Protein AF-0000000080426619 (afdb_homodimer)

Secondary structure (DSSP, 8-state):
----EEEEE-TT-HHHHHHHHHHHHTT--EEEEE--TTSHHHHHH-TT--S-EEEETTEEEESHHHHHHHHHHHT--TTS-SSHHHHHHHHHHHHHIIIIIIIIIIIIIIHHHHHHHHTT--HHHHHHHTHHHHHHHHHHHHHHHHHS-SSSSBTTBSS--HHHHHHHHHHHHHTTSTTHHHHHHH-HHHHHHHHHHTTSHHHHHT-TTSHHHHHHHH--/----EEEEE-TT-HHHHHHHHHHHHTT---EEEE--TTSHHHHHH-TT--S-EEEETTEEEESHHHHHHHHHHHT--TTS-SSHHHHHHHHHHHHHIIIIIIIIIIIIIIHHHHHHHHTT--HHHHHHHTHHHHHHHHHHHHHHHHHS-SSSSBTTBSS--HHHHHHHHHHHHHTTSTTHHHHHHH-HHHHHHHHHHTTSHHHHHT-TTSHHHHHHHH--

Nearest PDB structures (foldseek):
  5f06-assembly1_B  TM=8.270E-01  e=2.947E-10  Populus trichocarpa
  6nv6-assembly2_B  TM=8.198E-01  e=1.777E-09  Xanthomonas citri pv. citri str. 306
  4qq7-assembly1_B  TM=7.824E-01  e=7.143E-08  Burkholderia cenocepacia J2315
  4iel-assembly1_A-2  TM=7.306E-01  e=4.558E-08  Burkholderia ambifaria AMMD
  6gib-assembly1_A  TM=7.283E-01  e=2.251E-07  Trametes versicolor

Sequence (440 aa):
MSESITLVGAPFSTFTRTMRMAMRHLNVEHTLMETTPHTEVAYKYNPFGRIPSLIHKDQVIFETSAIRDYIDTTINSALTPRDLNTRLKMDQLISVLCDYIFHHIVFGVAKPRMMYESKGKSESEITELLQKPLKQAGKIIGAVDGMVDKNGPFLCGQELTWADYFVYPAIADLFSIPEKEFLQEKAPRLTEWYKQFKEREEVIHTYPETIADQRKKSNLMSESITLVGAPFSTFTRTMRMAMRHLNVEHTLMETTPHTEVAYKYNPFGRIPSLIHKDQVIFETSAIRDYIDTTINSALTPRDLNTRLKMDQLISVLCDYIFHHIVFGVAKPRMMYESKGKSESEITELLQKPLKQAGKIIGAVDGMVDKNGPFLCGQELTWADYFVYPAIADLFSIPEKEFLQEKAPRLTEWYKQFKEREEVIHTYPETIADQRKKSNL

Structure (mmCIF, N/CA/C/O backbone):
data_AF-0000000080426619-model_v1
#
loop_
_entity.id
_entity.type
_entity.pdbx_description
1 polymer 'Glutathione S-transferase'
#
loop_
_atom_site.group_PDB
_atom_site.id
_atom_site.type_symbol
_atom_site.label_atom_id
_atom_site.label_alt_id
_atom_site.label_comp_id
_atom_site.label_asym_id
_atom_site.label_entity_id
_atom_site.label_seq_id
_atom_site.pdbx_PDB_ins_code
_atom_site.Cartn_x
_atom_site.Cartn_y
_atom_site.Cartn_z
_atom_site.occupancy
_atom_site.B_iso_or_equiv
_atom_site.auth_seq_id
_atom_site.auth_comp_id
_atom_site.auth_asym_id
_atom_site.auth_atom_id
_atom_site.pdbx_PDB_model_num
ATOM 1 N N . MET A 1 1 ? 19.062 24.359 -18.703 1 36.72 1 MET A N 1
ATOM 2 C CA . MET A 1 1 ? 17.734 24.719 -18.219 1 36.72 1 MET A CA 1
ATOM 3 C C . MET A 1 1 ? 17.188 23.641 -17.281 1 36.72 1 MET A C 1
ATOM 5 O O . MET A 1 1 ? 17.172 22.469 -17.625 1 36.72 1 MET A O 1
ATOM 9 N N . SER A 1 2 ? 17.359 23.578 -15.977 1 47.31 2 SER A N 1
ATOM 10 C CA . SER A 1 2 ? 17.094 22.578 -14.945 1 47.31 2 SER A CA 1
ATOM 11 C C . SER A 1 2 ? 15.719 21.938 -15.133 1 47.31 2 SER A C 1
ATOM 13 O O . SER A 1 2 ? 14.719 22.641 -15.305 1 47.31 2 SER A O 1
ATOM 15 N N . GLU A 1 3 ? 15.555 20.875 -15.883 1 66.38 3 GLU A N 1
ATOM 16 C CA . GLU A 1 3 ? 14.289 20.375 -16.422 1 66.38 3 GLU A CA 1
ATOM 17 C C . GLU A 1 3 ? 13.211 20.328 -15.336 1 66.38 3 GLU A C 1
ATOM 19 O O . GLU A 1 3 ? 13.438 19.781 -14.25 1 66.38 3 GLU A O 1
ATOM 24 N N . SER A 1 4 ? 12.203 21.203 -15.328 1 88.56 4 SER A N 1
ATOM 25 C CA . SER A 1 4 ? 11.109 21.531 -14.414 1 88.56 4 SER A CA 1
ATOM 26 C C . SER A 1 4 ? 10.336 20.281 -14.008 1 88.56 4 SER A C 1
ATOM 28 O O . SER A 1 4 ? 10.141 19.375 -14.82 1 88.56 4 SER A O 1
ATOM 30 N N . ILE A 1 5 ? 10.141 20.062 -12.719 1 97.06 5 ILE A N 1
ATOM 31 C CA . ILE A 1 5 ? 9.344 18.969 -12.172 1 97.06 5 ILE A CA 1
ATOM 32 C C . ILE A 1 5 ? 7.875 19.391 -12.102 1 97.06 5 ILE A C 1
ATOM 34 O O . ILE A 1 5 ? 7.562 20.484 -11.633 1 97.06 5 ILE A O 1
ATOM 38 N N . THR A 1 6 ? 7.023 18.547 -12.703 1 98.31 6 THR A N 1
ATOM 39 C CA . THR A 1 6 ? 5.582 18.75 -12.609 1 98.31 6 THR A CA 1
ATOM 40 C C . THR A 1 6 ? 4.934 17.609 -11.828 1 98.31 6 THR A C 1
ATOM 42 O O . THR A 1 6 ? 5.176 16.438 -12.117 1 98.31 6 THR A O 1
ATOM 45 N N . LEU A 1 7 ? 4.227 17.969 -10.805 1 98.75 7 LEU A N 1
ATOM 46 C CA . LEU A 1 7 ? 3.396 17.031 -10.07 1 98.75 7 LEU A CA 1
ATOM 47 C C . LEU A 1 7 ? 1.943 17.109 -10.531 1 98.75 7 LEU A C 1
ATOM 49 O O . LEU A 1 7 ? 1.351 18.188 -10.531 1 98.75 7 LEU A O 1
ATOM 53 N N . VAL A 1 8 ? 1.388 16.047 -10.992 1 98.88 8 VAL A N 1
ATOM 54 C CA . VAL A 1 8 ? -0.009 15.953 -11.414 1 98.88 8 VAL A CA 1
ATOM 55 C C . VAL A 1 8 ? -0.873 15.508 -10.234 1 98.88 8 VAL A C 1
ATOM 57 O O . VAL A 1 8 ? -0.667 14.422 -9.68 1 98.88 8 VAL A O 1
ATOM 60 N N . GLY A 1 9 ? -1.769 16.297 -9.812 1 98.75 9 GLY A N 1
ATOM 61 C CA . GLY A 1 9 ? -2.588 15.93 -8.664 1 98.75 9 GLY A CA 1
ATOM 62 C C . GLY A 1 9 ? -3.514 17.047 -8.219 1 98.75 9 GLY A C 1
ATOM 63 O O . GLY A 1 9 ? -3.889 17.906 -9.023 1 98.75 9 GLY A O 1
ATOM 64 N N . ALA A 1 10 ? -4.008 16.969 -7.004 1 98.69 10 ALA A N 1
ATOM 65 C CA . ALA A 1 10 ? -4.922 17.938 -6.426 1 98.69 10 ALA A CA 1
ATOM 66 C C . ALA A 1 10 ? -4.496 18.328 -5.012 1 98.69 10 ALA A C 1
ATOM 68 O O . ALA A 1 10 ? -3.992 17.484 -4.262 1 98.69 10 ALA A O 1
ATOM 69 N N . PRO A 1 11 ? -4.742 19.531 -4.598 1 97.69 11 PRO A N 1
ATOM 70 C CA . PRO A 1 11 ? -4.336 19.984 -3.264 1 97.69 11 PRO A CA 1
ATOM 71 C C . PRO A 1 11 ? -5.004 19.172 -2.146 1 97.69 11 PRO A C 1
ATOM 73 O O . PRO A 1 11 ? -4.402 18.969 -1.088 1 97.69 11 PRO A O 1
ATOM 76 N N . PHE A 1 12 ? -6.207 18.672 -2.383 1 96.12 12 PHE A N 1
ATOM 77 C CA . PHE A 1 12 ? -6.926 17.969 -1.323 1 96.12 12 PHE A CA 1
ATOM 78 C C . PHE A 1 12 ? -6.438 16.531 -1.186 1 96.12 12 PHE A C 1
ATOM 80 O O . PHE A 1 12 ? -6.766 15.852 -0.213 1 96.12 12 PHE A O 1
ATOM 87 N N . SER A 1 13 ? -5.781 16.062 -2.203 1 97.25 13 SER A N 1
ATOM 88 C CA . SER A 1 13 ? -5.273 14.695 -2.189 1 97.25 13 SER A CA 1
ATOM 89 C C . SER A 1 13 ? -4.164 14.523 -1.159 1 97.25 13 SER A C 1
ATOM 91 O O . SER A 1 13 ? -3.139 15.211 -1.229 1 97.25 13 SER A O 1
ATOM 93 N N . THR A 1 14 ? -4.324 13.594 -0.268 1 97.69 14 THR A N 1
ATOM 94 C CA . THR A 1 14 ? -3.346 13.398 0.794 1 97.69 14 THR A CA 1
ATOM 95 C C . THR A 1 14 ? -2.002 12.961 0.217 1 97.69 14 THR A C 1
ATOM 97 O O . THR A 1 14 ? -0.947 13.367 0.711 1 97.69 14 THR A O 1
ATOM 100 N N . PHE A 1 15 ? -1.981 12.195 -0.849 1 98.56 15 PHE A N 1
ATOM 101 C CA . PHE A 1 15 ? -0.734 11.719 -1.43 1 98.56 15 PHE A CA 1
ATOM 102 C C . PHE A 1 15 ? -0.075 12.805 -2.271 1 98.56 15 PHE A C 1
ATOM 104 O O . PHE A 1 15 ? 1.153 12.883 -2.342 1 98.56 15 PHE A O 1
ATOM 111 N N . THR A 1 16 ? -0.863 13.602 -2.967 1 98.81 16 THR A N 1
ATOM 112 C CA . THR A 1 16 ? -0.304 14.773 -3.631 1 98.81 16 THR A CA 1
ATOM 113 C C . THR A 1 16 ? 0.368 15.703 -2.621 1 98.81 16 THR A C 1
ATOM 115 O O . THR A 1 16 ? 1.491 16.156 -2.842 1 98.81 16 THR A O 1
ATOM 118 N N . ARG A 1 17 ? -0.302 15.938 -1.53 1 98.75 17 ARG A N 1
ATOM 119 C CA . ARG A 1 17 ? 0.225 16.828 -0.5 1 98.75 17 ARG A CA 1
ATOM 120 C C . ARG A 1 17 ? 1.513 16.281 0.097 1 98.75 17 ARG A C 1
ATOM 122 O O . ARG A 1 17 ? 2.424 17.031 0.437 1 98.75 17 ARG A O 1
ATOM 129 N N . THR A 1 18 ? 1.556 14.961 0.281 1 98.88 18 THR A N 1
ATOM 130 C CA . THR A 1 18 ? 2.781 14.297 0.709 1 98.88 18 THR A CA 1
ATOM 131 C C . THR A 1 18 ? 3.965 14.742 -0.149 1 98.88 18 THR A C 1
ATOM 133 O O . THR A 1 18 ? 4.977 15.211 0.374 1 98.88 18 THR A O 1
ATOM 136 N N . MET A 1 19 ? 3.822 14.617 -1.464 1 98.88 19 MET A N 1
ATOM 137 C CA . MET A 1 19 ? 4.91 14.914 -2.389 1 98.88 19 MET A CA 1
ATOM 138 C C . MET A 1 19 ? 5.234 16.406 -2.383 1 98.88 19 MET A C 1
ATOM 140 O O . MET A 1 19 ? 6.406 16.797 -2.408 1 98.88 19 MET A O 1
ATOM 144 N N . ARG A 1 20 ? 4.223 17.219 -2.289 1 98.81 20 ARG A N 1
ATOM 145 C CA . ARG A 1 20 ? 4.438 18.656 -2.297 1 98.81 20 ARG A CA 1
ATOM 146 C C . ARG A 1 20 ? 5.211 19.109 -1.062 1 98.81 20 ARG A C 1
ATOM 148 O O . ARG A 1 20 ? 6.16 19.891 -1.168 1 98.81 20 ARG A O 1
ATOM 155 N N . MET A 1 21 ? 4.812 18.609 0.089 1 98.88 21 MET A N 1
ATOM 156 C CA . MET A 1 21 ? 5.508 18.969 1.324 1 98.88 21 MET A CA 1
ATOM 157 C C . MET A 1 21 ? 6.961 18.5 1.286 1 98.88 21 MET A C 1
ATOM 159 O O . MET A 1 21 ? 7.871 19.266 1.584 1 98.88 21 MET A O 1
ATOM 163 N N . ALA A 1 22 ? 7.141 17.234 0.905 1 98.81 22 ALA A N 1
ATOM 164 C CA . ALA A 1 22 ? 8.484 16.656 0.882 1 98.81 22 ALA A CA 1
ATOM 165 C C . ALA A 1 22 ? 9.391 17.422 -0.083 1 98.81 22 ALA A C 1
ATOM 167 O O . ALA A 1 22 ? 10.531 17.75 0.253 1 98.81 22 ALA A O 1
ATOM 168 N N . MET A 1 23 ? 8.891 17.734 -1.277 1 98.19 23 MET A N 1
ATOM 169 C CA . MET A 1 23 ? 9.703 18.422 -2.277 1 98.19 23 MET A CA 1
ATOM 170 C C . MET A 1 23 ? 10.039 19.844 -1.829 1 98.19 23 MET A C 1
ATOM 172 O O . MET A 1 23 ? 11.148 20.328 -2.064 1 98.19 23 MET A O 1
ATOM 176 N N . ARG A 1 24 ? 9.117 20.469 -1.175 1 97.94 24 ARG A N 1
ATOM 177 C CA . ARG A 1 24 ? 9.414 21.781 -0.635 1 97.94 24 ARG A CA 1
ATOM 178 C C . ARG A 1 24 ? 10.508 21.719 0.425 1 97.94 24 ARG A C 1
ATOM 180 O O . ARG A 1 24 ? 11.453 22.5 0.407 1 97.94 24 ARG A O 1
ATOM 187 N N . HIS A 1 25 ? 10.375 20.797 1.303 1 98.38 25 HIS A N 1
ATOM 188 C CA . HIS A 1 25 ? 11.383 20.625 2.342 1 98.38 25 HIS A CA 1
ATOM 189 C C . HIS A 1 25 ? 12.758 20.359 1.736 1 98.38 25 HIS A C 1
ATOM 191 O O . HIS A 1 25 ? 13.766 20.875 2.236 1 98.38 25 HIS A O 1
ATOM 197 N N . LEU A 1 26 ? 12.781 19.578 0.669 1 97.75 26 LEU A N 1
ATOM 198 C CA . LEU A 1 26 ? 14.023 19.188 0.022 1 97.75 26 LEU A CA 1
ATOM 199 C C . LEU A 1 26 ? 14.5 20.266 -0.943 1 97.75 26 LEU A C 1
ATOM 201 O O . LEU A 1 26 ? 15.5 20.078 -1.647 1 97.75 26 LEU A O 1
ATOM 205 N N . ASN A 1 27 ? 13.82 21.375 -1.019 1 96.19 27 ASN A N 1
ATOM 206 C CA . ASN A 1 27 ? 14.133 22.5 -1.909 1 96.19 27 ASN A CA 1
ATOM 207 C C . ASN A 1 27 ? 14.102 22.062 -3.373 1 96.19 27 ASN A C 1
ATOM 209 O O . ASN A 1 27 ? 15.008 22.406 -4.141 1 96.19 27 ASN A O 1
ATOM 213 N N . VAL A 1 28 ? 13.133 21.25 -3.676 1 95.38 28 VAL A N 1
ATOM 214 C CA . VAL A 1 28 ? 12.898 20.812 -5.051 1 95.38 28 VAL A CA 1
ATOM 215 C C . VAL A 1 28 ? 11.766 21.625 -5.664 1 95.38 28 VAL A C 1
ATOM 217 O O . VAL A 1 28 ? 10.594 21.406 -5.359 1 95.38 28 VAL A O 1
ATOM 220 N N . GLU A 1 29 ? 12.133 22.547 -6.523 1 95.25 29 GLU A N 1
ATOM 221 C CA . GLU A 1 29 ? 11.125 23.344 -7.211 1 95.25 29 GLU A CA 1
ATOM 222 C C . GLU A 1 29 ? 10.234 22.484 -8.094 1 95.25 29 GLU A C 1
ATOM 224 O O . GLU A 1 29 ? 10.719 21.562 -8.766 1 95.25 29 GLU A O 1
ATOM 229 N N . HIS A 1 30 ? 8.883 22.734 -7.996 1 97.25 30 HIS A N 1
ATOM 230 C CA . HIS A 1 30 ? 7.941 21.969 -8.805 1 97.25 30 HIS A CA 1
ATOM 231 C C . HIS A 1 30 ? 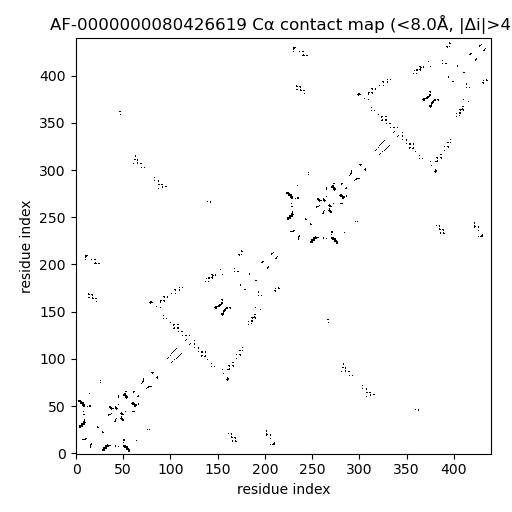6.68 22.766 -9.086 1 97.25 30 HIS A C 1
ATOM 233 O O . HIS A 1 30 ? 6.383 23.734 -8.375 1 97.25 30 HIS A O 1
ATOM 239 N N . THR A 1 31 ? 6.035 22.406 -10.125 1 97.31 31 THR A N 1
ATOM 240 C CA . THR A 1 31 ? 4.715 22.938 -10.445 1 97.31 31 THR A CA 1
ATOM 241 C C . THR A 1 31 ? 3.639 21.875 -10.242 1 97.31 31 THR A C 1
ATOM 243 O O . THR A 1 31 ? 3.9 20.688 -10.406 1 97.31 31 THR A O 1
ATOM 246 N N . LEU A 1 32 ? 2.432 22.359 -9.836 1 98.06 32 LEU A N 1
ATOM 247 C CA . LEU A 1 32 ? 1.294 21.453 -9.688 1 98.06 32 LEU A CA 1
ATOM 248 C C . LEU A 1 32 ? 0.35 21.578 -10.883 1 98.06 32 LEU A C 1
ATOM 250 O O . LEU A 1 32 ? -0.172 22.656 -11.164 1 98.06 32 LEU A O 1
ATOM 254 N N . MET A 1 33 ? 0.228 20.547 -11.641 1 98.31 33 MET A N 1
ATOM 255 C CA . MET A 1 33 ? -0.839 20.422 -12.625 1 98.31 33 MET A CA 1
ATOM 256 C C . MET A 1 33 ? -2.09 19.812 -12 1 98.31 33 MET A C 1
ATOM 258 O O . MET A 1 33 ? -2.152 18.609 -11.766 1 98.31 33 MET A O 1
ATOM 262 N N . GLU A 1 34 ? -3.041 20.688 -11.758 1 98.62 34 GLU A N 1
ATOM 263 C CA . GLU A 1 34 ? -4.199 20.281 -10.969 1 98.62 34 GLU A CA 1
ATOM 264 C C . GLU A 1 34 ? -5.148 19.422 -11.789 1 98.62 34 GLU A C 1
ATOM 266 O O . GLU A 1 34 ? -5.445 19.734 -12.945 1 98.62 34 GLU A O 1
ATOM 271 N N . THR A 1 35 ? -5.543 18.312 -11.312 1 98.69 35 THR A N 1
ATOM 272 C CA . THR A 1 35 ? -6.578 17.422 -11.836 1 98.69 35 THR A CA 1
ATOM 273 C C . THR A 1 35 ? -7.148 16.547 -10.727 1 98.69 35 THR A C 1
ATOM 275 O O . THR A 1 35 ? -6.609 16.5 -9.617 1 98.69 35 THR A O 1
ATOM 278 N N . THR A 1 36 ? -8.258 15.969 -10.93 1 98.12 36 THR A N 1
ATOM 279 C CA . THR A 1 36 ? -8.844 15.023 -9.992 1 98.12 36 THR A CA 1
ATOM 280 C C . THR A 1 36 ? -8.781 13.602 -10.539 1 98.12 36 THR A C 1
ATOM 282 O O . THR A 1 36 ? -8.516 13.406 -11.727 1 98.12 36 THR A O 1
ATOM 285 N N . PRO A 1 37 ? -8.914 12.602 -9.648 1 97.56 37 PRO A N 1
ATOM 286 C CA . PRO A 1 37 ? -8.859 11.219 -10.133 1 97.56 37 PRO A CA 1
ATOM 287 C C . PRO A 1 37 ? -9.898 10.93 -11.219 1 97.56 37 PRO A C 1
ATOM 289 O O . PRO A 1 37 ? -10.992 11.492 -11.195 1 97.56 37 PRO A O 1
ATOM 292 N N . HIS A 1 38 ? -9.531 10.094 -12.117 1 97.44 38 HIS A N 1
ATOM 293 C CA . HIS A 1 38 ? -10.398 9.5 -13.133 1 97.44 38 HIS A CA 1
ATOM 294 C C . HIS A 1 38 ? -10.797 10.531 -14.188 1 97.44 38 HIS A C 1
ATOM 296 O O . HIS A 1 38 ? -11.883 10.438 -14.773 1 97.44 38 HIS A O 1
ATOM 302 N N . THR A 1 39 ? -10.031 11.594 -14.242 1 98.44 39 THR A N 1
ATOM 303 C CA . THR A 1 39 ? -10.148 12.508 -15.367 1 98.44 39 THR A CA 1
ATOM 304 C C . THR A 1 39 ? -9.266 12.055 -16.531 1 98.44 39 THR A C 1
ATOM 306 O O . THR A 1 39 ? -8.398 11.195 -16.344 1 98.44 39 THR A O 1
ATOM 309 N N . GLU A 1 40 ? -9.477 12.617 -17.656 1 98.19 40 GLU A N 1
ATOM 310 C CA . GLU A 1 40 ? -8.641 12.352 -18.812 1 98.19 40 GLU A CA 1
ATOM 311 C C . GLU A 1 40 ? -7.176 12.68 -18.531 1 98.19 40 GLU A C 1
ATOM 313 O O . GLU A 1 40 ? -6.277 11.938 -18.922 1 98.19 40 GLU A O 1
ATOM 318 N N . VAL A 1 41 ? -6.977 13.805 -17.844 1 98.25 41 VAL A N 1
ATOM 319 C CA . VAL A 1 41 ? -5.625 14.234 -17.5 1 98.25 41 VAL A CA 1
ATOM 320 C C . VAL A 1 41 ? -4.973 13.211 -16.578 1 98.25 41 VAL A C 1
ATOM 322 O O . VAL A 1 41 ? -3.809 12.844 -16.766 1 98.25 41 VAL A O 1
ATOM 325 N N . ALA A 1 42 ? -5.715 12.766 -15.562 1 98.62 42 ALA A N 1
ATOM 326 C CA . ALA A 1 42 ? -5.172 11.758 -14.648 1 98.62 42 ALA A CA 1
ATOM 327 C C . ALA A 1 42 ? -4.789 10.484 -15.398 1 98.62 42 ALA A C 1
ATOM 329 O O . ALA A 1 42 ? -3.711 9.93 -15.18 1 98.62 42 ALA A O 1
ATOM 330 N N . TYR A 1 43 ? -5.602 10.047 -16.391 1 98.19 43 TYR A N 1
ATOM 331 C CA . TYR A 1 43 ? -5.371 8.812 -17.125 1 98.19 43 TYR A CA 1
ATOM 332 C C . TYR A 1 43 ? -4.188 8.953 -18.078 1 98.19 43 TYR A C 1
ATOM 334 O O . TYR A 1 43 ? -3.549 7.961 -18.438 1 98.19 43 TYR A O 1
ATOM 342 N N . LYS A 1 44 ? -3.9 10.172 -18.438 1 98.06 44 LYS A N 1
ATOM 343 C CA . LYS A 1 44 ? -2.752 10.414 -19.312 1 98.06 44 LYS A CA 1
ATOM 344 C C . LYS A 1 44 ? -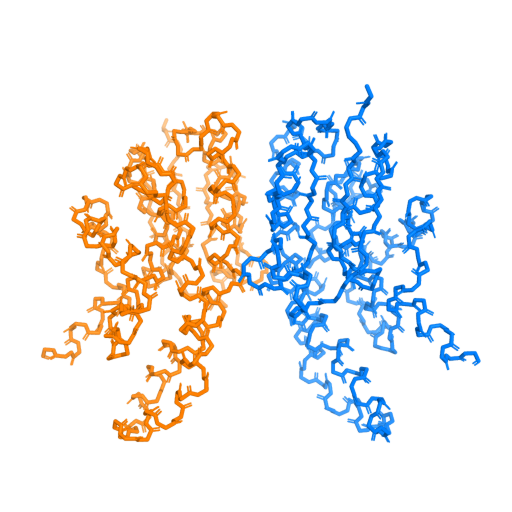1.449 10.008 -18.625 1 98.06 44 LYS A C 1
ATOM 346 O O . LYS A 1 44 ? -0.511 9.555 -19.297 1 98.06 44 LYS A O 1
ATOM 351 N N . TYR A 1 45 ? -1.424 10.086 -17.281 1 98.19 45 TYR A N 1
ATOM 352 C CA . TYR A 1 45 ? -0.145 9.945 -16.594 1 98.19 45 TYR A CA 1
ATOM 353 C C . TYR A 1 45 ? -0.166 8.766 -15.641 1 98.19 45 TYR A C 1
ATOM 355 O O . TYR A 1 45 ? 0.877 8.359 -15.125 1 98.19 45 TYR A O 1
ATOM 363 N N . ASN A 1 46 ? -1.295 8.18 -15.391 1 98.44 46 ASN A N 1
ATOM 364 C CA . ASN A 1 46 ? -1.519 7.012 -14.547 1 98.44 46 ASN A CA 1
ATOM 365 C C . ASN A 1 46 ? -2.586 6.09 -15.133 1 98.44 46 ASN A C 1
ATOM 367 O O . ASN A 1 46 ? -3.771 6.43 -15.133 1 98.44 46 ASN A O 1
ATOM 371 N N . PRO A 1 47 ? -2.252 4.926 -15.586 1 97.94 47 PRO A N 1
ATOM 372 C CA . PRO A 1 47 ? -3.207 4.07 -16.297 1 97.94 47 PRO A CA 1
ATOM 373 C C . PRO A 1 47 ? -4.391 3.658 -15.422 1 97.94 47 PRO A C 1
ATOM 375 O O . PRO A 1 47 ? -5.371 3.105 -15.922 1 97.94 47 PRO A O 1
ATOM 378 N N . PHE A 1 48 ? -4.398 3.957 -14.156 1 98 48 PHE A N 1
ATOM 379 C CA . PHE A 1 48 ? -5.492 3.625 -13.25 1 98 48 PHE A CA 1
ATOM 380 C C . PHE A 1 48 ? -6.301 4.867 -12.906 1 98 48 PHE A C 1
ATOM 382 O O . PHE A 1 48 ? -7.234 4.805 -12.094 1 98 48 PHE A O 1
ATOM 389 N N . GLY A 1 49 ? -5.883 6.035 -13.453 1 98.19 49 GLY A N 1
ATOM 390 C CA . GLY A 1 49 ? -6.613 7.285 -13.289 1 98.19 49 GLY A CA 1
ATOM 391 C C . GLY A 1 49 ? -6.457 7.887 -11.906 1 98.19 49 GLY A C 1
ATOM 392 O O . GLY A 1 49 ? -7.34 8.609 -11.438 1 98.19 49 GLY A O 1
ATOM 393 N N . ARG A 1 50 ? -5.348 7.523 -11.258 1 98 50 ARG A N 1
ATOM 394 C CA . ARG A 1 50 ? -5.129 8.023 -9.906 1 98 50 ARG A CA 1
ATOM 395 C C . ARG A 1 50 ? -4.109 9.164 -9.898 1 98 50 ARG A C 1
ATOM 397 O O . ARG A 1 50 ? -3.572 9.523 -10.953 1 98 50 ARG A O 1
ATOM 404 N N . ILE A 1 51 ? -3.955 9.828 -8.852 1 98.69 51 ILE A N 1
ATOM 405 C CA . ILE A 1 51 ? -2.984 10.883 -8.586 1 98.69 51 ILE A CA 1
ATOM 406 C C . ILE A 1 51 ? -2.289 10.625 -7.254 1 98.69 51 ILE A C 1
ATOM 408 O O . ILE A 1 51 ? -2.852 9.977 -6.367 1 98.69 51 ILE A O 1
ATOM 412 N N . PRO A 1 52 ? -0.978 11.094 -7.062 1 98.81 52 PRO A N 1
ATOM 413 C CA . PRO A 1 52 ? -0.205 11.961 -7.953 1 98.81 52 PRO A CA 1
ATOM 414 C C . PRO A 1 52 ? 0.618 11.18 -8.977 1 98.81 52 PRO A C 1
ATOM 416 O O . PRO A 1 52 ? 0.827 9.977 -8.812 1 98.81 52 PRO A O 1
ATOM 419 N N . SER A 1 53 ? 0.981 11.742 -10.062 1 98.88 53 SER A N 1
ATOM 420 C CA . SER A 1 53 ? 2.068 11.367 -10.961 1 98.88 53 SER A CA 1
ATOM 421 C C . SER A 1 53 ? 3.127 12.461 -11.039 1 98.88 53 SER A C 1
ATOM 423 O O . SER A 1 53 ? 2.824 13.641 -10.828 1 98.88 53 SER A O 1
ATOM 425 N N . LEU A 1 54 ? 4.348 12.094 -11.281 1 98.81 54 LEU A N 1
ATOM 426 C CA . LEU A 1 54 ? 5.457 13.031 -11.375 1 98.81 54 LEU A CA 1
ATOM 427 C C . LEU A 1 54 ? 6.07 13.016 -12.766 1 98.81 54 LEU A C 1
ATOM 429 O O . LEU A 1 54 ? 6.383 11.953 -13.297 1 98.81 54 LEU A O 1
ATOM 433 N N . ILE A 1 55 ? 6.141 14.164 -13.383 1 98.19 55 ILE A N 1
ATOM 434 C CA . ILE A 1 55 ? 6.773 14.344 -14.688 1 98.19 55 ILE A CA 1
ATOM 435 C C . ILE A 1 55 ? 8.109 15.07 -14.516 1 98.19 55 ILE A C 1
ATOM 437 O O . ILE A 1 55 ? 8.148 16.188 -13.977 1 98.19 55 ILE A O 1
ATOM 441 N N . HIS A 1 56 ? 9.172 14.469 -14.867 1 97.06 56 HIS A N 1
ATOM 442 C CA . HIS A 1 56 ? 10.508 15.062 -14.82 1 97.06 56 HIS A CA 1
ATOM 443 C C . HIS A 1 56 ? 11.359 14.602 -16 1 97.06 56 HIS A C 1
ATOM 445 O O . HIS A 1 56 ? 11.578 13.406 -16.188 1 97.06 56 HIS A O 1
ATOM 451 N N . LYS A 1 57 ? 11.773 15.578 -16.797 1 90.69 57 LYS A N 1
ATOM 452 C CA . LYS A 1 57 ? 12.508 15.242 -18.016 1 90.69 57 LYS A CA 1
ATOM 453 C C . LYS A 1 57 ? 11.695 14.312 -18.922 1 90.69 57 LYS A C 1
ATOM 455 O O . LYS A 1 57 ? 10.547 14.617 -19.25 1 90.69 57 LYS A O 1
ATOM 460 N N . ASP A 1 58 ? 12.078 13.234 -19.281 1 87.44 58 ASP A N 1
ATOM 461 C CA . ASP A 1 58 ? 11.359 12.336 -20.172 1 87.44 58 ASP A CA 1
ATOM 462 C C . ASP A 1 58 ? 10.742 11.172 -19.406 1 87.44 58 ASP A C 1
ATOM 464 O O . ASP A 1 58 ? 10.406 10.141 -20 1 87.44 58 ASP A O 1
ATOM 468 N N . GLN A 1 59 ? 10.547 11.461 -18.109 1 93.94 59 GLN A N 1
ATOM 469 C CA . GLN A 1 59 ? 10.008 10.391 -17.281 1 93.94 59 GLN A CA 1
ATOM 470 C C . GLN A 1 59 ? 8.648 10.781 -16.703 1 93.94 59 GLN A C 1
ATOM 472 O O . GLN A 1 59 ? 8.438 11.938 -16.328 1 93.94 59 GLN A O 1
ATOM 477 N N . VAL A 1 60 ? 7.734 9.867 -16.75 1 97.44 60 VAL A N 1
ATOM 478 C CA . VAL A 1 60 ? 6.473 9.938 -16.016 1 97.44 60 VAL A CA 1
ATOM 479 C C . VAL A 1 60 ? 6.406 8.812 -14.984 1 97.44 60 VAL A C 1
ATOM 481 O O . VAL A 1 60 ? 6.516 7.637 -15.328 1 97.44 60 VAL A O 1
ATOM 484 N N . ILE A 1 61 ? 6.281 9.195 -13.766 1 98.62 61 ILE A N 1
ATOM 485 C CA . ILE A 1 61 ? 6.277 8.219 -12.688 1 98.62 61 ILE A CA 1
ATOM 486 C C . ILE A 1 61 ? 4.965 8.312 -11.914 1 98.62 61 ILE A C 1
ATOM 488 O O . ILE A 1 61 ? 4.621 9.375 -11.383 1 98.62 61 ILE A O 1
ATOM 492 N N . PHE A 1 62 ? 4.258 7.188 -11.914 1 98.5 62 PHE A N 1
ATOM 493 C CA . PHE A 1 62 ? 3.059 7.121 -11.086 1 98.5 62 PHE A CA 1
ATOM 494 C C . PHE A 1 62 ? 3.264 6.176 -9.906 1 98.5 62 PHE A C 1
ATOM 496 O O . PHE A 1 62 ? 4.273 5.469 -9.844 1 98.5 62 PHE A O 1
ATOM 503 N N . GLU A 1 63 ? 2.316 6.18 -8.984 1 98.44 63 GLU A N 1
ATOM 504 C CA . GLU A 1 63 ? 2.393 5.484 -7.703 1 98.44 63 GLU A CA 1
ATOM 505 C C . GLU A 1 63 ? 3.371 6.18 -6.762 1 98.44 63 GLU A C 1
ATOM 507 O O . GLU A 1 63 ? 4.543 6.359 -7.098 1 98.44 63 GLU A O 1
ATOM 512 N N . THR A 1 64 ? 2.936 6.488 -5.586 1 98.44 64 THR A N 1
ATOM 513 C CA . THR A 1 64 ? 3.701 7.336 -4.68 1 98.44 64 THR A CA 1
ATOM 514 C C . THR A 1 64 ? 4.973 6.625 -4.223 1 98.44 64 THR A C 1
ATOM 516 O O . THR A 1 64 ? 6 7.27 -3.994 1 98.44 64 THR A O 1
ATOM 519 N N . SER A 1 65 ? 4.957 5.305 -4.152 1 98.19 65 SER A N 1
ATOM 520 C CA . SER A 1 65 ? 6.172 4.582 -3.777 1 98.19 65 SER A CA 1
ATOM 521 C C . SER A 1 65 ? 7.266 4.758 -4.824 1 98.19 65 SER A C 1
ATOM 523 O O . SER A 1 65 ? 8.438 4.918 -4.484 1 98.19 65 SER A O 1
ATOM 525 N N . ALA A 1 66 ? 6.922 4.695 -6.086 1 98.69 66 ALA A N 1
ATOM 526 C CA . ALA A 1 66 ? 7.887 4.887 -7.168 1 98.69 66 ALA A CA 1
ATOM 527 C C . ALA A 1 66 ? 8.359 6.34 -7.234 1 98.69 66 ALA A C 1
ATOM 529 O O . ALA A 1 66 ? 9.539 6.605 -7.477 1 98.69 66 ALA A O 1
ATOM 530 N N . ILE A 1 67 ? 7.457 7.293 -7.02 1 98.75 67 ILE A N 1
ATOM 531 C CA . ILE A 1 67 ? 7.824 8.703 -7 1 98.75 67 ILE A CA 1
ATOM 532 C C . ILE A 1 67 ? 8.852 8.961 -5.898 1 98.75 67 ILE A C 1
ATOM 534 O O . ILE A 1 67 ? 9.852 9.641 -6.117 1 98.75 67 ILE A O 1
ATOM 538 N N . ARG A 1 68 ? 8.578 8.375 -4.758 1 98.62 68 ARG A N 1
ATOM 539 C CA . ARG A 1 68 ? 9.516 8.492 -3.646 1 98.62 68 ARG A CA 1
ATOM 540 C C . ARG A 1 68 ? 10.883 7.938 -4.027 1 98.62 68 ARG A C 1
ATOM 542 O O . ARG A 1 68 ? 11.906 8.578 -3.781 1 98.62 68 ARG A O 1
ATOM 549 N N . ASP A 1 69 ? 10.914 6.719 -4.625 1 98.25 69 ASP A N 1
ATOM 550 C CA . ASP A 1 69 ? 12.18 6.117 -5.031 1 98.25 69 ASP A CA 1
ATOM 551 C C . ASP A 1 69 ? 12.906 7 -6.043 1 98.25 69 ASP A C 1
ATOM 553 O O . ASP A 1 69 ? 14.125 7.184 -5.945 1 98.25 69 ASP A O 1
ATOM 557 N N . TYR A 1 70 ? 12.18 7.562 -6.957 1 98.44 70 TYR A N 1
ATOM 558 C CA . TYR A 1 70 ? 12.766 8.438 -7.965 1 98.44 70 TYR A CA 1
ATOM 559 C C . TYR A 1 70 ? 13.422 9.656 -7.316 1 98.44 70 TYR A C 1
ATOM 561 O O . TYR A 1 70 ? 14.57 9.984 -7.617 1 98.44 70 TYR A O 1
ATOM 569 N N . ILE A 1 71 ? 12.742 10.312 -6.398 1 98.06 71 ILE A N 1
ATOM 570 C CA . ILE A 1 71 ? 13.25 11.5 -5.727 1 98.06 71 ILE A CA 1
ATOM 571 C C . ILE A 1 71 ? 14.484 11.141 -4.898 1 98.06 71 ILE A C 1
ATOM 573 O O . ILE A 1 71 ? 15.516 11.805 -4.988 1 98.06 71 ILE A O 1
ATOM 577 N N . ASP A 1 72 ? 14.352 10.031 -4.176 1 97.88 72 ASP A N 1
ATOM 578 C CA . ASP A 1 72 ? 15.469 9.578 -3.354 1 97.88 72 ASP A CA 1
ATOM 579 C C . ASP A 1 72 ? 16.719 9.328 -4.203 1 97.88 72 ASP A C 1
ATOM 581 O O . ASP A 1 72 ? 17.828 9.641 -3.785 1 97.88 72 ASP A O 1
ATOM 585 N N . THR A 1 73 ? 16.484 8.766 -5.371 1 97.56 73 THR A N 1
ATOM 586 C CA . THR A 1 73 ? 17.594 8.273 -6.18 1 97.56 73 THR A CA 1
ATOM 587 C C . THR A 1 73 ? 18.188 9.398 -7.027 1 97.56 73 THR A C 1
ATOM 589 O O . THR A 1 73 ? 19.406 9.477 -7.195 1 97.56 73 THR A O 1
ATOM 592 N N . THR A 1 74 ? 17.375 10.359 -7.547 1 96.69 74 THR A N 1
ATOM 593 C CA . THR A 1 74 ? 17.844 11.258 -8.594 1 96.69 74 THR A CA 1
ATOM 594 C C . THR A 1 74 ? 17.969 12.68 -8.062 1 96.69 74 THR A C 1
ATOM 596 O O . THR A 1 74 ? 18.609 13.523 -8.688 1 96.69 74 THR A O 1
ATOM 599 N N . ILE A 1 75 ? 17.406 12.945 -6.883 1 96 75 ILE A N 1
ATOM 600 C CA . ILE A 1 75 ? 17.344 14.336 -6.449 1 96 75 ILE A CA 1
ATOM 601 C C . ILE A 1 75 ? 17.969 14.461 -5.059 1 96 75 ILE A C 1
ATOM 603 O O . ILE A 1 75 ? 19.062 15.031 -4.906 1 96 75 ILE A O 1
ATOM 607 N N . ASN A 1 76 ? 17.344 13.82 -4.074 1 97.44 76 ASN A N 1
ATOM 608 C CA . ASN A 1 76 ? 17.766 13.984 -2.689 1 97.44 76 ASN A CA 1
ATOM 609 C C . ASN A 1 76 ? 17.266 12.844 -1.809 1 97.44 76 ASN A C 1
ATOM 611 O O . ASN A 1 76 ? 16.062 12.641 -1.68 1 97.44 76 ASN A O 1
ATOM 615 N N . SER A 1 77 ? 18.156 12.133 -1.169 1 98 77 SER A N 1
ATOM 616 C CA . SER A 1 77 ? 17.781 10.945 -0.405 1 98 77 SER A CA 1
ATOM 617 C C . SER A 1 77 ? 17.688 11.25 1.085 1 98 77 SER A C 1
ATOM 619 O O . SER A 1 77 ? 17.688 10.344 1.915 1 98 77 SER A O 1
ATOM 621 N N . ALA A 1 78 ? 17.594 12.516 1.512 1 98.31 78 ALA A N 1
ATOM 622 C CA . ALA A 1 78 ? 17.719 12.945 2.9 1 98.31 78 ALA A CA 1
ATOM 623 C C . ALA A 1 78 ? 16.578 12.43 3.752 1 98.31 78 ALA A C 1
ATOM 625 O O . ALA A 1 78 ? 16.703 12.289 4.973 1 98.31 78 ALA A O 1
ATOM 626 N N . LEU A 1 79 ? 15.469 12.078 3.139 1 98.81 79 LEU A N 1
ATOM 627 C CA . LEU A 1 79 ? 14.281 11.68 3.891 1 98.81 79 LEU A CA 1
ATOM 628 C C . LEU A 1 79 ? 14.258 10.172 4.125 1 98.81 79 LEU A C 1
ATOM 630 O O . LEU A 1 79 ? 13.406 9.672 4.852 1 98.81 79 LEU A O 1
ATOM 634 N N . THR A 1 80 ? 15.156 9.438 3.477 1 98.75 80 THR A N 1
ATOM 635 C CA . THR A 1 80 ? 15.273 8 3.697 1 98.75 80 THR A CA 1
ATOM 636 C C . THR A 1 80 ? 16.438 7.691 4.633 1 98.75 80 THR A C 1
ATOM 638 O O . THR A 1 80 ? 17.594 7.945 4.297 1 98.75 80 THR A O 1
ATOM 641 N N . PRO A 1 81 ? 16.109 7.078 5.793 1 98.5 81 PRO A N 1
ATOM 642 C CA . PRO A 1 81 ? 17.156 6.801 6.773 1 98.5 81 PRO A CA 1
ATOM 643 C C . PRO A 1 81 ? 18.219 5.852 6.238 1 98.5 81 PRO A C 1
ATOM 645 O O . PRO A 1 81 ? 17.906 4.898 5.52 1 98.5 81 PRO A O 1
ATOM 648 N N . ARG A 1 82 ? 19.562 6.07 6.727 1 96.38 82 ARG A N 1
ATOM 649 C CA . ARG A 1 82 ? 20.672 5.188 6.367 1 96.38 82 ARG A CA 1
ATOM 650 C C . ARG A 1 82 ? 20.719 3.967 7.281 1 96.38 82 ARG A C 1
ATOM 652 O O . ARG A 1 82 ? 21.062 2.867 6.84 1 96.38 82 ARG A O 1
ATOM 659 N N . ASP A 1 83 ? 20.297 4.215 8.523 1 96.81 83 ASP A N 1
ATOM 660 C CA . ASP A 1 83 ? 20.281 3.086 9.453 1 96.81 83 ASP A CA 1
ATOM 661 C C . ASP A 1 83 ? 19.062 2.193 9.195 1 96.81 83 ASP A C 1
ATOM 663 O O . ASP A 1 83 ? 17.953 2.689 9 1 96.81 83 ASP A O 1
ATOM 667 N N . LEU A 1 84 ? 19.25 0.927 9.18 1 96.75 84 LEU A N 1
ATOM 668 C CA . LEU A 1 84 ? 18.25 -0.039 8.75 1 96.75 84 LEU A CA 1
ATOM 669 C C . LEU A 1 84 ? 17.047 -0.021 9.68 1 96.75 84 LEU A C 1
ATOM 671 O O . LEU A 1 84 ? 15.898 -0.035 9.219 1 96.75 84 LEU A O 1
ATOM 675 N N . ASN A 1 85 ? 17.25 0.047 10.984 1 96.62 85 ASN A N 1
ATOM 676 C CA . ASN A 1 85 ? 16.156 -0.011 11.945 1 96.62 85 ASN A CA 1
ATOM 677 C C . ASN A 1 85 ? 15.188 1.152 11.758 1 96.62 85 ASN A C 1
ATOM 679 O O . ASN A 1 85 ? 13.969 0.956 11.734 1 96.62 85 ASN A O 1
ATOM 683 N N . THR A 1 86 ? 15.719 2.342 11.602 1 98 86 THR A N 1
ATOM 684 C CA . THR A 1 86 ? 14.883 3.512 11.375 1 98 86 THR A CA 1
ATOM 685 C C . THR A 1 86 ? 14.172 3.418 10.031 1 98 86 THR A C 1
ATOM 687 O O . THR A 1 86 ? 13.008 3.805 9.906 1 98 86 THR A O 1
ATOM 690 N N . ARG A 1 87 ? 14.875 2.898 9.039 1 98.38 87 ARG A N 1
ATOM 691 C CA . ARG A 1 87 ? 14.289 2.76 7.703 1 98.38 87 ARG A CA 1
ATOM 692 C C . ARG A 1 87 ? 13.133 1.764 7.711 1 98.38 87 ARG A C 1
ATOM 694 O O . ARG A 1 87 ? 12.109 1.993 7.074 1 98.38 87 ARG A O 1
ATOM 701 N N . LEU A 1 88 ? 13.297 0.666 8.453 1 98.25 88 LEU A N 1
ATOM 702 C CA . LEU A 1 88 ? 12.227 -0.317 8.562 1 98.25 88 LEU A CA 1
ATOM 703 C C . LEU A 1 88 ? 11.008 0.285 9.25 1 98.25 88 LEU A C 1
ATOM 705 O O . LEU A 1 88 ? 9.867 0.032 8.844 1 98.25 88 LEU A O 1
ATOM 709 N N . LYS A 1 89 ? 11.258 1.058 10.25 1 98.12 89 LYS A N 1
ATOM 710 C CA . LYS A 1 89 ? 10.164 1.751 10.922 1 98.12 89 LYS A CA 1
ATOM 711 C C . LYS A 1 89 ? 9.445 2.705 9.977 1 98.12 89 LYS A C 1
ATOM 713 O O . LYS A 1 89 ? 8.219 2.762 9.953 1 98.12 89 LYS A O 1
ATOM 718 N N . MET A 1 90 ? 10.18 3.441 9.211 1 98.81 90 MET A N 1
ATOM 719 C CA . MET A 1 90 ? 9.617 4.336 8.203 1 98.81 90 MET A CA 1
ATOM 720 C C . MET A 1 90 ? 8.75 3.568 7.219 1 98.81 90 MET A C 1
ATOM 722 O O . MET A 1 90 ? 7.602 3.953 6.969 1 98.81 90 MET A O 1
ATOM 726 N N . ASP A 1 91 ? 9.289 2.488 6.738 1 98.56 91 ASP A N 1
ATOM 727 C CA . ASP A 1 91 ? 8.57 1.673 5.762 1 98.56 91 ASP A CA 1
ATOM 728 C C . ASP A 1 91 ? 7.281 1.11 6.355 1 98.56 91 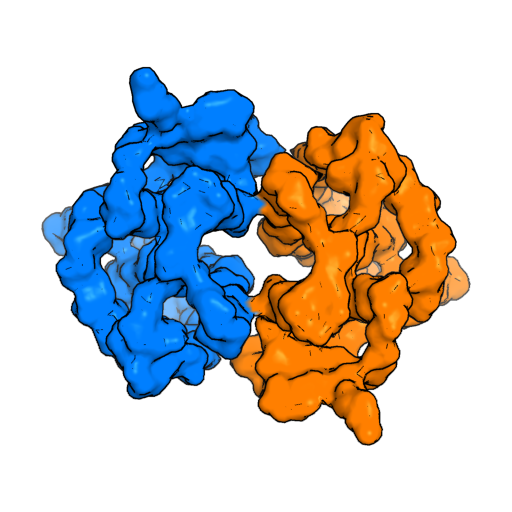ASP A C 1
ATOM 730 O O . ASP A 1 91 ? 6.25 1.062 5.684 1 98.56 91 ASP A O 1
ATOM 734 N N . GLN A 1 92 ? 7.371 0.707 7.574 1 98.75 92 GLN A N 1
ATOM 735 C CA . GLN A 1 92 ? 6.203 0.162 8.258 1 98.75 92 GLN A CA 1
ATOM 736 C C . GLN A 1 92 ? 5.129 1.228 8.445 1 98.75 92 GLN A C 1
ATOM 738 O O . GLN A 1 92 ? 3.947 0.978 8.195 1 98.75 92 GLN A O 1
ATOM 743 N N . LEU A 1 93 ? 5.527 2.398 8.828 1 98.81 93 LEU A N 1
ATOM 744 C CA . LEU A 1 93 ? 4.562 3.473 9.047 1 98.81 93 LEU A CA 1
ATOM 745 C C . LEU A 1 93 ? 3.912 3.891 7.73 1 98.81 93 LEU A C 1
ATOM 747 O O . LEU A 1 93 ? 2.709 4.156 7.688 1 98.81 93 LEU A O 1
ATOM 751 N N . ILE A 1 94 ? 4.699 3.945 6.652 1 98.81 94 ILE A N 1
ATOM 752 C CA . ILE A 1 94 ? 4.156 4.289 5.344 1 98.81 94 ILE A CA 1
ATOM 753 C C . ILE A 1 94 ? 3.178 3.209 4.887 1 98.81 94 ILE A C 1
ATOM 755 O O . ILE A 1 94 ? 2.096 3.514 4.379 1 98.81 94 ILE A O 1
ATOM 759 N N . SER A 1 95 ? 3.574 1.958 5.105 1 98.5 95 SER A N 1
ATOM 760 C CA . SER A 1 95 ? 2.689 0.848 4.77 1 98.5 95 SER A CA 1
ATOM 761 C C . SER A 1 95 ? 1.391 0.914 5.566 1 98.5 95 SER A C 1
ATOM 763 O O . SER A 1 95 ? 0.306 0.72 5.012 1 98.5 95 SER A O 1
ATOM 765 N N . VAL A 1 96 ? 1.47 1.198 6.836 1 98.38 96 VAL A N 1
ATOM 766 C CA . VAL A 1 96 ? 0.326 1.289 7.738 1 98.38 96 VAL A CA 1
ATOM 767 C C . VAL A 1 96 ? -0.587 2.432 7.301 1 98.38 96 VAL A C 1
ATOM 769 O O . VAL A 1 96 ? -1.812 2.293 7.305 1 98.38 96 VAL A O 1
ATOM 772 N N . LEU A 1 97 ? 0.006 3.553 6.922 1 98.31 97 LEU A N 1
ATOM 773 C CA . LEU A 1 97 ? -0.781 4.656 6.379 1 98.31 97 LEU A CA 1
ATOM 774 C C . LEU A 1 97 ? -1.575 4.207 5.156 1 98.31 97 LEU A C 1
ATOM 776 O O . LEU A 1 97 ? -2.785 4.434 5.082 1 98.31 97 LEU A O 1
ATOM 780 N N . CYS A 1 98 ? -0.951 3.531 4.246 1 97.19 98 CYS A N 1
ATOM 781 C CA . CYS A 1 98 ? -1.53 3.172 2.957 1 97.19 98 CYS A CA 1
ATOM 782 C C . CYS A 1 98 ? -2.582 2.08 3.117 1 97.19 98 CYS A C 1
ATOM 784 O O . CYS A 1 98 ? -3.625 2.115 2.461 1 97.19 98 CYS A O 1
ATOM 786 N N . ASP A 1 99 ? -2.318 1.197 4.07 1 95.38 99 ASP A N 1
ATOM 787 C CA . ASP A 1 99 ? -3.125 -0.018 4.098 1 95.38 99 ASP A CA 1
ATOM 788 C C . ASP A 1 99 ? -4.246 0.088 5.129 1 95.38 99 ASP A C 1
ATOM 790 O O . ASP A 1 99 ? -5.281 -0.564 5 1 95.38 99 ASP A O 1
ATOM 794 N N . TYR A 1 100 ? -4.055 0.907 6.168 1 96.19 100 TYR A N 1
ATOM 795 C CA . TYR A 1 100 ? -5.027 0.915 7.254 1 96.19 100 TYR A CA 1
ATOM 796 C C . TYR A 1 100 ? -5.629 2.303 7.438 1 96.19 100 TYR A C 1
ATOM 798 O O . TYR A 1 100 ? -6.84 2.484 7.297 1 96.19 100 TYR A O 1
ATOM 806 N N . ILE A 1 101 ? -4.766 3.287 7.621 1 96.12 101 ILE A N 1
ATOM 807 C CA . ILE A 1 101 ? -5.262 4.625 7.922 1 96.12 101 ILE A CA 1
ATOM 808 C C . ILE A 1 101 ? -6.082 5.148 6.742 1 96.12 101 ILE A C 1
ATOM 810 O O . ILE A 1 101 ? -7.211 5.605 6.918 1 96.12 101 ILE A O 1
ATOM 814 N N . PHE A 1 102 ? -5.539 4.992 5.547 1 94.5 102 PHE A N 1
ATOM 815 C CA . PHE A 1 102 ? -6.188 5.57 4.375 1 94.5 102 PHE A CA 1
ATOM 816 C C . PHE A 1 102 ? -7.516 4.879 4.094 1 94.5 102 PHE A C 1
ATOM 818 O O . PHE A 1 102 ? -8.547 5.543 3.971 1 94.5 102 PHE A O 1
ATOM 825 N N . HIS A 1 103 ? -7.551 3.574 4.137 1 89.75 103 HIS A N 1
ATOM 826 C CA . HIS A 1 103 ? -8.734 2.814 3.748 1 89.75 103 HIS A CA 1
ATOM 827 C C . HIS A 1 103 ? -9.773 2.803 4.867 1 89.75 103 HIS A C 1
ATOM 829 O O . HIS A 1 103 ? -10.961 3.004 4.617 1 89.75 103 HIS A O 1
ATOM 835 N N . HIS A 1 104 ? -9.352 2.652 6.109 1 89.25 104 HIS A N 1
ATOM 836 C CA . HIS A 1 104 ? -10.32 2.412 7.176 1 89.25 104 HIS A CA 1
ATOM 837 C C . HIS A 1 104 ? -10.688 3.711 7.887 1 89.25 104 HIS A C 1
ATOM 839 O O . HIS A 1 104 ? -11.773 3.828 8.445 1 89.25 104 HIS A O 1
ATOM 845 N N . ILE A 1 105 ? -9.789 4.66 7.82 1 89.12 105 ILE A N 1
ATOM 846 C CA . ILE A 1 105 ? -10.086 5.848 8.617 1 89.12 105 ILE A CA 1
ATOM 847 C C . ILE A 1 105 ? -10.461 7.008 7.695 1 89.12 105 ILE A C 1
ATOM 849 O O . ILE A 1 105 ? -11.523 7.609 7.848 1 89.12 105 ILE A O 1
ATOM 853 N N . VAL A 1 106 ? -9.656 7.254 6.668 1 90.56 106 VAL A N 1
ATOM 854 C CA . VAL A 1 106 ? -9.977 8.344 5.75 1 90.56 106 VAL A CA 1
ATOM 855 C C . VAL A 1 106 ? -11.227 7.988 4.945 1 90.56 106 VAL A C 1
ATOM 857 O O . VAL A 1 106 ? -12.211 8.727 4.965 1 90.56 106 VAL A O 1
ATOM 860 N N . PHE A 1 107 ? -11.289 6.762 4.395 1 90.81 107 PHE A N 1
ATOM 861 C CA . PHE A 1 107 ? -12.406 6.367 3.541 1 90.81 107 PHE A CA 1
ATOM 862 C C . PHE A 1 107 ? -13.531 5.754 4.367 1 90.81 107 PHE A C 1
ATOM 864 O O . PHE A 1 107 ? -14.672 5.684 3.914 1 90.81 107 PHE A O 1
ATOM 871 N N . GLY A 1 108 ? -13.18 5.359 5.613 1 92.94 108 GLY A N 1
ATOM 872 C CA . GLY A 1 108 ? -14.18 4.727 6.449 1 92.94 108 GLY A CA 1
ATOM 873 C C . GLY A 1 108 ? -14.875 5.695 7.387 1 92.94 108 GLY A C 1
ATOM 874 O O . GLY A 1 108 ? -15.977 5.422 7.867 1 92.94 108 GLY A O 1
ATOM 875 N N . VAL A 1 109 ? -14.188 6.812 7.664 1 95.06 109 VAL A N 1
ATOM 876 C CA . VAL A 1 109 ? -14.75 7.727 8.656 1 95.06 109 VAL A CA 1
ATOM 877 C C . VAL A 1 109 ? -14.836 9.133 8.07 1 95.06 109 VAL A C 1
ATOM 879 O O . VAL A 1 109 ? -15.93 9.68 7.906 1 95.06 109 VAL A O 1
ATOM 882 N N . ALA A 1 110 ? -13.766 9.656 7.586 1 94 110 ALA A N 1
ATOM 883 C CA . ALA A 1 110 ? -13.727 11.062 7.18 1 94 110 ALA A CA 1
ATOM 884 C C . ALA A 1 110 ? -14.594 11.297 5.945 1 94 110 ALA A C 1
ATOM 886 O O . ALA A 1 110 ? -15.406 12.219 5.922 1 94 110 ALA A O 1
ATOM 887 N N . LYS A 1 111 ? -14.438 10.469 4.902 1 93.25 111 LYS A N 1
ATOM 888 C CA . LYS A 1 111 ? -15.172 10.656 3.656 1 93.25 111 LYS A CA 1
ATOM 889 C C . LYS A 1 111 ? -16.672 10.43 3.859 1 93.25 111 LYS A C 1
ATOM 891 O O . LYS A 1 111 ? -17.484 11.234 3.428 1 93.25 111 LYS A O 1
ATOM 896 N N . PRO A 1 112 ? -17.047 9.359 4.59 1 95.62 112 PRO A N 1
ATOM 897 C CA . PRO A 1 112 ? -18.469 9.172 4.863 1 95.62 112 PRO A CA 1
ATOM 898 C C . PRO A 1 112 ? -19.062 10.328 5.672 1 95.62 112 PRO A C 1
ATOM 900 O O . PRO A 1 112 ? -20.188 10.75 5.402 1 95.62 112 PRO A O 1
ATOM 903 N N . ARG A 1 113 ? -18.312 10.812 6.617 1 95.62 113 ARG A N 1
ATOM 904 C CA . ARG A 1 113 ? -18.797 11.945 7.395 1 95.62 113 ARG A CA 1
ATOM 905 C C . ARG A 1 113 ? -19.125 13.133 6.492 1 95.62 113 ARG A C 1
ATOM 907 O O . ARG A 1 113 ? -20.203 13.727 6.602 1 95.62 113 ARG A O 1
ATOM 914 N N . MET A 1 114 ? -18.234 13.406 5.637 1 93.06 114 MET A N 1
ATOM 915 C CA . MET A 1 114 ? -18.406 14.531 4.719 1 93.06 114 MET A CA 1
ATOM 916 C C . MET A 1 114 ? -19.594 14.281 3.781 1 93.06 114 MET A C 1
ATOM 918 O O . MET A 1 114 ? -20.344 15.203 3.475 1 93.06 114 MET A O 1
ATOM 922 N N . MET A 1 115 ? -19.719 13.055 3.35 1 95.38 115 MET A N 1
ATOM 923 C CA . MET A 1 115 ? -20.828 12.68 2.486 1 95.38 115 MET A CA 1
ATOM 924 C C . MET A 1 115 ? -22.156 12.844 3.215 1 95.38 115 MET A C 1
ATOM 926 O O . MET A 1 115 ? -23.109 13.391 2.658 1 95.38 115 MET A O 1
ATOM 930 N N . TYR A 1 116 ? -22.172 12.398 4.461 1 96.81 116 TYR A N 1
ATOM 931 C CA . TYR A 1 116 ? -23.391 12.508 5.254 1 96.81 116 TYR A CA 1
ATOM 932 C C . TYR A 1 116 ? -23.75 13.969 5.5 1 96.81 116 TYR A C 1
ATOM 934 O O . TYR A 1 116 ? -24.922 14.352 5.43 1 96.81 116 TYR A O 1
ATOM 942 N N . GLU A 1 117 ? -22.75 14.789 5.754 1 95.31 117 GLU A N 1
ATOM 943 C CA . GLU A 1 117 ? -22.969 16.219 5.93 1 95.31 117 GLU A CA 1
ATOM 944 C C . GLU A 1 117 ? -23.547 16.859 4.664 1 95.31 117 GLU A C 1
ATOM 946 O O . GLU A 1 117 ? -24.469 17.656 4.734 1 95.31 117 GLU A O 1
ATOM 951 N N . SER A 1 118 ? -23.047 16.469 3.578 1 94.88 118 SER A N 1
ATOM 952 C CA . SER A 1 118 ? -23.5 17.016 2.303 1 94.88 118 SER A CA 1
ATOM 953 C C . SER A 1 118 ? -24.922 16.594 1.993 1 94.88 118 SER A C 1
ATOM 955 O O . SER A 1 118 ? -25.641 17.312 1.288 1 94.88 118 SER A O 1
ATOM 957 N N . LYS A 1 119 ? -25.359 15.477 2.553 1 97.31 119 LYS A N 1
ATOM 958 C CA . LYS A 1 119 ? -26.719 14.977 2.338 1 97.31 119 LYS A CA 1
ATOM 959 C C . LYS A 1 119 ? -27.688 15.547 3.367 1 97.31 119 LYS A C 1
ATOM 961 O O . LYS A 1 119 ? -28.875 15.188 3.385 1 97.31 119 LYS A O 1
ATOM 966 N N . GLY A 1 120 ? -27.141 16.328 4.289 1 96.62 120 GLY A N 1
ATOM 967 C CA . GLY A 1 120 ? -27.984 17.031 5.246 1 96.62 120 GLY A CA 1
ATOM 968 C C . GLY A 1 120 ? -28.359 16.172 6.438 1 96.62 120 GLY A C 1
ATOM 969 O O . GLY A 1 120 ? -29.344 16.453 7.129 1 96.62 120 GLY A O 1
ATOM 970 N N . LYS A 1 121 ? -27.625 15.172 6.652 1 97.31 121 LYS A N 1
ATOM 971 C CA . LYS A 1 121 ? -27.906 14.344 7.816 1 97.31 121 LYS A CA 1
ATOM 972 C C . LYS A 1 121 ? -27.594 15.086 9.117 1 97.31 121 LYS A C 1
ATOM 974 O O . LYS A 1 121 ? -26.641 15.867 9.172 1 97.31 121 LYS A O 1
ATOM 979 N N . SER A 1 122 ? -28.406 14.789 10.18 1 97.38 122 SER A N 1
ATOM 980 C CA . SER A 1 122 ? -28.172 15.398 11.484 1 97.38 122 SER A CA 1
ATOM 981 C C . SER A 1 122 ? -26.938 14.82 12.164 1 97.38 122 SER A C 1
ATOM 983 O O . SER A 1 122 ? -26.5 13.719 11.82 1 97.38 122 SER A O 1
ATOM 985 N N . GLU A 1 123 ? -26.438 15.555 13.109 1 96.5 123 GLU A N 1
ATOM 986 C CA . GLU A 1 123 ? -25.297 15.086 13.867 1 96.5 123 GLU A CA 1
ATOM 987 C C . GLU A 1 123 ? -25.594 13.758 14.562 1 96.5 123 GLU A C 1
ATOM 989 O O . GLU A 1 123 ? -24.734 12.875 14.633 1 96.5 123 GLU A O 1
ATOM 994 N N . SER A 1 124 ? -26.766 13.625 15.07 1 97.31 124 SER A N 1
ATOM 995 C CA . SER A 1 124 ? -27.172 12.391 15.734 1 97.31 124 SER A CA 1
ATOM 996 C C . SER A 1 124 ? -27.188 11.219 14.758 1 97.31 124 SER A C 1
ATOM 998 O O . SER A 1 124 ? -26.766 10.117 15.094 1 97.31 124 SER A O 1
ATOM 1000 N N . GLU A 1 125 ? -27.625 11.406 13.547 1 97.94 125 GLU A N 1
ATOM 1001 C CA . GLU A 1 125 ? -27.656 10.375 12.516 1 97.94 125 GLU A CA 1
ATOM 1002 C C . GLU A 1 125 ? -26.25 9.969 12.094 1 97.94 125 GLU A C 1
ATOM 1004 O O . GLU A 1 125 ? -25.953 8.781 11.953 1 97.94 125 GLU A O 1
ATOM 1009 N N . ILE A 1 126 ? -25.438 11 11.938 1 97.69 126 ILE A N 1
ATOM 1010 C CA . ILE A 1 126 ? -24.078 10.758 11.5 1 97.69 126 ILE A CA 1
ATOM 1011 C C . ILE A 1 126 ? -23.328 9.953 12.562 1 97.69 126 ILE A C 1
ATOM 1013 O O . ILE A 1 126 ? -22.609 9 12.242 1 97.69 126 ILE A O 1
ATOM 1017 N N . THR A 1 127 ? -23.516 10.328 13.812 1 96.62 127 THR A N 1
ATOM 1018 C CA . THR A 1 127 ? -22.859 9.641 14.922 1 96.62 127 THR A CA 1
ATOM 1019 C C . THR A 1 127 ? -23.266 8.164 14.945 1 96.62 127 THR A C 1
ATOM 1021 O O . THR A 1 127 ? -22.422 7.293 15.172 1 96.62 127 THR A O 1
ATOM 1024 N N . GLU A 1 128 ? -24.469 7.895 14.664 1 97.62 128 GLU A N 1
ATOM 1025 C CA . GLU A 1 128 ? -24.969 6.52 14.641 1 97.62 128 GLU A CA 1
ATOM 1026 C C . GLU A 1 128 ? -24.375 5.742 13.469 1 97.62 128 GLU A C 1
ATOM 1028 O O . GLU A 1 128 ? -23.969 4.59 13.625 1 97.62 128 GLU A O 1
ATOM 1033 N N . LEU A 1 129 ? -24.375 6.406 12.336 1 97.44 129 LEU A N 1
ATOM 1034 C CA . LEU A 1 129 ? -23.906 5.758 11.117 1 97.44 129 LEU A CA 1
ATOM 1035 C C . LEU A 1 129 ? -22.406 5.465 11.195 1 97.44 129 LEU A C 1
ATOM 1037 O O . LEU A 1 129 ? -21.922 4.488 10.609 1 97.44 129 LEU A O 1
ATOM 1041 N N . LEU A 1 130 ? -21.641 6.242 11.953 1 97.62 130 LEU A N 1
ATOM 1042 C CA . LEU A 1 130 ? -20.188 6.125 11.984 1 97.62 130 LEU A CA 1
ATOM 1043 C C . LEU A 1 130 ? -19.719 5.297 13.18 1 97.62 130 LEU A C 1
ATOM 1045 O O . LEU A 1 130 ? -18.531 5.086 13.375 1 97.62 130 LEU A O 1
ATOM 1049 N N . GLN A 1 131 ? -20.656 4.754 13.938 1 97.19 131 GLN A N 1
ATOM 1050 C CA . GLN A 1 131 ? -20.312 4.062 15.172 1 97.19 131 GLN A CA 1
ATOM 1051 C C . GLN A 1 131 ? -19.344 2.91 14.906 1 97.19 131 GLN A C 1
ATOM 1053 O O . GLN A 1 131 ? -18.281 2.832 15.516 1 97.19 131 GLN A O 1
ATOM 1058 N N . LYS A 1 132 ? -19.656 2.002 14.039 1 96.44 132 LYS A N 1
ATOM 1059 C CA . LYS A 1 132 ? -18.844 0.818 13.766 1 96.44 132 LYS A CA 1
ATOM 1060 C C . LYS A 1 132 ? -17.516 1.195 13.125 1 96.44 132 LYS A C 1
ATOM 1062 O O . LYS A 1 132 ? -16.453 0.779 13.586 1 96.44 132 LYS A O 1
ATOM 1067 N N . PRO A 1 133 ? -17.531 2.029 12.086 1 96.69 133 PRO A N 1
ATOM 1068 C CA . PRO A 1 133 ? -16.25 2.426 11.5 1 96.69 133 PRO A CA 1
ATOM 1069 C C . PRO A 1 133 ? -15.344 3.168 12.484 1 96.69 133 PRO A C 1
ATOM 1071 O O . PRO A 1 133 ? -14.117 3.039 12.422 1 96.69 133 PRO A O 1
ATOM 1074 N N . LEU A 1 134 ? -15.945 3.928 13.352 1 96.56 134 LEU A N 1
ATOM 1075 C CA . LEU A 1 134 ? -15.164 4.688 14.32 1 96.56 134 LEU A CA 1
ATOM 1076 C C . LEU A 1 134 ? -14.5 3.754 15.328 1 96.56 134 LEU A C 1
ATOM 1078 O O . LEU A 1 134 ? -13.375 4.004 15.766 1 96.56 134 LEU A O 1
ATOM 1082 N N . LYS A 1 135 ? -15.172 2.748 15.719 1 96.5 135 LYS A N 1
ATOM 1083 C CA . LYS A 1 135 ? -14.586 1.761 16.609 1 96.5 135 LYS A CA 1
ATOM 1084 C C . LYS A 1 135 ? -13.344 1.122 15.984 1 96.5 135 LYS A C 1
ATOM 1086 O O . LYS A 1 135 ? -12.312 0.99 16.641 1 96.5 135 LYS A O 1
ATOM 1091 N N . GLN A 1 136 ? -13.438 0.771 14.758 1 95.88 136 GLN A N 1
ATOM 1092 C CA . GLN A 1 136 ? -12.305 0.209 14.031 1 95.88 136 GLN A CA 1
ATOM 1093 C C . GLN A 1 136 ? -11.188 1.234 13.883 1 95.88 136 GLN A C 1
ATOM 1095 O O . GLN A 1 136 ? -10.008 0.905 14.047 1 95.88 136 GLN A O 1
ATOM 1100 N N . ALA A 1 137 ? -11.602 2.424 13.586 1 96.94 137 ALA A N 1
ATOM 1101 C CA . ALA A 1 137 ? -10.625 3.504 13.453 1 96.94 137 ALA A CA 1
ATOM 1102 C C . ALA A 1 137 ? -9.867 3.721 14.758 1 96.94 137 ALA A C 1
ATOM 1104 O O . ALA A 1 137 ? -8.656 3.967 14.742 1 96.94 137 ALA A O 1
ATOM 1105 N N . GLY A 1 138 ? -10.578 3.637 15.859 1 97.12 138 GLY A N 1
ATOM 1106 C CA . GLY A 1 138 ? -9.945 3.787 17.172 1 97.12 138 GLY A CA 1
ATOM 1107 C C . GLY A 1 138 ? -8.875 2.748 17.438 1 97.12 138 GLY A C 1
ATOM 1108 O O . GLY A 1 138 ? -7.805 3.074 17.938 1 97.12 138 GLY A O 1
ATOM 1109 N N . LYS A 1 139 ? -9.148 1.523 17.078 1 97.06 139 LYS A N 1
ATOM 1110 C CA . LYS A 1 139 ? -8.172 0.449 17.25 1 97.06 139 LYS A CA 1
ATOM 1111 C C . LYS A 1 139 ? -6.938 0.691 16.375 1 97.06 139 LYS A C 1
ATOM 1113 O O . LYS A 1 139 ? -5.805 0.536 16.844 1 97.06 139 LYS A O 1
ATOM 1118 N N . ILE A 1 140 ? -7.152 1.088 15.18 1 97.75 140 ILE A N 1
ATOM 1119 C CA . ILE A 1 140 ? -6.07 1.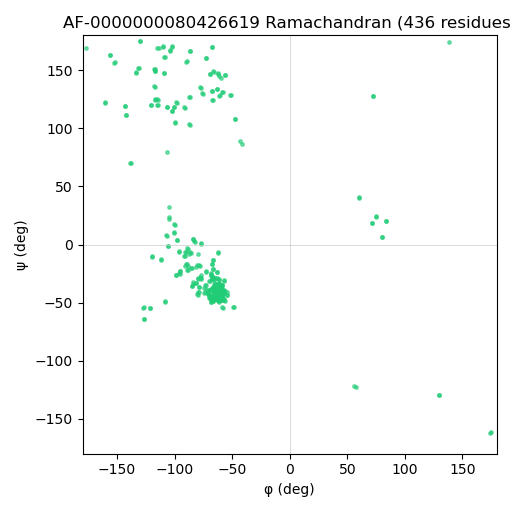29 14.227 1 97.75 140 ILE A CA 1
ATOM 1120 C C . ILE A 1 140 ? -5.195 2.457 14.672 1 97.75 140 ILE A C 1
ATOM 1122 O O . ILE A 1 140 ? -3.969 2.33 14.75 1 97.75 140 ILE A O 1
ATOM 1126 N N . ILE A 1 141 ? -5.801 3.58 15.031 1 98.12 141 ILE A N 1
ATOM 1127 C CA . ILE A 1 141 ? -5.027 4.77 15.367 1 98.12 141 ILE A CA 1
ATOM 1128 C C . ILE A 1 141 ? -4.297 4.555 16.688 1 98.12 141 ILE A C 1
ATOM 1130 O O . ILE A 1 141 ? -3.188 5.059 16.875 1 98.12 141 ILE A O 1
ATOM 1134 N N . GLY A 1 142 ? -4.914 3.768 17.562 1 98.5 142 GLY A N 1
ATOM 1135 C CA . GLY A 1 142 ? -4.219 3.379 18.766 1 98.5 142 GLY A CA 1
ATOM 1136 C C . GLY A 1 142 ? -2.965 2.57 18.516 1 98.5 142 GLY A C 1
ATOM 1137 O O . GLY A 1 142 ? -1.928 2.801 19.141 1 98.5 142 GLY A O 1
ATOM 1138 N N . ALA A 1 143 ? -3.094 1.611 17.641 1 98.44 143 ALA A N 1
ATOM 1139 C CA . ALA A 1 143 ? -1.924 0.822 17.266 1 98.44 143 ALA A CA 1
ATOM 1140 C C . ALA A 1 143 ? -0.846 1.704 16.641 1 98.44 143 ALA A C 1
ATOM 1142 O O . ALA A 1 143 ? 0.343 1.531 16.906 1 98.44 143 ALA A O 1
ATOM 1143 N N . VAL A 1 144 ? -1.238 2.652 15.797 1 98.62 144 VAL A N 1
ATOM 1144 C CA . VAL A 1 144 ? -0.301 3.584 15.18 1 98.62 144 VAL A CA 1
ATOM 1145 C C . VAL A 1 144 ? 0.395 4.41 16.25 1 98.62 144 VAL A C 1
ATOM 1147 O O . VAL A 1 144 ? 1.595 4.68 16.172 1 98.62 144 VAL A O 1
ATOM 1150 N N . ASP A 1 145 ? -0.342 4.812 17.266 1 98.69 145 ASP A N 1
ATOM 1151 C CA . ASP A 1 145 ? 0.22 5.57 18.375 1 98.69 145 ASP A CA 1
ATOM 1152 C C . ASP A 1 145 ? 1.391 4.82 19.016 1 98.69 145 ASP A C 1
ATOM 1154 O O . ASP A 1 145 ? 2.408 5.43 19.359 1 98.69 145 ASP A O 1
ATOM 1158 N N . GLY A 1 146 ? 1.179 3.529 19.109 1 98.19 146 GLY A N 1
ATOM 1159 C CA . GLY A 1 146 ? 2.215 2.689 19.688 1 98.19 146 GLY A CA 1
ATOM 1160 C C . GLY A 1 146 ? 3.465 2.607 18.828 1 98.19 146 GLY A C 1
ATOM 1161 O O . GLY A 1 146 ? 4.535 2.236 19.312 1 98.19 146 GLY A O 1
ATOM 1162 N N . MET A 1 147 ? 3.371 2.973 17.594 1 98.19 147 MET A N 1
ATOM 1163 C CA . MET A 1 147 ? 4.504 2.9 16.672 1 98.19 147 MET A CA 1
ATOM 1164 C C . MET A 1 147 ? 5.32 4.188 16.719 1 98.19 147 MET A C 1
ATOM 1166 O O . MET A 1 147 ? 6.453 4.223 16.234 1 98.19 147 MET A O 1
ATOM 1170 N N . VAL A 1 148 ? 4.738 5.289 17.156 1 98.44 148 VAL A N 1
ATOM 1171 C CA . VAL A 1 148 ? 5.426 6.574 17.203 1 98.44 148 VAL A CA 1
ATOM 1172 C C . VAL A 1 148 ? 6.637 6.48 18.125 1 98.44 148 VAL A C 1
ATOM 1174 O O . VAL A 1 148 ? 6.527 6.004 19.25 1 98.44 148 VAL A O 1
ATOM 1177 N N . ASP A 1 149 ? 7.77 6.902 17.594 1 97.25 149 ASP A N 1
ATOM 1178 C CA . ASP A 1 149 ? 9 6.816 18.359 1 97.25 149 ASP A CA 1
ATOM 1179 C C . ASP A 1 149 ? 8.906 7.652 19.641 1 97.25 149 ASP A C 1
ATOM 1181 O O . ASP A 1 149 ? 8.391 8.773 19.625 1 97.25 149 ASP A O 1
ATOM 1185 N N . LYS A 1 150 ? 9.508 7.172 20.656 1 94.44 150 LYS A N 1
ATOM 1186 C CA . LYS A 1 150 ? 9.422 7.836 21.969 1 94.44 150 LYS A CA 1
ATOM 1187 C C . LYS A 1 150 ? 10.555 8.836 22.156 1 94.44 150 LYS A C 1
ATOM 1189 O O . LYS A 1 150 ? 10.508 9.68 23.047 1 94.44 150 LYS A O 1
ATOM 1194 N N . ASN A 1 151 ? 11.625 8.648 21.312 1 91.88 151 ASN A N 1
ATOM 1195 C CA . ASN A 1 151 ? 12.852 9.406 21.562 1 91.88 151 ASN A CA 1
ATOM 1196 C C . ASN A 1 151 ? 13.016 10.547 20.562 1 91.88 151 ASN A C 1
ATOM 1198 O O . ASN A 1 151 ? 14.102 11.109 20.438 1 91.88 151 ASN A O 1
ATOM 1202 N N . GLY A 1 152 ? 12.141 11.195 20.047 1 92.56 152 GLY A N 1
ATOM 1203 C CA . GLY A 1 152 ? 12.297 12.289 19.094 1 92.56 152 GLY A CA 1
ATOM 1204 C C . GLY A 1 152 ? 10.984 12.922 18.703 1 92.56 152 GLY A C 1
ATOM 1205 O O . GLY A 1 152 ? 9.914 12.406 19.016 1 92.56 152 GLY A O 1
ATOM 1206 N N . PRO A 1 153 ? 11.164 14.031 18.047 1 97.12 153 PRO A N 1
ATOM 1207 C CA . PRO A 1 153 ? 9.969 14.805 17.703 1 97.12 153 PRO A CA 1
ATOM 1208 C C . PRO A 1 153 ? 9.242 14.266 16.484 1 97.12 153 PRO A C 1
ATOM 1210 O O . PRO A 1 153 ? 8.141 14.719 16.156 1 97.12 153 PRO A O 1
ATOM 1213 N N . PHE A 1 154 ? 9.852 13.289 15.797 1 98.62 154 PHE A N 1
ATOM 1214 C CA . PHE A 1 154 ? 9.258 12.797 14.562 1 98.62 154 PHE A CA 1
ATOM 1215 C C . PHE A 1 154 ? 8.797 11.352 14.711 1 98.62 154 PHE A C 1
ATOM 1217 O O . PHE A 1 154 ? 9.086 10.711 15.719 1 98.62 154 PHE A O 1
ATOM 1224 N N . LEU A 1 155 ? 8.062 10.82 13.789 1 98.88 155 LEU A N 1
ATOM 1225 C CA . LEU A 1 155 ? 7.422 9.516 13.875 1 98.88 155 LEU A CA 1
ATOM 1226 C C . LEU A 1 155 ? 8.461 8.414 14.062 1 98.88 155 LEU A C 1
ATOM 1228 O O . LEU A 1 155 ? 8.219 7.445 14.789 1 98.88 155 LEU A O 1
ATOM 1232 N N . CYS A 1 156 ? 9.648 8.586 13.414 1 98.62 156 CYS A N 1
ATOM 1233 C CA . CYS A 1 156 ? 10.656 7.535 13.461 1 98.62 156 CYS A CA 1
ATOM 1234 C C . CYS A 1 156 ? 11.82 7.934 14.359 1 98.62 156 CYS A C 1
ATOM 1236 O O . CYS A 1 156 ? 12.867 7.285 14.344 1 98.62 156 CYS A O 1
ATOM 1238 N N . GLY A 1 157 ? 11.703 9.055 15.086 1 97.94 157 GLY A N 1
ATOM 1239 C CA . GLY A 1 157 ? 12.758 9.422 16.016 1 97.94 157 GLY A CA 1
ATOM 1240 C C . GLY A 1 157 ? 13.227 10.859 15.844 1 97.94 157 GLY A C 1
ATOM 1241 O O . GLY A 1 157 ? 12.406 11.781 15.797 1 97.94 157 GLY A O 1
ATOM 1242 N N . GLN A 1 158 ? 14.531 11.023 15.734 1 97.19 158 GLN A N 1
ATOM 1243 C CA . GLN A 1 158 ? 15.133 12.352 15.812 1 97.19 158 GLN A CA 1
ATOM 1244 C C . GLN A 1 158 ? 15.117 13.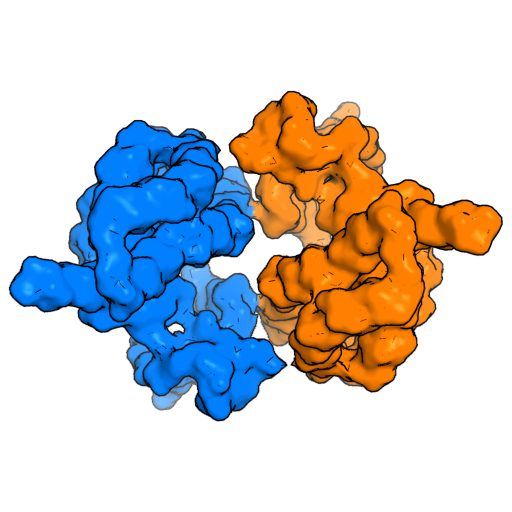047 14.453 1 97.19 158 GLN A C 1
ATOM 1246 O O . GLN A 1 158 ? 15.18 14.273 14.375 1 97.19 158 GLN A O 1
ATOM 1251 N N . GLU A 1 159 ? 14.984 12.266 13.453 1 96.81 159 GLU A N 1
ATOM 1252 C CA . GLU A 1 159 ? 15.109 12.859 12.125 1 96.81 159 GLU A CA 1
ATOM 1253 C C . GLU A 1 159 ? 13.805 12.742 11.344 1 96.81 159 GLU A C 1
ATOM 1255 O O . GLU A 1 159 ? 13.062 11.773 11.508 1 96.81 159 GLU A O 1
ATOM 1260 N N . LEU A 1 160 ? 13.641 13.734 10.508 1 98.25 160 LEU A N 1
ATOM 1261 C CA . LEU A 1 160 ? 12.523 13.742 9.562 1 98.25 160 LEU A CA 1
ATOM 1262 C C . LEU A 1 160 ? 12.688 12.633 8.523 1 98.25 160 LEU A C 1
ATOM 1264 O O . LEU A 1 160 ? 13.789 12.422 8.008 1 98.25 160 LEU A O 1
ATOM 1268 N N . THR A 1 161 ? 11.594 11.867 8.312 1 98.81 161 THR A N 1
ATOM 1269 C CA . THR A 1 161 ? 11.609 10.852 7.266 1 98.81 161 THR A CA 1
ATOM 1270 C C . THR A 1 161 ? 10.375 10.977 6.371 1 98.81 161 THR A C 1
ATOM 1272 O O . THR A 1 161 ? 9.477 11.766 6.656 1 98.81 161 THR A O 1
ATOM 1275 N N . TRP A 1 162 ? 10.273 10.188 5.301 1 98.94 162 TRP A N 1
ATOM 1276 C CA . TRP A 1 162 ? 9.102 10.125 4.426 1 98.94 162 TRP A CA 1
ATOM 1277 C C . TRP A 1 162 ? 7.848 9.773 5.215 1 98.94 162 TRP A C 1
ATOM 1279 O O . TRP A 1 162 ? 6.746 10.203 4.859 1 98.94 162 TRP A O 1
ATOM 1289 N N . ALA A 1 163 ? 8 8.992 6.301 1 98.94 163 ALA A N 1
ATOM 1290 C CA . ALA A 1 163 ? 6.832 8.602 7.086 1 98.94 163 ALA A CA 1
ATOM 1291 C C . ALA A 1 163 ? 6.082 9.828 7.598 1 98.94 163 ALA A C 1
ATOM 1293 O O . ALA A 1 163 ? 4.848 9.844 7.613 1 98.94 163 ALA A O 1
ATOM 1294 N N . ASP A 1 164 ? 6.797 10.859 8.016 1 98.94 164 ASP A N 1
ATOM 1295 C CA . ASP A 1 164 ? 6.156 12.07 8.523 1 98.94 164 ASP A CA 1
ATOM 1296 C C . ASP A 1 164 ? 5.301 12.727 7.441 1 98.94 164 ASP A C 1
ATOM 1298 O O . ASP A 1 164 ? 4.18 13.164 7.711 1 98.94 164 ASP A O 1
ATOM 1302 N N . TYR A 1 165 ? 5.785 12.727 6.246 1 98.94 165 TYR A N 1
ATOM 1303 C CA . TYR A 1 165 ? 5.098 13.406 5.16 1 98.94 165 TYR A CA 1
ATOM 1304 C C . TYR A 1 165 ? 3.943 12.562 4.625 1 98.94 165 TYR A C 1
ATOM 1306 O O . TYR A 1 165 ? 2.934 13.102 4.168 1 98.94 165 TYR A O 1
ATOM 1314 N N . PHE A 1 166 ? 4.027 11.273 4.715 1 98.88 166 PHE A N 1
ATOM 1315 C CA . PHE A 1 166 ? 2.945 10.398 4.277 1 98.88 166 PHE A CA 1
ATOM 1316 C C . PHE A 1 166 ? 1.794 10.43 5.273 1 98.88 166 PHE A C 1
ATOM 1318 O O . PHE A 1 166 ? 0.626 10.453 4.879 1 98.88 166 PHE A O 1
ATOM 1325 N N . VAL A 1 167 ? 2.119 10.422 6.539 1 98.81 167 VAL A N 1
ATOM 1326 C CA . VAL A 1 167 ? 1.111 10.234 7.574 1 98.81 167 VAL A CA 1
ATOM 1327 C C . VAL A 1 167 ? 0.397 11.555 7.855 1 98.81 167 VAL A C 1
ATOM 1329 O O . VAL A 1 167 ? -0.815 11.57 8.078 1 98.81 167 VAL A O 1
ATOM 1332 N N . TYR A 1 168 ? 1.051 12.688 7.754 1 98.81 168 TYR A N 1
ATOM 1333 C CA . TYR A 1 168 ? 0.533 13.961 8.242 1 98.81 168 TYR A CA 1
ATOM 1334 C C . TYR A 1 168 ? -0.753 14.336 7.512 1 98.81 168 TYR A C 1
ATOM 1336 O O . TYR A 1 168 ? -1.749 14.695 8.148 1 98.81 168 TYR A O 1
ATOM 1344 N N . PRO A 1 169 ? -0.788 14.25 6.148 1 98.44 169 PRO A N 1
ATOM 1345 C CA . PRO A 1 169 ? -1.999 14.734 5.48 1 98.44 169 PRO A CA 1
ATOM 1346 C C . PRO A 1 169 ? -3.25 13.969 5.906 1 98.44 169 PRO A C 1
ATOM 1348 O O . PRO A 1 169 ? -4.316 14.57 6.074 1 98.44 169 PRO A O 1
ATOM 1351 N N . ALA A 1 170 ? -3.125 12.672 6.098 1 97.62 170 ALA A N 1
ATOM 1352 C CA . ALA A 1 170 ? -4.266 11.859 6.52 1 97.62 170 ALA A CA 1
ATOM 1353 C C . ALA A 1 170 ? -4.719 12.242 7.926 1 97.62 170 ALA A C 1
ATOM 1355 O O . ALA A 1 170 ? -5.918 12.383 8.18 1 97.62 170 ALA A O 1
ATOM 1356 N N . ILE A 1 171 ? -3.768 12.406 8.797 1 98 171 ILE A N 1
ATOM 1357 C CA . ILE A 1 171 ? -4.082 12.742 10.18 1 98 171 ILE A CA 1
ATOM 1358 C C . ILE A 1 171 ? -4.703 14.141 10.242 1 98 171 ILE A C 1
ATOM 1360 O O . ILE A 1 171 ? -5.637 14.375 11.008 1 98 171 ILE A O 1
ATOM 1364 N N . ALA A 1 172 ? -4.164 15.078 9.414 1 97.25 172 ALA A N 1
ATOM 1365 C CA . ALA A 1 172 ? -4.73 16.422 9.344 1 97.25 172 ALA A CA 1
ATOM 1366 C C . ALA A 1 172 ? -6.199 16.375 8.93 1 97.25 172 ALA A C 1
ATOM 1368 O O . ALA A 1 172 ? -7.031 17.078 9.508 1 97.25 172 ALA A O 1
ATOM 1369 N N . ASP A 1 173 ? -6.555 15.539 7.938 1 94.31 173 ASP A N 1
ATOM 1370 C CA . ASP A 1 173 ? -7.941 15.375 7.52 1 94.31 173 ASP A CA 1
ATOM 1371 C C . ASP A 1 173 ? -8.797 14.82 8.656 1 94.31 173 ASP A C 1
ATOM 1373 O O . ASP A 1 173 ? -9.906 15.297 8.891 1 94.31 173 ASP A O 1
ATOM 1377 N N . LEU A 1 174 ? -8.258 13.875 9.367 1 95.19 174 LEU A N 1
ATOM 1378 C CA . LEU A 1 174 ? -8.977 13.211 10.453 1 95.19 174 LEU A CA 1
ATOM 1379 C C . LEU A 1 174 ? -9.234 14.18 11.602 1 95.19 174 LEU A C 1
ATOM 1381 O O . LEU A 1 174 ? -10.305 14.148 12.219 1 95.19 174 LEU A O 1
ATOM 1385 N N . PHE A 1 175 ? -8.281 14.969 11.844 1 96.19 175 PHE A N 1
ATOM 1386 C CA . PHE A 1 175 ? -8.391 15.875 12.992 1 96.19 175 PHE A CA 1
ATOM 1387 C C . PHE A 1 175 ? -9.156 17.125 12.617 1 96.19 175 PHE A C 1
ATOM 1389 O O . PHE A 1 175 ? -9.312 18.031 13.438 1 96.19 175 PHE A O 1
ATOM 1396 N N . SER A 1 176 ? -9.688 17.203 11.383 1 95.81 176 SER A N 1
ATOM 1397 C CA . SER A 1 176 ? -10.523 18.312 10.953 1 95.81 176 SER A CA 1
ATOM 1398 C C . SER A 1 176 ? -12 17.984 11.109 1 95.81 176 SER A C 1
ATOM 1400 O O . SER A 1 176 ? -12.859 18.859 10.898 1 95.81 176 SER A O 1
ATOM 1402 N N . ILE A 1 177 ? -12.352 16.766 11.477 1 95.38 177 ILE A N 1
ATOM 1403 C CA . ILE A 1 177 ? -13.75 16.375 11.602 1 95.38 177 ILE A CA 1
ATOM 1404 C C . ILE A 1 177 ? -14.141 16.312 13.07 1 95.38 177 ILE A C 1
ATOM 1406 O O . ILE A 1 177 ? -13.281 16.266 13.953 1 95.38 177 ILE A O 1
ATOM 1410 N N . PRO A 1 178 ? -15.422 16.234 13.359 1 95.44 178 PRO A N 1
ATOM 1411 C CA . PRO A 1 178 ? -15.891 16.25 14.742 1 95.44 178 PRO A CA 1
ATOM 1412 C C . PRO A 1 178 ? -15.391 15.055 15.555 1 95.44 178 PRO A C 1
ATOM 1414 O O . PRO A 1 178 ? -15.266 15.141 16.781 1 95.44 178 PRO A O 1
ATOM 1417 N N . GLU A 1 179 ? -15.062 14.016 14.922 1 96.69 179 GLU A N 1
ATOM 1418 C CA . GLU A 1 179 ? -14.633 12.781 15.578 1 96.69 179 GLU A CA 1
ATOM 1419 C C . GLU A 1 179 ? -13.188 12.891 16.078 1 96.69 179 GLU A C 1
ATOM 1421 O O . GLU A 1 179 ? -12.672 11.969 16.703 1 96.69 179 GLU A O 1
ATOM 1426 N N . LYS A 1 180 ? -12.57 14.062 15.852 1 96.75 180 LYS A N 1
ATOM 1427 C CA . LYS A 1 180 ? -11.164 14.258 16.188 1 96.75 180 LYS A CA 1
ATOM 1428 C C . LYS A 1 180 ? -10.922 14.016 17.688 1 96.75 180 LYS A C 1
ATOM 1430 O O . LYS A 1 180 ? -9.891 13.461 18.062 1 96.75 180 LYS A O 1
ATOM 1435 N N . GLU A 1 181 ? -11.836 14.359 18.531 1 97.06 181 GLU A N 1
ATOM 1436 C CA . GLU A 1 181 ? -11.633 14.211 19.969 1 97.06 181 GLU A CA 1
ATOM 1437 C C . GLU A 1 181 ? -11.453 12.75 20.359 1 97.06 181 GLU A C 1
ATOM 1439 O O . GLU A 1 181 ? -10.555 12.406 21.125 1 97.06 181 GLU A O 1
ATOM 1444 N N . PHE A 1 182 ? -12.305 11.906 19.844 1 97 182 PHE A N 1
ATOM 1445 C CA . PHE A 1 182 ? -12.227 10.469 20.094 1 97 182 PHE A CA 1
ATOM 1446 C C . PHE A 1 182 ? -10.891 9.914 19.609 1 97 182 PHE A C 1
ATOM 1448 O O . PHE A 1 182 ? -10.234 9.148 20.312 1 97 182 PHE A O 1
ATOM 1455 N N . LEU A 1 183 ? -10.469 10.352 18.422 1 97.44 183 LEU A N 1
ATOM 1456 C CA . LEU A 1 183 ? -9.258 9.828 17.797 1 97.44 183 LEU A CA 1
ATOM 1457 C C . LEU A 1 183 ? -8.016 10.32 18.547 1 97.44 183 LEU A C 1
ATOM 1459 O O . LEU A 1 183 ? -7.062 9.57 18.734 1 97.44 183 LEU A O 1
ATOM 1463 N N . GLN A 1 184 ? -8.055 11.562 18.953 1 98.31 184 GLN A N 1
ATOM 1464 C CA . GLN A 1 184 ? -6.941 12.133 19.703 1 98.31 184 GLN A CA 1
ATOM 1465 C C . GLN A 1 184 ? -6.781 11.453 21.062 1 98.31 184 GLN A C 1
ATOM 1467 O O . GLN A 1 184 ? -5.66 11.281 21.547 1 98.31 184 GLN A O 1
ATOM 1472 N N . GLU A 1 185 ? -7.844 11.047 21.656 1 98.38 185 GLU A N 1
ATOM 1473 C CA . GLU A 1 185 ? -7.797 10.312 22.922 1 98.38 185 GLU A CA 1
ATOM 1474 C C . GLU A 1 185 ? -7.133 8.953 22.75 1 98.38 185 GLU A C 1
ATOM 1476 O O . GLU A 1 185 ? -6.383 8.508 23.609 1 98.38 185 GLU A O 1
ATOM 1481 N N . LYS A 1 186 ? -7.359 8.328 21.656 1 98.12 186 LYS A N 1
ATOM 1482 C CA . LYS A 1 186 ? -6.832 6.992 21.391 1 98.12 186 LYS A CA 1
ATOM 1483 C C . LYS A 1 186 ? -5.363 7.055 20.984 1 98.12 186 LYS A C 1
ATOM 1485 O O . LYS A 1 186 ? -4.656 6.047 21.047 1 98.12 186 LYS A O 1
ATOM 1490 N N . ALA A 1 187 ? -4.902 8.234 20.578 1 98.44 187 ALA A N 1
ATOM 1491 C CA . ALA A 1 187 ? -3.555 8.328 20.016 1 98.44 187 ALA A CA 1
ATOM 1492 C C . ALA A 1 187 ? -2.842 9.578 20.531 1 98.44 187 ALA A C 1
ATOM 1494 O O . ALA A 1 187 ? -2.518 10.477 19.75 1 98.44 187 ALA A O 1
ATOM 1495 N N . PRO A 1 188 ? -2.486 9.594 21.797 1 98.25 188 PRO A N 1
ATOM 1496 C CA . PRO A 1 188 ? -1.913 10.805 22.391 1 98.25 188 PRO A CA 1
ATOM 1497 C C . PRO A 1 188 ? -0.546 11.156 21.812 1 98.25 188 PRO A C 1
ATOM 1499 O O . PRO A 1 188 ? -0.237 12.336 21.625 1 98.25 188 PRO A O 1
ATOM 1502 N N . ARG A 1 189 ? 0.297 10.203 21.531 1 98.38 189 ARG A N 1
ATOM 1503 C CA . ARG A 1 189 ? 1.62 10.508 21 1 98.38 189 ARG A CA 1
ATOM 1504 C C . ARG A 1 189 ? 1.524 11.023 19.562 1 98.38 189 ARG A C 1
ATOM 1506 O O . ARG A 1 189 ? 2.238 11.953 19.188 1 98.38 189 ARG A O 1
ATOM 1513 N N . LEU A 1 190 ? 0.693 10.367 18.828 1 98.62 190 LEU A N 1
ATOM 1514 C CA . LEU A 1 190 ? 0.453 10.82 17.453 1 98.62 190 LEU A CA 1
ATOM 1515 C C . LEU A 1 190 ? -0.086 12.25 17.453 1 98.62 190 LEU A C 1
ATOM 1517 O O . LEU A 1 190 ? 0.274 13.047 16.594 1 98.62 190 LEU A O 1
ATOM 1521 N N . THR A 1 191 ? -0.965 12.539 18.406 1 98.56 191 THR A N 1
ATOM 1522 C CA . THR A 1 191 ? -1.552 13.867 18.531 1 98.56 191 THR A CA 1
ATOM 1523 C C . THR A 1 191 ? -0.477 14.906 18.844 1 98.56 191 THR A C 1
ATOM 1525 O O . THR A 1 191 ? -0.468 15.992 18.266 1 98.56 191 THR A O 1
ATOM 1528 N N . GLU A 1 192 ? 0.391 14.555 19.703 1 98.38 192 GLU A N 1
ATOM 1529 C CA . GLU A 1 192 ? 1.487 15.461 20.031 1 98.38 192 GLU A CA 1
ATOM 1530 C C . GLU A 1 192 ? 2.385 15.703 18.828 1 98.38 192 GLU A C 1
ATOM 1532 O O . GLU A 1 192 ? 2.775 16.844 18.547 1 98.38 192 GLU A O 1
ATOM 1537 N N . TRP A 1 193 ? 2.748 14.633 18.125 1 98.75 193 TRP A N 1
ATOM 1538 C CA . TRP A 1 193 ? 3.506 14.758 16.875 1 98.75 193 TRP A CA 1
ATOM 1539 C C . TRP A 1 193 ? 2.795 15.68 15.898 1 98.75 193 TRP A C 1
ATOM 1541 O O . TRP A 1 193 ? 3.412 16.578 15.328 1 98.75 193 TRP A O 1
ATOM 1551 N N . TYR A 1 194 ? 1.491 15.555 15.75 1 98.62 194 TYR A N 1
ATOM 1552 C CA . TYR A 1 194 ? 0.696 16.359 14.828 1 98.62 194 TYR A CA 1
ATOM 1553 C C . TYR A 1 194 ? 0.772 17.828 15.195 1 98.62 194 TYR A C 1
ATOM 1555 O O . TYR A 1 194 ? 0.974 18.688 14.32 1 98.62 194 TYR A O 1
ATOM 1563 N N . LYS A 1 195 ? 0.623 18.125 16.438 1 98.06 195 LYS A N 1
ATOM 1564 C CA . LYS A 1 195 ? 0.585 19.5 16.922 1 98.06 195 LYS A CA 1
ATOM 1565 C C . LYS A 1 195 ? 1.899 20.219 16.625 1 98.06 195 LYS A C 1
ATOM 1567 O O . LYS A 1 195 ? 1.902 21.406 16.297 1 98.06 195 LYS A O 1
ATOM 1572 N N . GLN A 1 196 ? 2.918 19.547 16.719 1 97.81 196 GLN A N 1
ATOM 1573 C CA . GLN A 1 196 ? 4.211 20.156 16.438 1 97.81 196 GLN A CA 1
ATOM 1574 C C . GLN A 1 196 ? 4.477 20.219 14.938 1 97.81 196 GLN A C 1
ATOM 1576 O O . GLN A 1 196 ? 4.984 21.219 14.43 1 97.81 196 GLN A O 1
ATOM 1581 N N . PHE A 1 197 ? 4.141 19.125 14.227 1 98.69 197 PHE A N 1
ATOM 1582 C CA . PHE A 1 197 ? 4.445 19.016 12.812 1 98.69 197 PHE A CA 1
ATOM 1583 C C . PHE A 1 197 ? 3.668 20.047 12 1 98.69 197 PHE A C 1
ATOM 1585 O O . PHE A 1 197 ? 4.156 20.531 10.984 1 98.69 197 PHE A O 1
ATOM 1592 N N . LYS A 1 198 ? 2.49 20.422 12.477 1 98.12 198 LYS A N 1
ATOM 1593 C CA . LYS A 1 198 ? 1.594 21.297 11.734 1 98.12 198 LYS A CA 1
ATOM 1594 C C . LYS A 1 198 ? 2.193 22.703 11.578 1 98.12 198 LYS A C 1
ATOM 1596 O O . LYS A 1 198 ? 1.727 23.5 10.766 1 98.12 198 LYS A O 1
ATOM 1601 N N . GLU A 1 199 ? 3.242 23 12.336 1 98.31 199 GLU A N 1
ATOM 1602 C CA . GLU A 1 199 ? 3.844 24.328 12.344 1 98.31 199 GLU A CA 1
ATOM 1603 C C . GLU A 1 199 ? 4.953 24.438 11.305 1 98.31 199 GLU A C 1
ATOM 1605 O O . GLU A 1 199 ? 5.488 25.531 11.07 1 98.31 199 GLU A O 1
ATOM 1610 N N . ARG A 1 200 ? 5.277 23.391 10.695 1 98.44 200 ARG A N 1
ATOM 1611 C CA . ARG A 1 200 ? 6.359 23.391 9.719 1 98.44 200 ARG A CA 1
ATOM 1612 C C . ARG A 1 200 ? 5.996 24.219 8.492 1 98.44 200 ARG A C 1
ATOM 1614 O O . ARG A 1 200 ? 4.84 24.234 8.07 1 98.44 200 ARG A O 1
ATOM 1621 N N . GLU A 1 201 ? 6.961 24.797 7.887 1 98.25 201 GLU A N 1
ATOM 1622 C CA . GLU A 1 201 ? 6.777 25.719 6.773 1 98.25 201 GLU A CA 1
ATOM 1623 C C . GLU A 1 201 ? 6.102 25.031 5.59 1 98.25 201 GLU A C 1
ATOM 1625 O O . GLU A 1 201 ? 5.18 25.578 4.984 1 98.25 201 GLU A O 1
ATOM 1630 N N . GLU A 1 202 ? 6.57 23.844 5.219 1 98.56 202 GLU A N 1
ATOM 1631 C CA . GLU A 1 202 ? 6.016 23.156 4.059 1 98.56 202 GLU A CA 1
ATOM 1632 C C . GLU A 1 202 ? 4.578 22.703 4.316 1 98.56 202 GLU A C 1
ATOM 1634 O O . GLU A 1 202 ? 3.801 22.531 3.377 1 98.56 202 GLU A O 1
ATOM 1639 N N . VAL A 1 203 ? 4.238 22.484 5.609 1 98.69 203 VAL A N 1
ATOM 1640 C CA . VAL A 1 203 ? 2.871 22.141 5.977 1 98.69 203 VAL A CA 1
ATOM 1641 C C . VAL A 1 203 ? 1.96 23.344 5.777 1 98.69 203 VAL A C 1
ATOM 1643 O O . VAL A 1 203 ? 0.903 23.234 5.152 1 98.69 203 VAL A O 1
ATOM 1646 N N . ILE A 1 204 ? 2.387 24.469 6.223 1 98.56 204 ILE A N 1
ATOM 1647 C CA . ILE A 1 204 ? 1.624 25.703 6.105 1 98.56 204 ILE A CA 1
ATOM 1648 C C . ILE A 1 204 ? 1.477 26.078 4.633 1 98.56 204 ILE A C 1
ATOM 1650 O O . ILE A 1 204 ? 0.39 26.469 4.191 1 98.56 204 ILE A O 1
ATOM 1654 N N . HIS A 1 205 ? 2.523 25.938 3.912 1 98.12 205 HIS A N 1
ATOM 1655 C CA . HIS A 1 205 ? 2.547 26.312 2.504 1 98.12 205 HIS A CA 1
ATOM 1656 C C . HIS A 1 205 ? 1.546 25.5 1.697 1 98.12 205 HIS A C 1
ATOM 1658 O O . HIS A 1 205 ? 0.942 26 0.749 1 98.12 205 HIS A O 1
ATOM 1664 N N . THR A 1 206 ? 1.287 24.203 2.057 1 98.44 206 THR A N 1
ATOM 1665 C CA . THR A 1 206 ? 0.459 23.297 1.263 1 98.44 206 THR A CA 1
ATOM 1666 C C . THR A 1 206 ? -0.942 23.188 1.856 1 98.44 206 THR A C 1
ATOM 1668 O O . THR A 1 206 ? -1.727 22.328 1.453 1 98.44 206 THR A O 1
ATOM 1671 N N . TYR A 1 207 ? -1.297 24.016 2.783 1 98.06 207 TYR A N 1
ATOM 1672 C CA . TYR A 1 207 ? -2.541 23.922 3.541 1 98.06 207 TYR A CA 1
ATOM 1673 C C . TYR A 1 207 ? -3.729 24.344 2.688 1 98.06 207 TYR A C 1
ATOM 1675 O O . TYR A 1 207 ? -4.793 23.719 2.74 1 98.06 207 TYR A O 1
ATOM 1683 N N . PRO A 1 208 ? -3.525 25.406 1.805 1 97.69 208 PRO A N 1
ATOM 1684 C CA . PRO A 1 208 ? -4.695 25.875 1.059 1 97.69 208 PRO A CA 1
ATOM 1685 C C . PRO A 1 208 ? -5.336 24.781 0.205 1 97.69 208 PRO A C 1
ATOM 1687 O O . PRO A 1 208 ? -4.629 24.016 -0.46 1 97.69 208 PRO A O 1
ATOM 1690 N N . GLU A 1 209 ? -6.656 24.609 0.278 1 96.94 209 GLU A N 1
ATOM 1691 C CA . GLU A 1 209 ? -7.516 23.766 -0.542 1 96.94 209 GLU A CA 1
ATOM 1692 C C . GLU A 1 209 ? -7.461 22.312 -0.079 1 96.94 209 GLU A C 1
ATOM 1694 O O . GLU A 1 209 ? -8.047 21.438 -0.709 1 96.94 209 GLU A O 1
ATOM 1699 N N . THR A 1 210 ? -6.781 22 1.054 1 96.94 210 THR A N 1
ATOM 1700 C CA . THR A 1 210 ? -6.891 20.688 1.662 1 96.94 210 THR A CA 1
ATOM 1701 C C . THR A 1 210 ? -8.297 20.453 2.217 1 96.94 210 THR A C 1
ATOM 1703 O O . THR A 1 210 ? -9.102 21.391 2.279 1 96.94 210 THR A O 1
ATOM 1706 N N . ILE A 1 211 ? -8.539 19.266 2.586 1 94.38 211 ILE A N 1
ATOM 1707 C CA . ILE A 1 211 ? -9.828 18.953 3.191 1 94.38 211 ILE A CA 1
ATOM 1708 C C . ILE A 1 211 ? -10 19.75 4.484 1 94.38 211 ILE A C 1
ATOM 1710 O O . ILE A 1 211 ? -11.062 20.328 4.734 1 94.38 211 ILE A O 1
ATOM 1714 N N . ALA A 1 212 ? -8.961 19.766 5.289 1 94.06 212 ALA A N 1
ATOM 1715 C CA . ALA A 1 212 ? -8.992 20.531 6.543 1 94.06 212 ALA A CA 1
ATOM 1716 C C . ALA A 1 212 ? -9.266 22 6.285 1 94.06 212 ALA A C 1
ATOM 1718 O O . ALA A 1 212 ? -10.039 22.641 7.012 1 94.06 212 ALA A O 1
ATOM 1719 N N . ASP A 1 213 ? -8.617 22.562 5.258 1 95.75 213 ASP A N 1
ATOM 1720 C CA . ASP A 1 213 ? -8.82 23.953 4.891 1 95.75 213 ASP A CA 1
ATOM 1721 C C . ASP A 1 213 ? -10.266 24.203 4.465 1 95.75 213 ASP A C 1
ATOM 1723 O O . ASP A 1 213 ? -10.891 25.172 4.91 1 95.75 213 ASP A O 1
ATOM 1727 N N . GLN A 1 214 ? -10.781 23.297 3.631 1 93.44 214 GLN A N 1
ATOM 1728 C CA . GLN A 1 214 ? -12.148 23.422 3.129 1 93.44 214 GLN A CA 1
ATOM 1729 C C . GLN A 1 214 ? -13.164 23.344 4.266 1 93.44 214 GLN A C 1
ATOM 1731 O O . GLN A 1 214 ? -14.156 24.078 4.27 1 93.44 214 GLN A O 1
ATOM 1736 N N . ARG A 1 215 ? -12.906 22.547 5.215 1 92.19 215 ARG A N 1
ATOM 1737 C CA . ARG A 1 215 ? -13.805 22.391 6.352 1 92.19 215 ARG A CA 1
ATOM 1738 C C . ARG A 1 215 ? -13.773 23.625 7.246 1 92.19 215 ARG A C 1
ATOM 1740 O O . ARG A 1 215 ? -14.805 24.031 7.777 1 92.19 215 ARG A O 1
ATOM 1747 N N . LYS A 1 216 ? -12.625 24.125 7.465 1 88.75 216 LYS A N 1
ATOM 1748 C CA . LYS A 1 216 ? -12.5 25.344 8.266 1 88.75 216 LYS A CA 1
ATOM 1749 C C . LYS A 1 216 ? -13.289 26.5 7.652 1 88.75 216 LYS A C 1
ATOM 1751 O O . LYS A 1 216 ? -13.945 27.266 8.367 1 88.75 216 LYS A O 1
ATOM 1756 N N . LYS A 1 217 ? -13.352 26.578 6.328 1 86.62 217 LYS A N 1
ATOM 1757 C CA . LYS A 1 217 ? -14.031 27.656 5.617 1 86.62 217 LYS A CA 1
ATOM 1758 C C . LYS A 1 217 ? -15.547 27.453 5.633 1 86.62 217 LYS A C 1
ATOM 1760 O O . LYS A 1 217 ? -16.312 28.422 5.625 1 86.62 217 LYS A O 1
ATOM 1765 N N . SER A 1 218 ? -15.883 26.156 5.703 1 80.44 218 SER A N 1
ATOM 1766 C CA . SER A 1 218 ? -17.312 25.859 5.711 1 80.44 218 SER A CA 1
ATOM 1767 C C . SER A 1 218 ? -17.922 26.109 7.086 1 80.44 218 SER A C 1
ATOM 1769 O O . SER A 1 218 ? -19.125 26.328 7.207 1 80.44 218 SER A O 1
ATOM 1771 N N . ASN A 1 219 ? -17.062 25.969 8.07 1 72.62 219 ASN A N 1
ATOM 1772 C CA . ASN A 1 219 ? -17.547 26.172 9.438 1 72.62 219 ASN A CA 1
ATOM 1773 C C . ASN A 1 219 ? -17.5 27.641 9.828 1 72.62 219 ASN A C 1
ATOM 1775 O O . ASN A 1 219 ? -17.906 28.016 10.938 1 72.62 219 ASN A O 1
ATOM 1779 N N . LEU A 1 220 ? -16.922 28.594 9.023 1 62.69 220 LEU A N 1
ATOM 1780 C CA . LEU A 1 220 ? -16.953 30.047 9.219 1 62.69 220 LEU A CA 1
ATOM 1781 C C . LEU A 1 220 ? -18.172 30.656 8.562 1 62.69 220 LEU A C 1
ATOM 1783 O O . LEU A 1 220 ? -18.609 30.203 7.5 1 62.69 220 LEU A O 1
ATOM 1787 N N . MET B 1 1 ? 25.562 -20.75 14.969 1 36.84 1 MET B N 1
ATOM 1788 C CA . MET B 1 1 ? 24.25 -21.312 14.711 1 36.84 1 MET B CA 1
ATOM 1789 C C . MET B 1 1 ? 23.422 -20.359 13.852 1 36.84 1 MET B C 1
ATOM 1791 O O . MET B 1 1 ? 23.266 -19.188 14.18 1 36.84 1 MET B O 1
ATOM 1795 N N . SER B 1 2 ? 23.406 -20.297 12.523 1 47.22 2 SER B N 1
ATOM 1796 C CA . SER B 1 2 ? 22.828 -19.406 11.516 1 47.22 2 SER B CA 1
ATOM 1797 C C . SER B 1 2 ? 21.406 -18.984 11.898 1 47.22 2 SER B C 1
ATOM 1799 O O . SER B 1 2 ? 20.578 -19.828 12.203 1 47.22 2 SER B O 1
ATOM 1801 N N . GLU B 1 3 ? 21.172 -17.938 12.68 1 66.44 3 GLU B N 1
ATOM 1802 C CA . GLU B 1 3 ? 19.938 -17.656 13.398 1 66.44 3 GLU B CA 1
ATOM 1803 C C . GLU B 1 3 ? 18.719 -17.812 12.5 1 66.44 3 GLU B C 1
ATOM 1805 O O . GLU B 1 3 ? 18.688 -17.266 11.391 1 66.44 3 GLU B O 1
ATOM 1810 N N . SER B 1 4 ? 17.875 -18.828 12.633 1 88.62 4 SER B N 1
ATOM 1811 C CA . SER B 1 4 ? 16.734 -19.359 11.898 1 88.62 4 SER B CA 1
ATOM 1812 C C . SER B 1 4 ? 15.695 -18.281 11.617 1 88.62 4 SER B C 1
ATOM 1814 O O . SER B 1 4 ? 15.484 -17.391 12.445 1 88.62 4 SER B O 1
ATOM 1816 N N . ILE B 1 5 ? 15.281 -18.141 10.367 1 97.12 5 ILE B N 1
ATOM 1817 C CA . ILE B 1 5 ? 14.234 -17.203 9.953 1 97.12 5 ILE B CA 1
ATOM 1818 C C . ILE B 1 5 ? 12.867 -17.891 10.086 1 97.12 5 ILE B C 1
ATOM 1820 O O . ILE B 1 5 ? 12.695 -19.031 9.641 1 97.12 5 ILE B O 1
ATOM 1824 N N . THR B 1 6 ? 11.969 -17.188 10.812 1 98.31 6 THR B N 1
ATOM 1825 C CA . THR B 1 6 ? 10.586 -17.656 10.914 1 98.31 6 THR B CA 1
ATOM 1826 C C . THR B 1 6 ? 9.641 -16.656 10.25 1 98.31 6 THR B C 1
ATOM 1828 O O . THR B 1 6 ? 9.711 -15.453 10.516 1 98.31 6 THR B O 1
ATOM 1831 N N . LEU B 1 7 ? 8.867 -17.156 9.336 1 98.75 7 LEU B N 1
ATOM 1832 C CA . LEU B 1 7 ? 7.785 -16.375 8.742 1 98.75 7 LEU B CA 1
ATOM 1833 C C . LEU B 1 7 ? 6.453 -16.719 9.398 1 98.75 7 LEU B C 1
ATOM 1835 O O . LEU B 1 7 ? 6.066 -17.891 9.469 1 98.75 7 LEU B O 1
ATOM 1839 N N . VAL B 1 8 ? 5.785 -15.758 9.945 1 98.88 8 VAL B N 1
ATOM 1840 C CA . VAL B 1 8 ? 4.473 -15.914 10.555 1 98.88 8 VAL B CA 1
ATOM 1841 C C . VAL B 1 8 ? 3.383 -15.641 9.523 1 98.88 8 VAL B C 1
ATOM 1843 O O . VAL B 1 8 ? 3.309 -14.547 8.961 1 98.88 8 VAL B O 1
ATOM 1846 N N . GLY B 1 9 ? 2.588 -16.578 9.234 1 98.75 9 GLY B N 1
ATOM 1847 C CA . GLY B 1 9 ? 1.561 -16.391 8.219 1 98.75 9 GLY B CA 1
ATOM 1848 C C . GLY B 1 9 ? 0.796 -17.656 7.898 1 98.75 9 GLY B C 1
ATOM 1849 O O . GLY B 1 9 ? 0.707 -18.562 8.727 1 98.75 9 GLY B O 1
ATOM 1850 N N . ALA B 1 10 ? 0.121 -17.672 6.766 1 98.69 10 ALA B N 1
ATOM 1851 C CA . ALA B 1 10 ? -0.679 -18.812 6.312 1 98.69 10 ALA B CA 1
ATOM 1852 C C . ALA B 1 10 ? -0.403 -19.125 4.844 1 98.69 10 ALA B C 1
ATOM 1854 O O . ALA B 1 10 ? -0.17 -18.219 4.043 1 98.69 10 ALA B O 1
ATOM 1855 N N . PRO B 1 11 ? -0.492 -20.359 4.457 1 97.62 11 PRO B N 1
ATOM 1856 C CA . PRO B 1 11 ? -0.213 -20.75 3.072 1 97.62 11 PRO B CA 1
ATOM 1857 C C . PRO B 1 11 ? -1.166 -20.094 2.076 1 97.62 11 PRO B C 1
ATOM 1859 O O . PRO B 1 11 ? -0.776 -19.797 0.944 1 97.62 11 PRO B O 1
ATOM 1862 N N . PHE B 1 12 ? -2.395 -19.797 2.494 1 96 12 PHE B N 1
ATOM 1863 C CA . PHE B 1 12 ? -3.375 -19.25 1.561 1 96 12 PHE B CA 1
ATOM 1864 C C . PHE B 1 12 ? -3.166 -17.75 1.37 1 96 12 PHE B C 1
ATOM 1866 O O . PHE B 1 12 ? -3.746 -17.141 0.464 1 96 12 PHE B O 1
ATOM 1873 N N . SER B 1 13 ? -2.471 -17.156 2.295 1 97.19 13 SER B N 1
ATOM 1874 C CA . SER B 1 13 ? -2.219 -15.719 2.223 1 97.19 13 SER B CA 1
ATOM 1875 C C . SER B 1 13 ? -1.316 -15.375 1.044 1 97.19 13 SER B C 1
ATOM 1877 O O . SER B 1 13 ? -0.189 -15.867 0.954 1 97.19 13 SER B O 1
ATOM 1879 N N . THR B 1 14 ? -1.764 -14.5 0.192 1 97.62 14 THR B N 1
ATOM 1880 C CA . THR B 1 14 ? -0.999 -14.148 -0.998 1 97.62 14 THR B CA 1
ATOM 1881 C C . THR B 1 14 ? 0.316 -13.477 -0.615 1 97.62 14 THR B C 1
ATOM 1883 O O . THR B 1 14 ? 1.343 -13.695 -1.263 1 97.62 14 THR B O 1
ATOM 1886 N N . PHE B 1 15 ? 0.356 -12.703 0.449 1 98.56 15 PHE B N 1
ATOM 1887 C CA . PHE B 1 15 ? 1.57 -12 0.852 1 98.56 15 PHE B CA 1
ATOM 1888 C C . PHE B 1 15 ? 2.525 -12.945 1.573 1 98.56 15 PHE B C 1
ATOM 1890 O O . PHE B 1 15 ? 3.744 -12.805 1.463 1 98.56 15 PHE B O 1
ATOM 1897 N N . THR B 1 16 ? 2.002 -13.859 2.367 1 98.81 16 THR B N 1
ATOM 1898 C CA . THR B 1 16 ? 2.85 -14.906 2.926 1 98.81 16 THR B CA 1
ATOM 1899 C C . THR B 1 16 ? 3.521 -15.711 1.817 1 98.81 16 THR B C 1
ATOM 1901 O O . THR B 1 16 ? 4.727 -15.961 1.866 1 98.81 16 THR B O 1
ATOM 1904 N N . ARG B 1 17 ? 2.752 -16.078 0.833 1 98.75 17 ARG B N 1
ATOM 1905 C CA . ARG B 1 17 ? 3.271 -16.875 -0.274 1 98.75 17 ARG B CA 1
ATOM 1906 C C . ARG B 1 17 ? 4.34 -16.109 -1.045 1 98.75 17 ARG B C 1
ATOM 1908 O O . ARG B 1 17 ? 5.312 -16.703 -1.521 1 98.75 17 ARG B O 1
ATOM 1915 N N . THR B 1 18 ? 4.125 -14.82 -1.223 1 98.88 18 THR B N 1
ATOM 1916 C CA . THR B 1 18 ? 5.141 -13.953 -1.813 1 98.88 18 THR B CA 1
ATOM 1917 C C . THR B 1 18 ? 6.492 -14.164 -1.141 1 98.88 18 THR B C 1
ATOM 1919 O O . THR B 1 18 ? 7.488 -14.453 -1.811 1 98.88 18 THR B O 1
ATOM 1922 N N . MET B 1 19 ? 6.527 -14.055 0.185 1 98.88 19 MET B N 1
ATOM 1923 C CA . MET B 1 19 ? 7.773 -14.148 0.938 1 98.88 19 MET B CA 1
ATOM 1924 C C . MET B 1 19 ? 8.352 -15.555 0.866 1 98.88 19 MET B C 1
ATOM 1926 O O . MET B 1 19 ? 9.562 -15.727 0.718 1 98.88 19 MET B O 1
ATOM 1930 N N . ARG B 1 20 ? 7.496 -16.531 0.909 1 98.81 20 ARG B N 1
ATOM 1931 C CA . ARG B 1 20 ? 7.961 -17.922 0.865 1 98.81 20 ARG B CA 1
ATOM 1932 C C . ARG B 1 20 ? 8.617 -18.234 -0.475 1 98.81 20 ARG B C 1
ATOM 1934 O O . ARG B 1 20 ? 9.695 -18.828 -0.518 1 98.81 20 ARG B O 1
ATOM 1941 N N . MET B 1 21 ? 7.973 -17.828 -1.545 1 98.88 21 MET B N 1
ATOM 1942 C CA . MET B 1 21 ? 8.531 -18.062 -2.873 1 98.88 21 MET B CA 1
ATOM 1943 C C . MET B 1 21 ? 9.867 -17.359 -3.039 1 98.88 21 MET B C 1
ATOM 1945 O O . MET B 1 21 ? 10.844 -17.953 -3.477 1 98.88 21 MET B O 1
ATOM 1949 N N . ALA B 1 22 ? 9.875 -16.078 -2.678 1 98.81 22 ALA B N 1
ATOM 1950 C CA . ALA B 1 22 ? 11.086 -15.273 -2.846 1 98.81 22 ALA B CA 1
ATOM 1951 C C . ALA B 1 22 ? 12.242 -15.852 -2.029 1 98.81 22 ALA B C 1
ATOM 1953 O O . ALA B 1 22 ? 13.359 -15.977 -2.533 1 98.81 22 ALA B O 1
ATOM 1954 N N . MET B 1 23 ? 11.992 -16.234 -0.777 1 98.19 23 MET B N 1
ATOM 1955 C CA . MET B 1 23 ? 13.047 -16.75 0.086 1 98.19 23 MET B CA 1
ATOM 1956 C C . MET B 1 23 ? 13.562 -18.094 -0.421 1 98.19 23 MET B C 1
ATOM 1958 O O . MET B 1 23 ? 14.758 -18.359 -0.356 1 98.19 23 MET B O 1
ATOM 1962 N N . ARG B 1 24 ? 12.672 -18.875 -0.944 1 98 24 ARG B N 1
ATOM 1963 C CA . ARG B 1 24 ? 13.117 -20.141 -1.538 1 98 24 ARG B CA 1
ATOM 1964 C C . ARG B 1 24 ? 14.016 -19.891 -2.744 1 98 24 ARG B C 1
ATOM 1966 O O . ARG B 1 24 ? 15.078 -20.5 -2.873 1 98 24 ARG B O 1
ATOM 1973 N N . HIS B 1 25 ? 13.602 -19.016 -3.576 1 98.38 25 HIS B N 1
ATOM 1974 C CA . HIS B 1 25 ? 14.398 -18.672 -4.746 1 98.38 25 HIS B CA 1
ATOM 1975 C C . HIS B 1 25 ? 15.781 -18.172 -4.344 1 98.38 25 HIS B C 1
ATOM 1977 O O . HIS B 1 25 ? 16.781 -18.5 -4.992 1 98.38 25 HIS B O 1
ATOM 1983 N N . LEU B 1 26 ? 15.82 -17.375 -3.297 1 97.81 26 LEU B N 1
ATOM 1984 C CA . LEU B 1 26 ? 17.047 -16.766 -2.834 1 97.81 26 LEU B CA 1
ATOM 1985 C C . LEU B 1 26 ? 17.859 -17.719 -1.964 1 97.81 26 LEU B C 1
ATOM 1987 O O . LEU B 1 26 ? 18.891 -17.359 -1.413 1 97.81 26 LEU B O 1
ATOM 1991 N N . ASN B 1 27 ? 17.391 -18.953 -1.785 1 96.19 27 ASN B N 1
ATOM 1992 C CA . ASN B 1 27 ? 18.016 -19.969 -0.962 1 96.19 27 ASN B CA 1
ATOM 1993 C C . ASN B 1 27 ? 18.125 -19.531 0.495 1 96.19 27 ASN B C 1
ATOM 1995 O O . ASN B 1 27 ? 19.188 -19.688 1.117 1 96.19 27 ASN B O 1
ATOM 1999 N N . VAL B 1 28 ? 17.078 -18.891 0.938 1 95.44 28 VAL B N 1
ATOM 2000 C CA . VAL B 1 28 ? 16.984 -18.484 2.336 1 95.44 28 VAL B CA 1
ATOM 2001 C C . VAL B 1 28 ? 16.109 -19.484 3.102 1 95.44 28 VAL B C 1
ATOM 2003 O O . VAL B 1 28 ? 14.883 -19.469 2.973 1 95.44 28 VAL B O 1
ATOM 2006 N N . GLU B 1 29 ? 16.766 -20.297 3.891 1 95.25 29 GLU B N 1
ATOM 2007 C CA . GLU B 1 29 ? 16.031 -21.25 4.707 1 95.25 29 GLU B CA 1
ATOM 2008 C C . GLU B 1 29 ? 15.133 -20.547 5.727 1 95.25 29 GLU B C 1
ATOM 2010 O O . GLU B 1 29 ? 15.539 -19.562 6.332 1 95.25 29 GLU B O 1
ATOM 2015 N N . HIS B 1 30 ? 13.852 -21.031 5.824 1 97.25 30 HIS B N 1
ATOM 2016 C CA . HIS B 1 30 ? 12.914 -20.438 6.773 1 97.25 30 HIS B CA 1
ATOM 2017 C C . HIS B 1 30 ? 11.875 -21.469 7.223 1 97.25 30 HIS B C 1
ATOM 2019 O O . HIS B 1 30 ? 11.656 -22.469 6.555 1 97.25 30 HIS B O 1
ATOM 2025 N N . THR B 1 31 ? 11.328 -21.203 8.352 1 97.31 31 THR B N 1
ATOM 2026 C CA . THR B 1 31 ? 10.188 -21.953 8.852 1 97.31 31 THR B CA 1
ATOM 2027 C C . THR B 1 31 ? 8.922 -21.109 8.82 1 97.31 31 THR B C 1
ATOM 2029 O O . THR B 1 31 ? 8.984 -19.891 8.953 1 97.31 31 THR B O 1
ATOM 2032 N N . LEU B 1 32 ? 7.781 -21.812 8.586 1 98.06 32 LEU B N 1
ATOM 2033 C CA . LEU B 1 32 ? 6.492 -21.125 8.609 1 98.06 32 LEU B CA 1
ATOM 2034 C C . LEU B 1 32 ? 5.766 -21.391 9.922 1 98.06 32 LEU B C 1
ATOM 2036 O O . LEU B 1 32 ? 5.496 -22.547 10.273 1 98.06 32 LEU B O 1
ATOM 2040 N N . MET B 1 33 ? 5.57 -20.406 10.703 1 98.31 33 MET B N 1
ATOM 2041 C CA . MET B 1 33 ? 4.648 -20.438 11.836 1 98.31 33 MET B CA 1
ATOM 2042 C C . MET B 1 33 ? 3.234 -20.078 11.398 1 98.31 33 MET B C 1
ATOM 2044 O O . MET B 1 33 ? 2.928 -18.906 11.188 1 98.31 33 MET B O 1
ATOM 2048 N N . GLU B 1 34 ? 2.428 -21.109 11.289 1 98.62 34 GLU B N 1
ATOM 2049 C CA . GLU B 1 34 ? 1.114 -20.922 10.68 1 98.62 34 GLU B CA 1
ATOM 2050 C C . GLU B 1 34 ? 0.153 -20.234 11.641 1 98.62 34 GLU B C 1
ATOM 2052 O O . GLU B 1 34 ? 0.098 -20.578 12.828 1 98.62 34 GLU B O 1
ATOM 2057 N N . THR B 1 35 ? -0.511 -19.219 11.242 1 98.69 35 THR B N 1
ATOM 2058 C CA . THR B 1 35 ? -1.602 -18.531 11.922 1 98.69 35 THR B CA 1
ATOM 2059 C C . THR B 1 35 ? -2.477 -17.781 10.914 1 98.69 35 THR B C 1
ATOM 2061 O O . THR B 1 35 ? -2.117 -17.656 9.742 1 98.69 35 THR B O 1
ATOM 2064 N N . THR B 1 36 ? -3.631 -17.406 11.289 1 98.12 36 THR B N 1
ATOM 2065 C CA . THR B 1 36 ? -4.508 -16.594 10.453 1 98.12 36 THR B CA 1
ATOM 2066 C C . THR B 1 36 ? -4.613 -15.172 11.008 1 98.12 36 THR B C 1
ATOM 2068 O O . THR B 1 36 ? -4.219 -14.914 12.141 1 98.12 36 THR B O 1
ATOM 2071 N N . PRO B 1 37 ? -5.051 -14.227 10.148 1 97.56 37 PRO B N 1
ATOM 2072 C CA . PRO B 1 37 ? -5.168 -12.852 10.633 1 97.56 37 PRO B CA 1
ATOM 2073 C C . PRO B 1 37 ? -6.074 -12.734 11.859 1 97.56 37 PRO B C 1
ATOM 2075 O O . PRO B 1 37 ? -7.043 -13.484 11.984 1 97.56 37 PRO B O 1
ATOM 2078 N N . HIS B 1 38 ? -5.734 -11.828 12.711 1 97.44 38 HIS B N 1
ATOM 2079 C CA . HIS B 1 38 ? -6.539 -11.383 13.844 1 97.44 38 HIS B CA 1
ATOM 2080 C C . HIS B 1 38 ? -6.602 -12.453 14.93 1 97.44 38 HIS B C 1
ATOM 2082 O O . HIS B 1 38 ? -7.586 -12.547 15.664 1 97.44 38 HIS B O 1
ATOM 2088 N N . THR B 1 39 ? -5.66 -13.367 14.859 1 98.44 39 THR B N 1
ATOM 2089 C CA . THR B 1 39 ? -5.449 -14.273 15.984 1 98.44 39 THR B CA 1
ATOM 2090 C C . THR B 1 39 ? -4.504 -13.656 17 1 98.44 39 THR B C 1
ATOM 2092 O O . THR B 1 39 ? -3.836 -12.656 16.719 1 98.44 39 THR B O 1
ATOM 2095 N N . GLU B 1 40 ? -4.449 -14.234 18.141 1 98.19 40 GLU B N 1
ATOM 2096 C CA . GLU B 1 40 ? -3.514 -13.805 19.172 1 98.19 40 GLU B CA 1
ATOM 2097 C C . GLU B 1 40 ? -2.072 -13.875 18.688 1 98.19 40 GLU B C 1
ATOM 2099 O O . GLU B 1 40 ? -1.273 -12.977 18.953 1 98.19 40 GLU B O 1
ATOM 2104 N N . VAL B 1 41 ? -1.771 -14.953 17.969 1 98.31 41 VAL B N 1
ATOM 2105 C CA . VAL B 1 41 ? -0.425 -15.141 17.438 1 98.31 41 VAL B CA 1
ATOM 2106 C C . VAL B 1 41 ? -0.104 -14.031 16.438 1 98.31 41 VAL B C 1
ATOM 2108 O O . VAL B 1 41 ? 0.989 -13.461 16.469 1 98.31 41 VAL B O 1
ATOM 2111 N N . ALA B 1 42 ? -1.055 -13.734 15.531 1 98.62 42 ALA B N 1
ATOM 2112 C CA . ALA B 1 42 ? -0.838 -12.656 14.57 1 98.62 42 ALA B CA 1
ATOM 2113 C C . ALA B 1 42 ? -0.584 -11.328 15.273 1 98.62 42 ALA B C 1
ATOM 2115 O O . ALA B 1 42 ? 0.334 -10.594 14.906 1 98.62 42 ALA B O 1
ATOM 2116 N N . TYR B 1 43 ? -1.311 -11.039 16.375 1 98.19 43 TYR B N 1
ATOM 2117 C CA . TYR B 1 43 ? -1.2 -9.773 17.078 1 98.19 43 TYR B CA 1
ATOM 2118 C C . TYR B 1 43 ? 0.114 -9.688 17.859 1 98.19 43 TYR B C 1
ATOM 2120 O O . TYR B 1 43 ? 0.61 -8.594 18.125 1 98.19 43 TYR B O 1
ATOM 2128 N N . LYS B 1 44 ? 0.663 -10.828 18.172 1 98.06 44 LYS B N 1
ATOM 2129 C CA . LYS B 1 44 ? 1.948 -10.844 18.859 1 98.06 44 LYS B CA 1
ATOM 2130 C C . LYS B 1 44 ? 3.047 -10.227 18 1 98.06 44 LYS B C 1
ATOM 2132 O O . LYS B 1 44 ? 3.977 -9.609 18.516 1 98.06 44 LYS B O 1
ATOM 2137 N N . TYR B 1 45 ? 2.895 -10.32 16.656 1 98.19 45 TYR B N 1
ATOM 2138 C CA . TYR B 1 45 ? 4.016 -9.969 15.797 1 98.19 45 TYR B CA 1
ATOM 2139 C C . TYR B 1 45 ? 3.65 -8.812 14.867 1 98.19 45 TYR B C 1
ATOM 2141 O O . TYR B 1 45 ? 4.52 -8.234 14.211 1 98.19 45 TYR B O 1
ATOM 2149 N N . ASN B 1 46 ? 2.4 -8.438 14.797 1 98.44 46 ASN B N 1
ATOM 2150 C CA . ASN B 1 46 ? 1.857 -7.336 14.008 1 98.44 46 ASN B CA 1
ATOM 2151 C C . ASN B 1 46 ? 0.739 -6.613 14.75 1 98.44 46 ASN B C 1
ATOM 2153 O O . ASN B 1 46 ? -0.355 -7.152 14.914 1 98.44 46 ASN B O 1
ATOM 2157 N N . PRO B 1 47 ? 0.92 -5.406 15.164 1 97.94 47 PRO B N 1
ATOM 2158 C CA . PRO B 1 47 ? -0.059 -4.719 16.016 1 97.94 47 PRO B CA 1
ATOM 2159 C C . PRO B 1 47 ? -1.41 -4.543 15.32 1 97.94 47 PRO B C 1
ATOM 2161 O O . PRO B 1 47 ? -2.391 -4.168 15.969 1 97.94 47 PRO B O 1
ATOM 2164 N N . PHE B 1 48 ? -1.542 -4.855 14.062 1 98 48 PHE B N 1
ATOM 2165 C CA . PHE B 1 48 ? -2.795 -4.734 13.328 1 98 48 PHE B CA 1
ATOM 2166 C C . PHE B 1 48 ? -3.412 -6.105 13.086 1 98 48 PHE B C 1
ATOM 2168 O O . PHE B 1 48 ? -4.445 -6.219 12.422 1 98 48 PHE B O 1
ATOM 2175 N N . GLY B 1 49 ? -2.711 -7.168 13.555 1 98.19 49 GLY B N 1
ATOM 2176 C CA . GLY B 1 49 ? -3.227 -8.523 13.484 1 98.19 49 GLY B CA 1
ATOM 2177 C C . GLY B 1 49 ? -3.166 -9.117 12.086 1 98.19 49 GLY B C 1
ATOM 2178 O O . GLY B 1 49 ? -3.953 -10 11.75 1 98.19 49 GLY B O 1
ATOM 2179 N N . ARG B 1 50 ? -2.248 -8.562 11.281 1 98 50 ARG B N 1
ATOM 2180 C CA . ARG B 1 50 ? -2.139 -9.047 9.906 1 98 50 ARG B CA 1
ATOM 2181 C C . ARG B 1 50 ? -0.947 -9.984 9.75 1 98 50 ARG B C 1
ATOM 2183 O O . ARG B 1 50 ? -0.21 -10.227 10.703 1 98 50 ARG B O 1
ATOM 2190 N N . ILE B 1 51 ? -0.828 -10.617 8.672 1 98.62 51 ILE B N 1
ATOM 2191 C CA . ILE B 1 51 ? 0.266 -11.492 8.258 1 98.62 51 ILE B CA 1
ATOM 2192 C C . ILE B 1 51 ? 0.706 -11.133 6.844 1 98.62 51 ILE B C 1
ATOM 2194 O O . ILE B 1 51 ? -0.086 -10.617 6.055 1 98.62 51 ILE B O 1
ATOM 2198 N N . PRO B 1 52 ? 2.023 -11.367 6.449 1 98.81 52 PRO B N 1
ATOM 2199 C CA . PRO B 1 52 ? 3.059 -12.062 7.215 1 98.81 52 PRO B CA 1
ATOM 2200 C C . PRO B 1 52 ? 3.861 -11.133 8.117 1 98.81 52 PRO B C 1
ATOM 2202 O O . PRO B 1 52 ? 3.816 -9.914 7.941 1 98.81 52 PRO B O 1
ATOM 2205 N N . SER B 1 53 ? 4.484 -11.617 9.141 1 98.88 53 SER B N 1
ATOM 2206 C CA . SER B 1 53 ? 5.602 -11.039 9.875 1 98.88 53 SER B CA 1
ATOM 2207 C C . SER B 1 53 ? 6.84 -11.922 9.789 1 98.88 53 SER B C 1
ATOM 2209 O O . SER B 1 53 ? 6.727 -13.141 9.609 1 98.88 53 SER B O 1
ATOM 2211 N N . LEU B 1 54 ? 8 -11.344 9.859 1 98.81 54 LEU B N 1
ATOM 2212 C CA . LEU B 1 54 ? 9.258 -12.07 9.781 1 98.81 54 LEU B CA 1
ATOM 2213 C C . LEU B 1 54 ? 10.055 -11.93 11.07 1 98.81 54 LEU B C 1
ATOM 2215 O O . LEU B 1 54 ? 10.25 -10.812 11.57 1 98.81 54 LEU B O 1
ATOM 2219 N N . ILE B 1 55 ? 10.414 -13.031 11.664 1 98.19 55 ILE B N 1
ATOM 2220 C CA . ILE B 1 55 ? 11.25 -13.078 12.852 1 98.19 55 ILE B CA 1
ATOM 2221 C C . ILE B 1 55 ? 12.656 -13.562 12.484 1 98.19 55 ILE B C 1
ATOM 2223 O O . ILE B 1 55 ? 12.812 -14.648 11.93 1 98.19 55 ILE B O 1
ATOM 2227 N N . HIS B 1 56 ? 13.633 -12.781 12.688 1 97.06 56 HIS B N 1
ATOM 2228 C CA . HIS B 1 56 ? 15.023 -13.125 12.438 1 97.06 56 HIS B CA 1
ATOM 2229 C C . HIS B 1 56 ? 15.938 -12.516 13.5 1 97.06 56 HIS B C 1
ATOM 2231 O O . HIS B 1 56 ? 15.969 -11.297 13.672 1 97.06 56 HIS B O 1
ATOM 2237 N N . LYS B 1 57 ? 16.641 -13.391 14.219 1 90.56 57 LYS B N 1
ATOM 2238 C CA . LYS B 1 57 ? 17.453 -12.93 15.336 1 90.56 57 LYS B CA 1
ATOM 2239 C C . LYS B 1 57 ? 16.625 -12.156 16.344 1 90.56 57 LYS B C 1
ATOM 2241 O O . LYS B 1 57 ? 15.609 -12.648 16.828 1 90.56 57 LYS B O 1
ATOM 2246 N N . ASP B 1 58 ? 16.844 -11.016 16.672 1 87.44 58 ASP B N 1
ATOM 2247 C CA . ASP B 1 58 ? 16.125 -10.25 17.672 1 87.44 58 ASP B CA 1
ATOM 2248 C C . ASP B 1 58 ? 15.203 -9.219 17.016 1 87.44 58 ASP B C 1
ATOM 2250 O O . ASP B 1 58 ? 14.781 -8.258 17.656 1 87.44 58 ASP B O 1
ATOM 2254 N N . GLN B 1 59 ? 14.898 -9.555 15.742 1 93.94 59 GLN B N 1
ATOM 2255 C CA . GLN B 1 59 ? 14.07 -8.602 15.016 1 93.94 59 GLN B CA 1
ATOM 2256 C C . GLN B 1 59 ? 12.734 -9.219 14.617 1 93.94 59 GLN B C 1
ATOM 2258 O O . GLN B 1 59 ? 12.672 -10.398 14.258 1 93.94 59 GLN B O 1
ATOM 2263 N N . VAL B 1 60 ? 11.688 -8.484 14.812 1 97.44 60 VAL B N 1
ATOM 2264 C CA . VAL B 1 60 ? 10.367 -8.781 14.273 1 97.44 60 VAL B CA 1
ATOM 2265 C C . VAL B 1 60 ? 9.961 -7.707 13.266 1 97.44 60 VAL B C 1
ATOM 2267 O O . VAL B 1 60 ? 9.914 -6.523 13.602 1 97.44 60 VAL B O 1
ATOM 2270 N N . ILE B 1 61 ? 9.727 -8.125 12.07 1 98.62 61 ILE B N 1
ATOM 2271 C CA . ILE B 1 61 ? 9.398 -7.18 11.008 1 98.62 61 ILE B CA 1
ATOM 2272 C C . ILE B 1 61 ? 8.023 -7.512 10.438 1 98.62 61 ILE B C 1
ATOM 2274 O O . ILE B 1 61 ? 7.793 -8.625 9.953 1 98.62 61 ILE B O 1
ATOM 2278 N N . PHE B 1 62 ? 7.137 -6.523 10.555 1 98.5 62 PHE B N 1
ATOM 2279 C CA . PHE B 1 62 ? 5.836 -6.684 9.914 1 98.5 62 PHE B CA 1
ATOM 2280 C C . PHE B 1 62 ? 5.699 -5.734 8.727 1 98.5 62 PHE B C 1
ATOM 2282 O O . PHE B 1 62 ? 6.547 -4.863 8.523 1 98.5 62 PHE B O 1
ATOM 2289 N N . GLU B 1 63 ? 4.648 -5.926 7.949 1 98.44 63 GLU B N 1
ATOM 2290 C CA . GLU B 1 63 ? 4.41 -5.25 6.676 1 98.44 63 GLU B CA 1
ATOM 2291 C C . GLU B 1 63 ? 5.355 -5.773 5.594 1 98.44 63 GLU B C 1
ATOM 2293 O O . GLU B 1 63 ? 6.574 -5.73 5.754 1 98.44 63 GLU B O 1
ATOM 2298 N N . THR B 1 64 ? 4.816 -6.164 4.496 1 98.5 64 THR B N 1
ATOM 2299 C CA . THR B 1 64 ? 5.582 -6.871 3.475 1 98.5 64 THR B CA 1
ATOM 2300 C C . THR B 1 64 ? 6.625 -5.953 2.85 1 98.5 64 THR B C 1
ATOM 2302 O O . THR B 1 64 ? 7.707 -6.406 2.465 1 98.5 64 THR B O 1
ATOM 2305 N N . SER B 1 65 ? 6.363 -4.656 2.795 1 98.19 65 SER B N 1
ATOM 2306 C CA . SER B 1 65 ? 7.359 -3.736 2.258 1 98.19 65 SER B CA 1
ATOM 2307 C C . SER B 1 65 ? 8.609 -3.699 3.135 1 98.19 65 SER B C 1
ATOM 2309 O O . SER B 1 65 ? 9.727 -3.652 2.625 1 98.19 65 SER B O 1
ATOM 2311 N N . ALA B 1 66 ? 8.453 -3.686 4.434 1 98.69 66 ALA B N 1
ATOM 2312 C CA . ALA B 1 66 ? 9.578 -3.688 5.359 1 98.69 66 ALA B CA 1
ATOM 2313 C C . ALA B 1 66 ? 10.305 -5.031 5.34 1 98.69 66 ALA B C 1
ATOM 2315 O O . ALA B 1 66 ? 11.531 -5.078 5.406 1 98.69 66 ALA B O 1
ATOM 2316 N N . ILE B 1 67 ? 9.562 -6.141 5.246 1 98.75 67 ILE B N 1
ATOM 2317 C CA . ILE B 1 67 ? 10.172 -7.465 5.156 1 98.75 67 ILE B CA 1
ATOM 2318 C C . ILE B 1 67 ? 11.055 -7.543 3.916 1 98.75 67 ILE B C 1
ATOM 2320 O O . ILE B 1 67 ? 12.18 -8.039 3.982 1 98.75 67 ILE B O 1
ATOM 2324 N N . ARG B 1 68 ? 10.523 -7.031 2.836 1 98.62 68 ARG B N 1
ATOM 2325 C CA . ARG B 1 68 ? 11.297 -6.996 1.602 1 98.62 68 ARG B CA 1
ATOM 2326 C C . ARG B 1 68 ? 12.586 -6.199 1.787 1 98.62 68 ARG B C 1
ATOM 2328 O O . ARG B 1 68 ? 13.664 -6.652 1.392 1 98.62 68 ARG B O 1
ATOM 2335 N N . ASP B 1 69 ? 12.477 -4.984 2.387 1 98.31 69 ASP B N 1
ATOM 2336 C CA . ASP B 1 69 ? 13.664 -4.16 2.613 1 98.31 69 ASP B CA 1
ATOM 2337 C C . ASP B 1 69 ? 14.672 -4.883 3.498 1 98.31 69 ASP B C 1
ATOM 2339 O O . ASP B 1 69 ? 15.875 -4.855 3.227 1 98.31 69 ASP B O 1
ATOM 2343 N N . TYR B 1 70 ? 14.203 -5.559 4.504 1 98.44 70 TYR B N 1
ATOM 2344 C CA . TYR B 1 70 ? 15.07 -6.305 5.406 1 98.44 70 TYR B CA 1
ATOM 2345 C C . TYR B 1 70 ? 15.836 -7.391 4.656 1 98.44 70 TYR B C 1
ATOM 2347 O O . TYR B 1 70 ? 17.047 -7.504 4.789 1 98.44 70 TYR B O 1
ATOM 2355 N N . ILE B 1 71 ? 15.156 -8.172 3.834 1 98.06 71 ILE B N 1
ATOM 2356 C CA . ILE B 1 71 ? 15.766 -9.258 3.08 1 98.06 71 ILE B CA 1
ATOM 2357 C C . ILE B 1 71 ? 16.781 -8.695 2.088 1 98.06 71 ILE B C 1
ATOM 2359 O O . ILE B 1 71 ? 17.922 -9.164 2.02 1 98.06 71 ILE B O 1
ATOM 2363 N N . ASP B 1 72 ? 16.359 -7.637 1.405 1 97.94 72 ASP B N 1
ATOM 2364 C CA . ASP B 1 72 ? 17.234 -7.004 0.435 1 97.94 72 ASP B CA 1
ATOM 2365 C C . ASP B 1 72 ? 18.531 -6.527 1.101 1 97.94 72 ASP B C 1
ATOM 2367 O O . ASP B 1 72 ? 19.609 -6.637 0.521 1 97.94 72 ASP B O 1
ATOM 2371 N N . THR B 1 73 ? 18.375 -6 2.301 1 97.62 73 THR B N 1
ATOM 2372 C CA . THR B 1 73 ? 19.484 -5.309 2.945 1 97.62 73 THR B CA 1
ATOM 2373 C C . THR B 1 73 ? 20.391 -6.297 3.688 1 97.62 73 THR B C 1
ATOM 2375 O O . THR B 1 73 ? 21.609 -6.156 3.684 1 97.62 73 THR B O 1
ATOM 2378 N N . THR B 1 74 ? 19.828 -7.375 4.301 1 96.69 74 THR B N 1
ATOM 2379 C CA . THR B 1 74 ? 20.609 -8.164 5.258 1 96.69 74 THR B CA 1
ATOM 2380 C C . THR B 1 74 ? 20.906 -9.547 4.695 1 96.69 74 THR B C 1
ATOM 2382 O O . THR B 1 74 ? 21.766 -10.258 5.215 1 96.69 74 THR B O 1
ATOM 2385 N N . ILE B 1 75 ? 20.234 -9.922 3.609 1 96.06 75 ILE B N 1
ATOM 2386 C CA . ILE B 1 75 ? 20.375 -11.305 3.166 1 96.06 75 ILE B CA 1
ATOM 2387 C C . ILE B 1 75 ? 20.797 -11.344 1.7 1 96.06 75 ILE B C 1
ATOM 2389 O O . ILE B 1 75 ? 21.938 -11.711 1.385 1 96.06 75 ILE B O 1
ATOM 2393 N N . ASN B 1 76 ? 19.922 -10.844 0.833 1 97.44 76 ASN B N 1
ATOM 2394 C CA . ASN B 1 76 ? 20.172 -10.945 -0.602 1 97.44 76 ASN B CA 1
ATOM 2395 C C . ASN B 1 76 ? 19.344 -9.922 -1.384 1 97.44 76 ASN B C 1
ATOM 2397 O O . ASN B 1 76 ? 18.109 -9.938 -1.331 1 97.44 76 ASN B O 1
ATOM 2401 N N . SER B 1 77 ? 20 -9.07 -2.145 1 98 77 SER B N 1
ATOM 2402 C CA . SER B 1 77 ? 19.312 -7.98 -2.83 1 98 77 SER B CA 1
ATOM 2403 C C . SER B 1 77 ? 19.062 -8.32 -4.297 1 98 77 SER B C 1
ATOM 2405 O O . SER B 1 77 ? 18.781 -7.43 -5.102 1 98 77 SER B O 1
ATOM 2407 N N . ALA B 1 78 ? 19.125 -9.586 -4.723 1 98.31 78 ALA B N 1
ATOM 2408 C CA . ALA B 1 78 ? 19.125 -10 -6.121 1 98.31 78 ALA B CA 1
ATOM 2409 C C . ALA B 1 78 ? 17.797 -9.703 -6.793 1 98.31 78 ALA B C 1
ATOM 2411 O O . ALA B 1 78 ? 17.719 -9.555 -8.016 1 98.31 78 ALA B O 1
ATOM 2412 N N . LEU B 1 79 ? 16.75 -9.539 -6.016 1 98.81 79 LEU B N 1
ATOM 2413 C CA . LEU B 1 79 ? 15.414 -9.375 -6.586 1 98.81 79 LEU B CA 1
ATOM 2414 C C . LEU B 1 79 ? 15.094 -7.902 -6.793 1 98.81 79 LEU B C 1
ATOM 2416 O O . LEU B 1 79 ? 14.062 -7.566 -7.387 1 98.81 79 LEU B O 1
ATOM 2420 N N . THR B 1 80 ? 15.922 -7.012 -6.27 1 98.75 80 THR B N 1
ATOM 2421 C CA . THR B 1 80 ? 15.75 -5.582 -6.484 1 98.75 80 THR B CA 1
ATOM 2422 C C . THR B 1 80 ? 16.703 -5.082 -7.574 1 98.75 80 THR B C 1
ATOM 2424 O O . THR B 1 80 ? 17.922 -5.125 -7.414 1 98.75 80 THR B O 1
ATOM 2427 N N . PRO B 1 81 ? 16.094 -4.555 -8.672 1 98.5 81 PRO B N 1
ATOM 2428 C CA . PRO B 1 81 ? 16.938 -4.109 -9.789 1 98.5 81 PRO B CA 1
ATOM 2429 C C . PRO B 1 81 ? 17.875 -2.977 -9.398 1 98.5 81 PRO B C 1
ATOM 2431 O O . PRO B 1 81 ? 17.5 -2.086 -8.633 1 98.5 81 PRO B O 1
ATOM 2434 N N . ARG B 1 82 ? 19.141 -2.969 -10.078 1 96.44 82 ARG B N 1
ATOM 2435 C CA . ARG B 1 82 ? 20.125 -1.902 -9.875 1 96.44 82 ARG B CA 1
ATOM 2436 C C . ARG B 1 82 ? 19.812 -0.705 -10.766 1 96.44 82 ARG B C 1
ATOM 2438 O O . ARG B 1 82 ? 20.031 0.443 -10.367 1 96.44 82 ARG B O 1
ATOM 2445 N N . ASP B 1 83 ? 19.281 -1.036 -11.945 1 96.81 83 ASP B N 1
ATOM 2446 C CA . ASP B 1 83 ? 18.922 0.061 -12.844 1 96.81 83 ASP B CA 1
ATOM 2447 C C . ASP B 1 83 ? 17.625 0.728 -12.414 1 96.81 83 ASP B C 1
ATOM 2449 O O . ASP B 1 83 ? 16.656 0.046 -12.062 1 96.81 83 ASP B O 1
ATOM 2453 N N . LEU B 1 84 ? 17.594 2.006 -12.398 1 96.75 84 LEU B N 1
ATOM 2454 C CA . LEU B 1 84 ? 16.5 2.787 -11.812 1 96.75 84 LEU B CA 1
ATOM 2455 C C . LEU B 1 84 ? 15.195 2.541 -12.562 1 96.75 84 LEU B C 1
ATOM 2457 O O . LEU B 1 84 ? 14.148 2.354 -11.945 1 96.75 84 LEU B O 1
ATOM 2461 N N . ASN B 1 85 ? 15.227 2.5 -13.883 1 96.62 85 ASN B N 1
ATOM 2462 C CA . ASN B 1 85 ? 14.008 2.35 -14.68 1 96.62 85 ASN B CA 1
ATOM 2463 C C . ASN B 1 85 ? 13.297 1.036 -14.367 1 96.62 85 ASN B C 1
ATOM 2465 O O . ASN B 1 85 ? 12.078 1.017 -14.164 1 96.62 85 ASN B O 1
ATOM 2469 N N . THR B 1 86 ? 14.055 -0.04 -14.305 1 98 86 THR B N 1
ATOM 2470 C CA . THR B 1 86 ? 13.477 -1.338 -13.977 1 98 86 THR B CA 1
ATOM 2471 C C . THR B 1 86 ? 12.961 -1.352 -12.539 1 98 86 THR B C 1
ATOM 2473 O O . THR B 1 86 ? 11.914 -1.938 -12.258 1 98 86 THR B O 1
ATOM 2476 N N . ARG B 1 87 ? 13.688 -0.698 -11.656 1 98.38 87 ARG B N 1
ATOM 2477 C CA . ARG B 1 87 ? 13.289 -0.648 -10.25 1 98.38 87 ARG B CA 1
ATOM 2478 C C . ARG B 1 87 ? 11.984 0.129 -10.078 1 98.38 87 ARG B C 1
ATOM 2480 O O . ARG B 1 87 ? 11.117 -0.27 -9.305 1 98.38 87 ARG B O 1
ATOM 2487 N N . LEU B 1 88 ? 11.844 1.22 -10.828 1 98.25 88 LEU B N 1
ATOM 2488 C CA . LEU B 1 88 ? 10.609 1.996 -10.773 1 98.25 88 LEU B CA 1
ATOM 2489 C C . LEU B 1 88 ? 9.43 1.178 -11.281 1 98.25 88 LEU B C 1
ATOM 2491 O O . LEU B 1 88 ? 8.336 1.229 -10.711 1 98.25 88 LEU B O 1
ATOM 2495 N N . LYS B 1 89 ? 9.672 0.455 -12.312 1 98.19 89 LYS B N 1
ATOM 2496 C CA . LYS B 1 89 ? 8.633 -0.428 -12.828 1 98.19 89 LYS B CA 1
ATOM 2497 C C . LYS B 1 89 ? 8.242 -1.481 -11.797 1 98.19 89 LYS B C 1
ATOM 2499 O O . LYS B 1 89 ? 7.055 -1.756 -11.602 1 98.19 89 LYS B O 1
ATOM 2504 N N . MET B 1 90 ? 9.188 -2.07 -11.164 1 98.81 90 MET B N 1
ATOM 2505 C CA . MET B 1 90 ? 8.953 -3.037 -10.094 1 98.81 90 MET B CA 1
ATOM 2506 C C . MET B 1 90 ? 8.102 -2.424 -8.984 1 98.81 90 MET B C 1
ATOM 2508 O O . MET B 1 90 ? 7.094 -3 -8.578 1 98.81 90 MET B O 1
ATOM 2512 N N . ASP B 1 91 ? 8.508 -1.259 -8.578 1 98.56 91 ASP B N 1
ATOM 2513 C CA . ASP B 1 91 ? 7.809 -0.57 -7.496 1 98.56 91 ASP B CA 1
ATOM 2514 C C . ASP B 1 91 ? 6.371 -0.249 -7.895 1 98.56 91 ASP B C 1
ATOM 2516 O O . ASP B 1 91 ? 5.453 -0.368 -7.078 1 98.56 91 ASP B O 1
ATOM 2520 N N . GLN B 1 92 ? 6.211 0.143 -9.102 1 98.75 92 GLN B N 1
ATOM 2521 C CA . GLN B 1 92 ? 4.879 0.465 -9.609 1 98.75 92 GLN B CA 1
ATOM 2522 C C . GLN B 1 92 ? 3.992 -0.776 -9.648 1 98.75 92 GLN B C 1
ATOM 2524 O O . GLN B 1 92 ? 2.836 -0.733 -9.227 1 98.75 92 GLN B O 1
ATOM 2529 N N . LEU B 1 93 ? 4.539 -1.865 -10.094 1 98.81 93 LEU B N 1
ATOM 2530 C CA . LEU B 1 93 ? 3.756 -3.096 -10.18 1 98.81 93 LEU B CA 1
ATOM 2531 C C . LEU B 1 93 ? 3.385 -3.6 -8.789 1 98.81 93 LEU B C 1
ATOM 2533 O O . LEU B 1 93 ? 2.266 -4.07 -8.578 1 98.81 93 LEU B O 1
ATOM 2537 N N . ILE B 1 94 ? 4.312 -3.496 -7.84 1 98.81 94 ILE B N 1
ATOM 2538 C CA . ILE B 1 94 ? 4.035 -3.91 -6.469 1 98.81 94 ILE B CA 1
ATOM 2539 C C . ILE B 1 94 ? 2.957 -3.01 -5.867 1 98.81 94 ILE B C 1
ATOM 2541 O O . ILE B 1 94 ? 2.031 -3.494 -5.211 1 98.81 94 ILE B O 1
ATOM 2545 N N . SER B 1 95 ? 3.088 -1.716 -6.125 1 98.5 95 SER B N 1
ATOM 2546 C CA . SER B 1 95 ? 2.08 -0.773 -5.648 1 98.5 95 SER B CA 1
ATOM 2547 C C . SER B 1 95 ? 0.713 -1.075 -6.25 1 98.5 95 SER B C 1
ATOM 2549 O O . SER B 1 95 ? -0.299 -1.061 -5.547 1 98.5 95 SER B O 1
ATOM 2551 N N . VAL B 1 96 ? 0.658 -1.362 -7.523 1 98.38 96 VAL B N 1
ATOM 2552 C CA . VAL B 1 96 ? -0.571 -1.664 -8.25 1 98.38 96 VAL B CA 1
ATOM 2553 C C . VAL B 1 96 ? -1.199 -2.941 -7.695 1 98.38 96 VAL B C 1
ATOM 2555 O O . VAL B 1 96 ? -2.418 -3.016 -7.523 1 98.38 96 VAL B O 1
ATOM 2558 N N . LEU B 1 97 ? -0.365 -3.934 -7.414 1 98.31 97 LEU B N 1
ATOM 2559 C CA . LEU B 1 97 ? -0.863 -5.145 -6.77 1 98.31 97 LEU B CA 1
ATOM 2560 C C . LEU B 1 97 ? -1.538 -4.816 -5.441 1 98.31 97 LEU B C 1
ATOM 2562 O O . LEU B 1 97 ? -2.668 -5.242 -5.195 1 98.31 97 LEU B O 1
ATOM 2566 N N . CYS B 1 98 ? -0.925 -4.023 -4.637 1 97.19 98 CYS B N 1
ATOM 2567 C CA . CYS B 1 98 ? -1.365 -3.746 -3.273 1 97.19 98 CYS B CA 1
ATOM 2568 C C . CYS B 1 98 ? -2.598 -2.852 -3.27 1 97.19 98 CYS B C 1
ATOM 2570 O O . CYS B 1 98 ? -3.51 -3.049 -2.465 1 97.19 98 CYS B O 1
ATOM 2572 N N . ASP B 1 99 ? -2.627 -1.955 -4.242 1 95.44 99 ASP B N 1
ATOM 2573 C CA . ASP B 1 99 ? -3.629 -0.898 -4.145 1 95.44 99 ASP B CA 1
ATOM 2574 C C . ASP B 1 99 ? -4.852 -1.218 -5 1 95.44 99 ASP B C 1
ATOM 2576 O O . ASP B 1 99 ? -5.957 -0.754 -4.711 1 95.44 99 ASP B O 1
ATOM 2580 N N . TYR B 1 100 ? -4.68 -2.012 -6.062 1 96.19 100 TYR B N 1
ATOM 2581 C CA . TYR B 1 100 ? -5.785 -2.207 -6.996 1 96.19 100 TYR B CA 1
ATOM 2582 C C . TYR B 1 100 ? -6.152 -3.684 -7.102 1 96.19 100 TYR B C 1
ATOM 2584 O O . TYR B 1 100 ? -7.277 -4.074 -6.789 1 96.19 100 TYR B O 1
ATOM 2592 N N . ILE B 1 101 ? -5.156 -4.508 -7.418 1 96.19 101 ILE B N 1
ATOM 2593 C CA . ILE B 1 101 ? -5.449 -5.918 -7.656 1 96.19 101 ILE B CA 1
ATOM 2594 C C . ILE B 1 101 ? -5.984 -6.559 -6.379 1 96.19 101 ILE B C 1
ATOM 2596 O O . ILE B 1 101 ? -7.031 -7.211 -6.395 1 96.19 101 ILE B O 1
ATOM 2600 N N . PHE B 1 102 ? -5.32 -6.297 -5.27 1 94.38 102 PHE B N 1
ATOM 2601 C CA . PHE B 1 102 ? -5.676 -6.969 -4.027 1 94.38 102 PHE B CA 1
ATOM 2602 C C . PHE B 1 102 ? -7.055 -6.527 -3.549 1 94.38 102 PHE B C 1
ATOM 2604 O O . PHE B 1 102 ? -7.926 -7.363 -3.293 1 94.38 102 PHE B O 1
ATOM 2611 N N . HIS B 1 103 ? -7.328 -5.25 -3.562 1 89.62 103 HIS B N 1
ATOM 2612 C CA . HIS B 1 103 ? -8.562 -4.711 -2.998 1 89.62 103 HIS B CA 1
ATOM 2613 C C . HIS B 1 103 ? -9.734 -4.902 -3.955 1 89.62 103 HIS B C 1
ATOM 2615 O O . HIS B 1 103 ? -10.82 -5.312 -3.539 1 89.62 103 HIS B O 1
ATOM 2621 N N . HIS B 1 104 ? -9.523 -4.688 -5.246 1 89.06 104 HIS B N 1
ATOM 2622 C CA . HIS B 1 104 ? -10.656 -4.641 -6.16 1 89.06 104 HIS B CA 1
ATOM 2623 C C . HIS B 1 104 ? -10.891 -5.992 -6.824 1 89.06 104 HIS B C 1
ATOM 2625 O O . HIS B 1 104 ? -12.008 -6.312 -7.223 1 89.06 104 HIS B O 1
ATOM 2631 N N . ILE B 1 105 ? -9.836 -6.758 -6.898 1 88.88 105 ILE B N 1
ATOM 2632 C CA . ILE B 1 105 ? -10.023 -7.988 -7.66 1 88.88 105 ILE B CA 1
ATOM 2633 C C . ILE B 1 105 ? -10.055 -9.188 -6.715 1 88.88 105 ILE B C 1
ATOM 2635 O O . ILE B 1 105 ? -11.008 -9.969 -6.719 1 88.88 105 ILE B O 1
ATOM 2639 N N . VAL B 1 106 ? -9.078 -9.273 -5.816 1 90.31 106 VAL B N 1
ATOM 2640 C CA . VAL B 1 106 ? -9.062 -10.391 -4.875 1 90.31 106 VAL B CA 1
ATOM 2641 C C . VAL B 1 106 ? -10.227 -10.258 -3.895 1 90.31 106 VAL B C 1
ATOM 2643 O O . VAL B 1 106 ? -11.062 -11.156 -3.779 1 90.31 106 VAL B O 1
ATOM 2646 N N . PHE B 1 107 ? -10.43 -9.055 -3.33 1 90.56 107 PHE B N 1
ATOM 2647 C CA . PHE B 1 107 ? -11.461 -8.852 -2.32 1 90.56 107 PHE B CA 1
ATOM 2648 C C . PHE B 1 107 ? -12.781 -8.461 -2.971 1 90.56 107 PHE B C 1
ATOM 2650 O O . PHE B 1 107 ? -13.844 -8.594 -2.355 1 90.56 107 PHE B O 1
ATOM 2657 N N . GLY B 1 108 ? -12.695 -8.031 -4.246 1 92.94 108 GLY B N 1
ATOM 2658 C CA . GLY B 1 108 ? -13.906 -7.602 -4.918 1 92.94 108 GLY B CA 1
ATOM 2659 C C . GLY B 1 108 ? -14.547 -8.688 -5.762 1 92.94 108 GLY B C 1
ATOM 2660 O O . GLY B 1 108 ? -15.734 -8.617 -6.082 1 92.94 108 GLY B O 1
ATOM 2661 N N . VAL B 1 109 ? -13.703 -9.672 -6.148 1 95.19 109 VAL B N 1
ATOM 2662 C CA . VAL B 1 109 ? -14.234 -10.688 -7.055 1 95.19 109 VAL B CA 1
ATOM 2663 C C . VAL B 1 109 ? -13.984 -12.078 -6.48 1 95.19 109 VAL B C 1
ATOM 2665 O O . VAL B 1 109 ? -14.922 -12.812 -6.172 1 95.19 109 VAL B O 1
ATOM 2668 N N . ALA B 1 110 ? -12.781 -12.398 -6.156 1 94 110 ALA B N 1
ATOM 2669 C CA . ALA B 1 110 ? -12.43 -13.758 -5.773 1 94 110 ALA B CA 1
ATOM 2670 C C . ALA B 1 110 ? -13.055 -14.133 -4.43 1 94 110 ALA B C 1
ATOM 2672 O O . ALA B 1 110 ? -13.68 -15.18 -4.297 1 94 110 ALA B O 1
ATOM 2673 N N . LYS B 1 111 ? -12.898 -13.273 -3.412 1 93.25 111 LYS B N 1
ATOM 2674 C CA . LYS B 1 111 ? -13.406 -13.57 -2.076 1 93.25 111 LYS B CA 1
ATOM 2675 C C . LYS B 1 111 ? -14.93 -13.609 -2.061 1 93.25 111 LYS B C 1
ATOM 2677 O O . LYS B 1 111 ? -15.523 -14.547 -1.522 1 93.25 111 LYS B O 1
ATOM 2682 N N . PRO B 1 112 ? -15.586 -12.641 -2.717 1 95.62 112 PRO B N 1
ATOM 2683 C CA . PRO B 1 112 ? -17.047 -12.719 -2.781 1 95.62 112 PRO B CA 1
ATOM 2684 C C . PRO B 1 112 ? -17.531 -13.969 -3.502 1 95.62 112 PRO B C 1
ATOM 2686 O O . PRO B 1 112 ? -18.516 -14.586 -3.076 1 95.62 112 PRO B O 1
ATOM 2689 N N . ARG B 1 113 ? -16.859 -14.328 -4.547 1 95.69 113 ARG B N 1
ATOM 2690 C CA . ARG B 1 113 ? -17.25 -15.547 -5.258 1 95.69 113 ARG B CA 1
ATOM 2691 C C . ARG B 1 113 ? -17.219 -16.75 -4.328 1 95.69 113 ARG B C 1
ATOM 2693 O O . ARG B 1 113 ? -18.172 -17.531 -4.281 1 95.69 113 ARG B O 1
ATOM 2700 N N . MET B 1 114 ? -16.172 -16.859 -3.609 1 93.06 114 MET B N 1
ATOM 2701 C CA . MET B 1 114 ? -16 -17.969 -2.688 1 93.06 114 MET B CA 1
ATOM 2702 C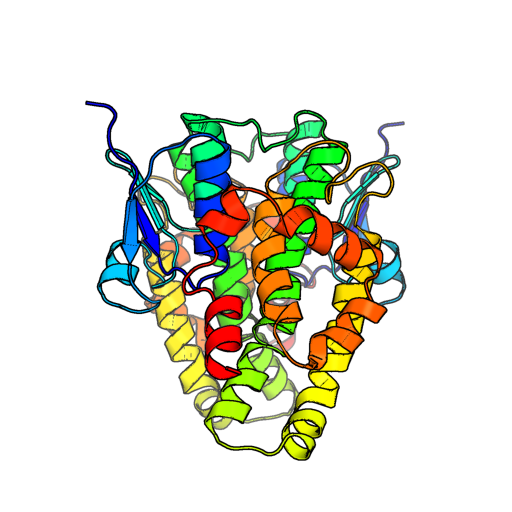 C . MET B 1 114 ? -17.062 -17.922 -1.587 1 93.06 114 MET B C 1
ATOM 2704 O O . MET B 1 114 ? -17.594 -18.969 -1.183 1 93.06 114 MET B O 1
ATOM 2708 N N . MET B 1 115 ? -17.344 -16.734 -1.137 1 95.25 115 MET B N 1
ATOM 2709 C CA . MET B 1 115 ? -18.375 -16.547 -0.118 1 95.25 115 MET B CA 1
ATOM 2710 C C . MET B 1 115 ? -19.75 -16.969 -0.649 1 95.25 115 MET B C 1
ATOM 2712 O O . MET B 1 115 ? -20.5 -17.672 0.034 1 95.25 115 MET B O 1
ATOM 2716 N N . TYR B 1 116 ? -20.016 -16.547 -1.874 1 96.81 116 TYR B N 1
ATOM 2717 C CA . TYR B 1 116 ? -21.297 -16.891 -2.482 1 96.81 116 TYR B CA 1
ATOM 2718 C C . TYR B 1 116 ? -21.422 -18.391 -2.691 1 96.81 116 TYR B C 1
ATOM 2720 O O . TYR B 1 116 ? -22.484 -18.984 -2.453 1 96.81 116 TYR B O 1
ATOM 2728 N N . GLU B 1 117 ? -20.328 -19.031 -3.092 1 95.31 117 GLU B N 1
ATOM 2729 C CA . GLU B 1 117 ? -20.312 -20.469 -3.252 1 95.31 117 GLU B CA 1
ATOM 2730 C C . GLU B 1 117 ? -20.578 -21.188 -1.924 1 95.31 117 GLU B C 1
ATOM 2732 O O . GLU B 1 117 ? -21.344 -22.141 -1.866 1 95.31 117 GLU B O 1
ATOM 2737 N N . SER B 1 118 ? -20 -20.672 -0.918 1 94.88 118 SER B N 1
ATOM 2738 C CA . SER B 1 118 ? -20.156 -21.281 0.402 1 94.88 118 SER B CA 1
ATOM 2739 C C . SER B 1 118 ? -21.594 -21.125 0.917 1 94.88 118 SER B C 1
ATOM 2741 O O . SER B 1 118 ? -22.062 -21.938 1.708 1 94.88 118 SER B O 1
ATOM 2743 N N . LYS B 1 119 ? -22.297 -20.109 0.437 1 97.31 119 LYS B N 1
ATOM 2744 C CA . LYS B 1 119 ? -23.672 -19.859 0.848 1 97.31 119 LYS B CA 1
ATOM 2745 C C . LYS B 1 119 ? -24.656 -20.625 -0.04 1 97.31 119 LYS B C 1
ATOM 2747 O O . LYS B 1 119 ? -25.875 -20.484 0.114 1 97.31 119 LYS B O 1
ATOM 2752 N N . GLY B 1 120 ? -24.109 -21.297 -1.037 1 96.69 120 GLY B N 1
ATOM 2753 C CA . GLY B 1 120 ? -24.938 -22.141 -1.872 1 96.69 120 GLY B CA 1
ATOM 2754 C C . GLY B 1 120 ? -25.641 -21.391 -2.986 1 96.69 120 GLY B C 1
ATOM 2755 O O . GLY B 1 120 ? -26.641 -21.859 -3.529 1 96.69 120 GLY B O 1
ATOM 2756 N N . LYS B 1 121 ? -25.141 -20.281 -3.297 1 97.31 121 LYS B N 1
ATOM 2757 C CA . LYS B 1 121 ? -25.734 -19.531 -4.398 1 97.31 121 LYS B CA 1
ATOM 2758 C C . LYS B 1 121 ? -25.484 -20.234 -5.734 1 97.31 121 LYS B C 1
ATOM 2760 O O . LYS B 1 121 ? -24.438 -20.828 -5.941 1 97.31 121 LYS B O 1
ATOM 2765 N N . SER B 1 122 ? -26.469 -20.094 -6.656 1 97.38 122 SER B N 1
ATOM 2766 C CA . SER B 1 122 ? -26.328 -20.672 -7.988 1 97.38 122 SER B CA 1
ATOM 2767 C C . SER B 1 122 ? -25.328 -19.891 -8.836 1 97.38 122 SER B C 1
ATOM 2769 O O . SER B 1 122 ? -25.047 -18.719 -8.547 1 97.38 122 SER B O 1
ATOM 2771 N N . GLU B 1 123 ? -24.844 -20.547 -9.859 1 96.5 123 GLU B N 1
ATOM 2772 C CA . GLU B 1 123 ? -23.922 -19.875 -10.773 1 96.5 123 GLU B CA 1
ATOM 2773 C C . GLU B 1 123 ? -24.562 -18.641 -11.398 1 96.5 123 GLU B C 1
ATOM 2775 O O . GLU B 1 123 ? -23.891 -17.609 -11.578 1 96.5 123 GLU B O 1
ATOM 2780 N N . SER B 1 124 ? -25.797 -18.734 -11.727 1 97.25 124 SER B N 1
ATOM 2781 C CA . SER B 1 124 ? -26.516 -17.594 -12.312 1 97.25 124 SER B CA 1
ATOM 2782 C C . SER B 1 124 ? -26.609 -16.438 -11.328 1 97.25 124 SER B C 1
ATOM 2784 O O . SER B 1 124 ? -26.422 -15.281 -11.711 1 97.25 124 SER B O 1
ATOM 2786 N N . GLU B 1 125 ? -26.828 -16.688 -10.062 1 97.94 125 GLU B N 1
ATOM 2787 C CA . GLU B 1 125 ? -26.875 -15.656 -9.023 1 97.94 125 GLU B CA 1
ATOM 2788 C C . GLU B 1 125 ? -25.516 -15.008 -8.812 1 97.94 125 GLU B C 1
ATOM 2790 O O . GLU B 1 125 ? -25.422 -13.781 -8.688 1 97.94 125 GLU B O 1
ATOM 2795 N N . ILE B 1 126 ? -24.531 -15.875 -8.789 1 97.69 126 ILE B N 1
ATOM 2796 C CA . ILE B 1 126 ? -23.172 -15.383 -8.555 1 97.69 126 ILE B CA 1
ATOM 2797 C C . ILE B 1 126 ? -22.75 -14.469 -9.703 1 97.69 126 ILE B C 1
ATOM 2799 O O . ILE B 1 126 ? -22.172 -13.398 -9.477 1 97.69 126 ILE B O 1
ATOM 2803 N N . THR B 1 127 ? -23.047 -14.883 -10.922 1 96.62 127 THR B N 1
ATOM 2804 C CA . THR B 1 127 ? -22.703 -14.102 -12.109 1 96.62 127 THR B CA 1
ATOM 2805 C C . THR B 1 127 ? -23.359 -12.719 -12.047 1 96.62 127 THR B C 1
ATOM 2807 O O . THR B 1 127 ? -22.719 -11.719 -12.383 1 96.62 127 THR B O 1
ATOM 2810 N N . GLU B 1 128 ? -24.547 -12.68 -11.586 1 97.56 128 GLU B N 1
ATOM 2811 C CA . GLU B 1 128 ? -25.266 -11.414 -11.477 1 97.56 128 GLU B CA 1
ATOM 2812 C C . GLU B 1 128 ? -24.656 -10.531 -10.383 1 97.56 128 GLU B C 1
ATOM 2814 O O . GLU B 1 128 ? -24.484 -9.328 -10.578 1 97.56 128 GLU B O 1
ATOM 2819 N N . LEU B 1 129 ? -24.375 -11.164 -9.281 1 97.38 129 LEU B N 1
ATOM 2820 C CA . LEU B 1 129 ? -23.859 -10.43 -8.133 1 97.38 129 LEU B CA 1
ATOM 2821 C C . LEU B 1 129 ? -22.453 -9.875 -8.422 1 97.38 129 LEU B C 1
ATOM 2823 O O . LEU B 1 129 ? -22.078 -8.82 -7.895 1 97.38 129 LEU B O 1
ATOM 2827 N N . LEU B 1 130 ? -21.672 -10.508 -9.297 1 97.62 130 LEU B N 1
ATOM 2828 C CA . LEU B 1 130 ? -20.281 -10.141 -9.539 1 97.62 130 LEU B CA 1
ATOM 2829 C C . LEU B 1 130 ? -20.156 -9.258 -10.773 1 97.62 130 LEU B C 1
ATOM 2831 O O . LEU B 1 130 ? -19.062 -8.836 -11.133 1 97.62 130 LEU B O 1
ATOM 2835 N N . GLN B 1 131 ? -21.266 -8.891 -11.383 1 97.12 131 GLN B N 1
ATOM 2836 C CA . GLN B 1 131 ? -21.219 -8.172 -12.648 1 97.12 131 GLN B CA 1
ATOM 2837 C C . GLN B 1 131 ? -20.453 -6.859 -12.516 1 97.12 131 GLN B C 1
ATOM 2839 O O . GLN B 1 131 ? -19.516 -6.605 -13.266 1 97.12 131 GLN B O 1
ATOM 2844 N N . LYS B 1 132 ? -20.797 -6.004 -11.594 1 96.31 132 LYS B N 1
ATOM 2845 C CA . LYS B 1 132 ? -20.172 -4.691 -11.438 1 96.31 132 LYS B CA 1
ATOM 2846 C C . LYS B 1 132 ? -18.719 -4.816 -11 1 96.31 132 LYS B C 1
ATOM 2848 O O . LYS B 1 132 ? -17.828 -4.23 -11.617 1 96.31 132 LYS B O 1
ATOM 2853 N N . PRO B 1 133 ? -18.438 -5.629 -9.984 1 96.69 133 PRO B N 1
ATOM 2854 C CA . PRO B 1 133 ? -17.047 -5.781 -9.594 1 96.69 133 PRO B CA 1
ATOM 2855 C C . PRO B 1 133 ? -16.172 -6.371 -10.703 1 96.69 133 PRO B C 1
ATOM 2857 O O . PRO B 1 133 ? -14.992 -6.027 -10.82 1 96.69 133 PRO B O 1
ATOM 2860 N N . LEU B 1 134 ? -16.75 -7.238 -11.477 1 96.56 134 LEU B N 1
ATOM 2861 C CA . LEU B 1 134 ? -15.992 -7.863 -12.555 1 96.56 134 LEU B CA 1
ATOM 2862 C C . LEU B 1 134 ? -15.656 -6.844 -13.641 1 96.56 134 LEU B C 1
ATOM 2864 O O . LEU B 1 134 ? -14.578 -6.895 -14.234 1 96.56 134 LEU B O 1
ATOM 2868 N N . LYS B 1 135 ? -16.547 -5.98 -13.922 1 96.5 135 LYS B N 1
ATOM 2869 C CA . LYS B 1 135 ? -16.281 -4.918 -14.883 1 96.5 135 LYS B CA 1
ATOM 2870 C C . LYS B 1 135 ? -15.102 -4.059 -14.438 1 96.5 135 LYS B C 1
ATOM 2872 O O . LYS B 1 135 ? -14.211 -3.75 -15.234 1 96.5 135 LYS B O 1
ATOM 2877 N N . GLN B 1 136 ? -15.07 -3.711 -13.203 1 95.88 136 GLN B N 1
ATOM 2878 C CA . GLN B 1 136 ? -13.969 -2.943 -12.641 1 95.88 136 GLN B CA 1
ATOM 2879 C C . GLN B 1 136 ? -12.672 -3.748 -12.664 1 95.88 136 GLN B C 1
ATOM 2881 O O . GLN B 1 136 ? -11.609 -3.217 -12.992 1 95.88 136 GLN B O 1
ATOM 2886 N N . ALA B 1 137 ? -12.82 -4.988 -12.328 1 96.94 137 ALA B N 1
ATOM 2887 C CA . ALA B 1 137 ? -11.656 -5.875 -12.352 1 96.94 137 ALA B CA 1
ATOM 2888 C C . ALA B 1 137 ? -11.07 -5.973 -13.758 1 96.94 137 ALA B C 1
ATOM 2890 O O . ALA B 1 137 ? -9.844 -6.004 -13.922 1 96.94 137 ALA B O 1
ATOM 2891 N N . GLY B 1 138 ? -11.945 -6.035 -14.742 1 97.12 138 GLY B N 1
ATOM 2892 C CA . GLY B 1 138 ? -11.492 -6.09 -16.125 1 97.12 138 GLY B CA 1
ATOM 2893 C C . GLY B 1 138 ? -10.672 -4.883 -16.531 1 97.12 138 GLY B C 1
ATOM 2894 O O . GLY B 1 138 ? -9.641 -5.02 -17.203 1 97.12 138 GLY B O 1
ATOM 2895 N N . LYS B 1 139 ? -11.102 -3.719 -16.141 1 97.06 139 LYS B N 1
ATOM 2896 C CA . LYS B 1 139 ? -10.367 -2.49 -16.422 1 97.06 139 LYS B CA 1
ATOM 2897 C C . LYS B 1 139 ? -9 -2.494 -15.75 1 97.06 139 LYS B C 1
ATOM 2899 O O . LYS B 1 139 ? -7.992 -2.146 -16.375 1 97.06 139 LYS B O 1
ATOM 2904 N N . ILE B 1 140 ? -8.961 -2.908 -14.539 1 97.69 140 ILE B N 1
ATOM 2905 C CA . ILE B 1 140 ? -7.738 -2.898 -13.75 1 97.69 140 ILE B CA 1
ATOM 2906 C C . ILE B 1 140 ? -6.742 -3.898 -14.336 1 97.69 140 ILE B C 1
ATOM 2908 O O . ILE B 1 140 ? -5.582 -3.557 -14.586 1 97.69 140 ILE B O 1
ATOM 2912 N N . ILE B 1 141 ? -7.18 -5.113 -14.609 1 98.12 141 ILE B N 1
ATOM 2913 C CA . ILE B 1 141 ? -6.262 -6.152 -15.062 1 98.12 141 ILE B CA 1
ATOM 2914 C C . ILE B 1 141 ? -5.777 -5.832 -16.469 1 98.12 141 ILE B C 1
ATOM 2916 O O . ILE B 1 141 ? -4.637 -6.129 -16.828 1 98.12 141 ILE B O 1
ATOM 2920 N N . GLY B 1 142 ? -6.641 -5.176 -17.234 1 98.5 142 GLY B N 1
ATOM 2921 C CA . GLY B 1 142 ? -6.207 -4.688 -18.531 1 98.5 142 GLY B CA 1
ATOM 2922 C C . GLY B 1 142 ? -5.094 -3.664 -18.453 1 98.5 142 GLY B C 1
ATOM 2923 O O . GLY B 1 142 ? -4.133 -3.715 -19.219 1 98.5 142 GLY B O 1
ATOM 2924 N N . ALA B 1 143 ? -5.27 -2.738 -17.562 1 98.44 143 ALA B N 1
ATOM 2925 C CA . ALA B 1 143 ? -4.219 -1.748 -17.344 1 98.44 143 ALA B CA 1
ATOM 2926 C C . ALA B 1 143 ? -2.922 -2.414 -16.891 1 98.44 143 ALA B C 1
ATOM 2928 O O . ALA B 1 143 ? -1.834 -2.035 -17.328 1 98.44 143 ALA B O 1
ATOM 2929 N N . VAL B 1 144 ? -3.014 -3.402 -16.016 1 98.62 144 VAL B N 1
ATOM 2930 C CA . VAL B 1 144 ? -1.848 -4.145 -15.547 1 98.62 144 VAL B CA 1
ATOM 2931 C C . VAL B 1 144 ? -1.179 -4.848 -16.719 1 98.62 144 VAL B C 1
ATOM 2933 O O . VAL B 1 144 ? 0.05 -4.895 -16.812 1 98.62 144 VAL B O 1
ATOM 2936 N N . ASP B 1 145 ? -1.968 -5.391 -17.609 1 98.69 145 ASP B N 1
ATOM 2937 C CA . ASP B 1 145 ? -1.448 -6.047 -18.812 1 98.69 145 ASP B CA 1
ATOM 2938 C C . ASP B 1 145 ? -0.536 -5.113 -19.594 1 98.69 145 ASP B C 1
ATOM 2940 O O . ASP B 1 145 ? 0.514 -5.531 -20.094 1 98.69 145 ASP B O 1
ATOM 2944 N N . GLY B 1 146 ? -0.987 -3.879 -19.641 1 98.19 146 GLY B N 1
ATOM 2945 C CA . GLY B 1 146 ? -0.212 -2.877 -20.359 1 98.19 146 GLY B CA 1
ATOM 2946 C C . GLY B 1 146 ? 1.114 -2.562 -19.688 1 98.19 146 GLY B C 1
ATOM 2947 O O . GLY B 1 146 ? 2.02 -2.016 -20.328 1 98.19 146 GLY B O 1
ATOM 2948 N N . MET B 1 147 ? 1.265 -2.922 -18.453 1 98.19 147 MET B N 1
ATOM 2949 C CA . MET B 1 147 ? 2.488 -2.639 -17.719 1 98.19 147 MET B CA 1
ATOM 2950 C C . MET B 1 147 ? 3.504 -3.764 -17.891 1 98.19 147 MET B C 1
ATOM 2952 O O . MET B 1 147 ? 4.684 -3.596 -17.562 1 98.19 147 MET B O 1
ATOM 2956 N N . VAL B 1 148 ? 3.061 -4.965 -18.25 1 98.44 148 VAL B N 1
ATOM 2957 C CA . VAL B 1 148 ? 3.953 -6.105 -18.406 1 98.44 148 VAL B CA 1
ATOM 2958 C C . VAL B 1 148 ? 4.98 -5.816 -19.5 1 98.44 148 VAL B C 1
ATOM 2960 O O . VAL B 1 148 ? 4.625 -5.387 -20.594 1 98.44 148 VAL B O 1
ATOM 2963 N N . ASP B 1 149 ? 6.23 -6.008 -19.125 1 97.25 149 ASP B N 1
ATOM 2964 C CA . ASP B 1 149 ? 7.301 -5.719 -20.078 1 97.25 149 ASP B CA 1
ATOM 2965 C C . ASP B 1 149 ? 7.168 -6.57 -21.328 1 97.25 149 ASP B C 1
ATOM 2967 O O . ASP B 1 149 ? 6.863 -7.762 -21.25 1 97.25 149 ASP B O 1
ATOM 2971 N N . LYS B 1 150 ? 7.496 -5.965 -22.391 1 94.38 150 LYS B N 1
ATOM 2972 C CA . LYS B 1 150 ? 7.344 -6.652 -23.672 1 94.38 150 LYS B CA 1
ATOM 2973 C C . LYS B 1 150 ? 8.602 -7.449 -24.016 1 94.38 150 LYS B C 1
ATOM 2975 O O . LYS B 1 150 ? 8.578 -8.297 -24.922 1 94.38 150 LYS B O 1
ATOM 2980 N N . ASN B 1 151 ? 9.664 -6.953 -23.219 1 91.88 151 ASN B N 1
ATOM 2981 C CA . ASN B 1 151 ? 10.961 -7.531 -23.547 1 91.88 151 ASN B CA 1
ATOM 2982 C C . ASN B 1 151 ? 11.422 -8.523 -22.484 1 91.88 151 ASN B C 1
ATOM 2984 O O . ASN B 1 151 ? 12.023 -8.125 -21.484 1 91.88 151 ASN B O 1
ATOM 2988 N N . GLY B 1 152 ? 11 -9.711 -22.406 1 92.62 152 GLY B N 1
ATOM 2989 C CA . GLY B 1 152 ? 11.484 -10.727 -21.484 1 92.62 152 GLY B CA 1
ATOM 2990 C C . GLY B 1 152 ? 10.367 -11.555 -20.875 1 92.62 152 GLY B C 1
ATOM 2991 O O . GLY B 1 152 ? 9.188 -11.234 -21.031 1 92.62 152 GLY B O 1
ATOM 2992 N N . PRO B 1 153 ? 10.766 -12.5 -20.172 1 97.12 153 PRO B N 1
ATOM 2993 C CA . PRO B 1 153 ? 9.789 -13.469 -19.656 1 97.12 153 PRO B CA 1
ATOM 2994 C C . PRO B 1 153 ? 9.164 -13.031 -18.328 1 97.12 153 PRO B C 1
ATOM 2996 O O . PRO B 1 153 ? 8.219 -13.672 -17.859 1 97.12 153 PRO B O 1
ATOM 2999 N N . PHE B 1 154 ? 9.672 -11.93 -17.75 1 98.69 154 PHE B N 1
ATOM 3000 C CA . PHE B 1 154 ? 9.188 -11.539 -16.422 1 98.69 154 PHE B CA 1
ATOM 3001 C C . PHE B 1 154 ? 8.461 -10.195 -16.5 1 98.69 154 PHE B C 1
ATOM 3003 O O . PHE B 1 154 ? 8.484 -9.523 -17.531 1 98.69 154 PHE B O 1
ATOM 3010 N N . LEU B 1 155 ? 7.781 -9.781 -15.461 1 98.88 155 LEU B N 1
ATOM 3011 C CA . LEU B 1 155 ? 6.918 -8.609 -15.445 1 98.88 155 LEU B CA 1
ATOM 3012 C C . LEU B 1 155 ? 7.707 -7.348 -15.773 1 98.88 155 LEU B C 1
ATOM 3014 O O . LEU B 1 155 ? 7.195 -6.449 -16.438 1 98.88 155 LEU B O 1
ATOM 3018 N N . CYS B 1 156 ? 8.977 -7.301 -15.305 1 98.62 156 CYS B N 1
ATOM 3019 C CA . CYS B 1 156 ? 9.766 -6.086 -15.484 1 98.62 156 CYS B CA 1
ATOM 3020 C C . CYS B 1 156 ? 10.836 -6.285 -16.547 1 98.62 156 CYS B C 1
ATOM 3022 O O . CYS B 1 156 ? 11.742 -5.461 -16.688 1 98.62 156 CYS B O 1
ATOM 3024 N N . GLY B 1 157 ? 10.812 -7.41 -17.25 1 97.94 157 GLY B N 1
ATOM 3025 C CA . GLY B 1 157 ? 11.781 -7.598 -18.328 1 97.94 157 GLY B CA 1
ATOM 3026 C C . GLY B 1 157 ? 12.508 -8.93 -18.25 1 97.94 157 GLY B C 1
ATOM 3027 O O . GLY B 1 157 ? 11.883 -9.977 -18.094 1 97.94 157 GLY B O 1
ATOM 3028 N N . GLN B 1 158 ? 13.828 -8.867 -18.328 1 97.19 158 GLN B N 1
ATOM 3029 C CA . GLN B 1 158 ? 14.641 -10.062 -18.516 1 97.19 158 GLN B CA 1
ATOM 3030 C C . GLN B 1 158 ? 14.945 -10.727 -17.172 1 97.19 158 GLN B C 1
ATOM 3032 O O . GLN B 1 158 ? 15.242 -11.922 -17.109 1 97.19 158 GLN B O 1
ATOM 3037 N N . GLU B 1 159 ? 14.812 -9.969 -16.172 1 96.81 159 GLU B N 1
ATOM 3038 C CA . GLU B 1 159 ? 15.234 -10.5 -14.875 1 96.81 159 GLU B CA 1
ATOM 3039 C C . GLU B 1 159 ? 14.055 -10.609 -13.906 1 96.81 159 GLU B C 1
ATOM 3041 O O . GLU B 1 159 ? 13.141 -9.789 -13.945 1 96.81 159 GLU B O 1
ATOM 3046 N N . LEU B 1 160 ? 14.195 -11.594 -13.07 1 98.25 160 LEU B N 1
ATOM 3047 C CA . LEU B 1 160 ? 13.25 -11.789 -11.977 1 98.25 160 LEU B CA 1
ATOM 3048 C C . LEU B 1 160 ? 13.367 -10.656 -10.953 1 98.25 160 LEU B C 1
ATOM 3050 O O . LEU B 1 160 ? 14.469 -10.242 -10.594 1 98.25 160 LEU B O 1
ATOM 3054 N N . THR B 1 161 ? 12.203 -10.102 -10.57 1 98.88 161 THR B N 1
ATOM 3055 C CA . THR B 1 161 ? 12.188 -9.078 -9.523 1 98.88 161 THR B CA 1
ATOM 3056 C C . THR B 1 161 ? 11.141 -9.414 -8.469 1 98.88 161 THR B C 1
ATOM 3058 O O . THR B 1 161 ? 10.359 -10.352 -8.625 1 98.88 161 THR B O 1
ATOM 3061 N N . TRP B 1 162 ? 11.047 -8.641 -7.387 1 98.94 162 TRP B N 1
ATOM 3062 C CA . TRP B 1 162 ? 10.023 -8.773 -6.348 1 98.94 162 TRP B CA 1
ATOM 3063 C C . TRP B 1 162 ? 8.625 -8.664 -6.945 1 98.94 162 TRP B C 1
ATOM 3065 O O . TRP B 1 162 ? 7.68 -9.273 -6.441 1 98.94 162 TRP B O 1
ATOM 3075 N N . ALA B 1 163 ? 8.469 -7.875 -8.023 1 98.94 163 ALA B N 1
ATOM 3076 C CA . ALA B 1 163 ? 7.152 -7.707 -8.625 1 98.94 163 ALA B CA 1
ATOM 3077 C C . ALA B 1 163 ? 6.562 -9.055 -9.039 1 98.94 163 ALA B C 1
ATOM 3079 O O . ALA B 1 163 ? 5.359 -9.289 -8.875 1 98.94 163 ALA B O 1
ATOM 3080 N N . ASP B 1 164 ? 7.387 -9.945 -9.57 1 98.94 164 ASP B N 1
ATOM 3081 C CA . ASP B 1 164 ? 6.902 -11.25 -9.992 1 98.94 164 ASP B CA 1
ATOM 3082 C C . ASP B 1 164 ? 6.344 -12.039 -8.805 1 98.94 164 ASP B C 1
ATOM 3084 O O . ASP B 1 164 ? 5.293 -12.672 -8.922 1 98.94 164 ASP B O 1
ATOM 3088 N N . TYR B 1 165 ? 6.984 -11.938 -7.699 1 98.94 165 TYR B N 1
ATOM 3089 C CA . TYR B 1 165 ? 6.59 -12.719 -6.531 1 98.94 165 TYR B CA 1
ATOM 3090 C C . TYR B 1 165 ? 5.395 -12.086 -5.832 1 98.94 165 TYR B C 1
ATOM 3092 O O . TYR B 1 165 ? 4.57 -12.789 -5.242 1 98.94 165 TYR B O 1
ATOM 3100 N N . PHE B 1 166 ? 5.246 -10.805 -5.902 1 98.88 166 PHE B N 1
ATOM 3101 C CA . PHE B 1 166 ? 4.098 -10.133 -5.305 1 98.88 166 PHE B CA 1
ATOM 3102 C C . PHE B 1 166 ? 2.838 -10.375 -6.125 1 98.88 166 PHE B C 1
ATOM 3104 O O . PHE B 1 166 ? 1.763 -10.602 -5.566 1 98.88 166 PHE B O 1
ATOM 3111 N N . VAL B 1 167 ? 2.971 -10.328 -7.422 1 98.81 167 VAL B N 1
ATOM 3112 C CA . VAL B 1 167 ? 1.805 -10.328 -8.297 1 98.81 167 VAL B CA 1
ATOM 3113 C C . VAL B 1 167 ? 1.303 -11.758 -8.492 1 98.81 167 VAL B C 1
ATOM 3115 O O . VAL B 1 167 ? 0.093 -12 -8.539 1 98.81 167 VAL B O 1
ATOM 3118 N N . TYR B 1 168 ? 2.152 -12.758 -8.508 1 98.81 168 TYR B N 1
ATOM 3119 C CA . TYR B 1 168 ? 1.803 -14.109 -8.922 1 98.81 168 TYR B CA 1
ATOM 3120 C C . TYR B 1 168 ? 0.72 -14.695 -8.031 1 98.81 168 TYR B C 1
ATOM 3122 O O . TYR B 1 168 ? -0.276 -15.234 -8.516 1 98.81 168 TYR B O 1
ATOM 3130 N N . PRO B 1 169 ? 0.869 -14.594 -6.672 1 98.38 169 PRO B N 1
ATOM 3131 C CA . PRO B 1 169 ? -0.129 -15.273 -5.84 1 98.38 169 PRO B CA 1
ATOM 3132 C C . PRO B 1 169 ? -1.544 -14.75 -6.074 1 98.38 169 PRO B C 1
ATOM 3134 O O . PRO B 1 169 ? -2.5 -15.531 -6.094 1 98.38 169 PRO B O 1
ATOM 3137 N N . ALA B 1 170 ? -1.683 -13.453 -6.266 1 97.62 170 ALA B N 1
ATOM 3138 C CA . ALA B 1 170 ? -2.996 -12.867 -6.504 1 97.62 170 ALA B CA 1
ATOM 3139 C C . ALA B 1 170 ? -3.574 -13.336 -7.836 1 97.62 170 ALA B C 1
ATOM 3141 O O . ALA B 1 170 ? -4.754 -13.688 -7.918 1 97.62 170 ALA B O 1
ATOM 3142 N N . ILE B 1 171 ? -2.736 -13.336 -8.828 1 98 171 ILE B N 1
ATOM 3143 C CA . ILE B 1 171 ? -3.182 -13.75 -10.156 1 98 171 ILE B CA 1
ATOM 3144 C C . ILE B 1 171 ? -3.545 -15.227 -10.148 1 98 171 ILE B C 1
ATOM 3146 O O . ILE B 1 171 ? -4.52 -15.641 -10.781 1 98 171 ILE B O 1
ATOM 3150 N N . ALA B 1 172 ? -2.738 -16.047 -9.422 1 97.25 172 ALA B N 1
ATOM 3151 C CA . ALA B 1 172 ? -3.043 -17.469 -9.289 1 97.25 172 ALA B CA 1
ATOM 3152 C C . ALA B 1 172 ? -4.422 -17.688 -8.672 1 97.25 172 ALA B C 1
ATOM 3154 O O . ALA B 1 172 ? -5.191 -18.531 -9.125 1 97.25 172 ALA B O 1
ATOM 3155 N N . ASP B 1 173 ? -4.77 -16.906 -7.625 1 94.19 173 ASP B N 1
ATOM 3156 C CA . ASP B 1 173 ? -6.094 -16.984 -7.012 1 94.19 173 ASP B CA 1
ATOM 3157 C C . ASP B 1 173 ? -7.184 -16.594 -8.008 1 94.19 173 ASP B C 1
ATOM 3159 O O . ASP B 1 173 ? -8.211 -17.266 -8.094 1 94.19 173 ASP B O 1
ATOM 3163 N N . LEU B 1 174 ? -6.934 -15.586 -8.781 1 95.12 174 LEU B N 1
ATOM 3164 C CA . LEU B 1 174 ? -7.91 -15.078 -9.734 1 95.12 174 LEU B CA 1
ATOM 3165 C C . LEU B 1 174 ? -8.148 -16.094 -10.852 1 95.12 174 LEU B C 1
ATOM 3167 O O . LEU B 1 174 ? -9.289 -16.266 -11.305 1 95.12 174 LEU B O 1
ATOM 3171 N N . PHE B 1 175 ? -7.109 -16.703 -11.242 1 96.19 175 PHE B N 1
ATOM 3172 C CA . PHE B 1 175 ? -7.215 -17.625 -12.367 1 96.19 175 PHE B CA 1
ATOM 3173 C C . PHE B 1 175 ? -7.684 -19 -11.906 1 96.19 175 PHE B C 1
ATOM 3175 O O . PHE B 1 175 ? -7.793 -19.922 -12.703 1 96.19 175 PHE B O 1
ATOM 3182 N N . SER B 1 176 ? -8.008 -19.141 -10.617 1 95.81 176 SER B N 1
ATOM 3183 C CA . SER B 1 176 ? -8.555 -20.391 -10.078 1 95.81 176 SER B CA 1
ATOM 3184 C C . SER B 1 176 ? -10.078 -20.328 -10.016 1 95.81 176 SER B C 1
ATOM 3186 O O . SER B 1 176 ? -10.727 -21.328 -9.703 1 95.81 176 SER B O 1
ATOM 3188 N N . ILE B 1 177 ? -10.695 -19.188 -10.312 1 95.38 177 ILE B N 1
ATOM 3189 C CA . ILE B 1 177 ? -12.148 -19.062 -10.227 1 95.38 177 ILE B CA 1
ATOM 3190 C C . ILE B 1 177 ? -12.75 -19.094 -11.633 1 95.38 177 ILE B C 1
ATOM 3192 O O . ILE B 1 177 ? -12.039 -18.906 -12.625 1 95.38 177 ILE B O 1
ATOM 3196 N N . PRO B 1 178 ? -14.055 -19.25 -11.734 1 95.44 178 PRO B N 1
ATOM 3197 C CA . PRO B 1 178 ? -14.703 -19.359 -13.039 1 95.44 178 PRO B CA 1
ATOM 3198 C C . PRO B 1 178 ? -14.547 -18.109 -13.891 1 95.44 178 PRO B C 1
ATOM 3200 O O . PRO B 1 178 ? -14.586 -18.188 -15.125 1 95.44 178 PRO B O 1
ATOM 3203 N N . GLU B 1 179 ? -14.32 -17.016 -13.297 1 96.69 179 GLU B N 1
ATOM 3204 C CA . GLU B 1 179 ? -14.219 -15.734 -13.992 1 96.6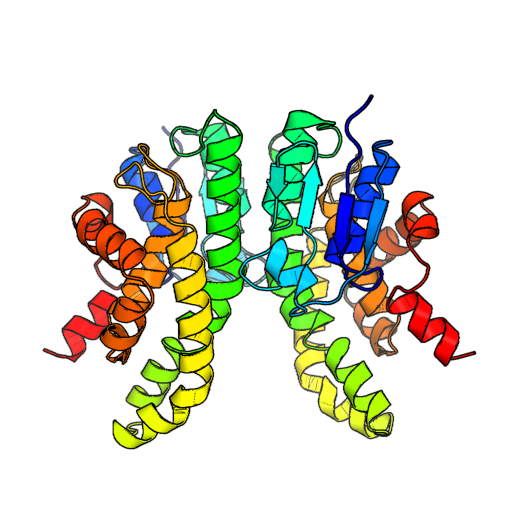9 179 GLU B CA 1
ATOM 3205 C C . GLU B 1 179 ? -12.867 -15.594 -14.688 1 96.69 179 GLU B C 1
ATOM 3207 O O . GLU B 1 179 ? -12.625 -14.602 -15.375 1 96.69 179 GLU B O 1
ATOM 3212 N N . LYS B 1 180 ? -12.023 -16.641 -14.578 1 96.69 180 LYS B N 1
ATOM 3213 C CA . LYS B 1 180 ? -10.672 -16.578 -15.125 1 96.69 180 LYS B CA 1
ATOM 3214 C C . LYS B 1 180 ? -10.703 -16.328 -16.625 1 96.69 180 LYS B C 1
ATOM 3216 O O . LYS B 1 180 ? -9.844 -15.602 -17.156 1 96.69 180 LYS B O 1
ATOM 3221 N N . GLU B 1 181 ? -11.648 -16.828 -17.344 1 97 181 GLU B N 1
ATOM 3222 C CA . GLU B 1 181 ? -11.688 -16.672 -18.797 1 97 181 GLU B CA 1
ATOM 3223 C C . GLU B 1 181 ? -11.828 -15.203 -19.188 1 97 181 GLU B C 1
ATOM 3225 O O . GLU B 1 181 ? -11.117 -14.727 -20.078 1 97 181 GLU B O 1
ATOM 3230 N N . PHE B 1 182 ? -12.734 -14.523 -18.547 1 97 182 PHE B N 1
ATOM 3231 C CA . PHE B 1 182 ? -12.945 -13.102 -18.797 1 97 182 PHE B CA 1
ATOM 3232 C C . PHE B 1 182 ? -11.68 -12.305 -18.484 1 97 182 PHE B C 1
ATOM 3234 O O . PHE B 1 182 ? -11.273 -11.445 -19.281 1 97 182 PHE B O 1
ATOM 3241 N N . LEU B 1 183 ? -11.023 -12.641 -17.375 1 97.44 183 LEU B N 1
ATOM 3242 C CA . LEU B 1 183 ? -9.844 -11.906 -16.938 1 97.44 183 LEU B CA 1
ATOM 3243 C C . LEU B 1 183 ? -8.656 -12.18 -17.859 1 97.44 183 LEU B C 1
ATOM 3245 O O . LEU B 1 183 ? -7.891 -11.273 -18.172 1 97.44 183 LEU B O 1
ATOM 3249 N N . GLN B 1 184 ? -8.523 -13.406 -18.266 1 98.38 184 GLN B N 1
ATOM 3250 C CA . GLN B 1 184 ? -7.445 -13.781 -19.172 1 98.38 184 GLN B CA 1
ATOM 3251 C C . GLN B 1 184 ? -7.605 -13.102 -20.531 1 98.38 184 GLN B C 1
ATOM 3253 O O . GLN B 1 184 ? -6.617 -12.742 -21.172 1 98.38 184 GLN B O 1
ATOM 3258 N N . GLU B 1 185 ? -8.797 -12.906 -20.969 1 98.38 185 GLU B N 1
ATOM 3259 C CA . GLU B 1 185 ? -9.062 -12.195 -22.219 1 98.38 185 GLU B CA 1
ATOM 3260 C C . GLU B 1 185 ? -8.633 -10.734 -22.125 1 98.38 185 GLU B C 1
ATOM 3262 O O . GLU B 1 185 ? -8.109 -10.172 -23.078 1 98.38 185 GLU B O 1
ATOM 3267 N N . LYS B 1 186 ? -8.812 -10.141 -21 1 98.12 186 LYS B N 1
ATOM 3268 C CA . LYS B 1 186 ? -8.5 -8.734 -20.797 1 98.12 186 LYS B CA 1
ATOM 3269 C C . LYS B 1 186 ? -6.996 -8.531 -20.609 1 98.12 186 LYS B C 1
ATOM 3271 O O . LYS B 1 186 ? -6.492 -7.414 -20.75 1 98.12 186 LYS B O 1
ATOM 3276 N N . ALA B 1 187 ? -6.273 -9.609 -20.281 1 98.44 187 ALA B N 1
ATOM 3277 C CA . ALA B 1 187 ? -4.863 -9.461 -19.922 1 98.44 187 ALA B CA 1
ATOM 3278 C C . ALA B 1 187 ? -4.023 -10.57 -20.547 1 98.44 187 ALA B C 1
ATOM 3280 O O . ALA B 1 187 ? -3.436 -11.383 -19.828 1 98.44 187 ALA B O 1
ATOM 3281 N N . PRO B 1 188 ? -3.85 -10.539 -21.859 1 98.25 188 PRO B N 1
ATOM 3282 C CA . PRO B 1 188 ? -3.162 -11.633 -22.547 1 98.25 188 PRO B CA 1
ATOM 3283 C C . PRO B 1 188 ? -1.685 -11.734 -22.172 1 98.25 188 PRO B C 1
ATOM 3285 O O . PRO B 1 188 ? -1.147 -12.836 -22.047 1 98.25 188 PRO B O 1
ATOM 3288 N N . ARG B 1 189 ? -1 -10.641 -22.016 1 98.38 189 ARG B N 1
ATOM 3289 C CA . ARG B 1 189 ? 0.419 -10.695 -21.672 1 98.38 189 ARG B CA 1
ATOM 3290 C C . ARG B 1 189 ? 0.624 -11.203 -20.25 1 98.38 189 ARG B C 1
ATOM 3292 O O . ARG B 1 189 ? 1.537 -11.992 -19.984 1 98.38 189 ARG B O 1
ATOM 3299 N N . LEU B 1 190 ? -0.196 -10.688 -19.375 1 98.62 190 LEU B N 1
ATOM 3300 C CA . LEU B 1 190 ? -0.153 -11.164 -18 1 98.62 190 LEU B CA 1
ATOM 3301 C C . LEU B 1 190 ? -0.423 -12.664 -17.938 1 98.62 190 LEU B C 1
ATOM 3303 O O . LEU B 1 190 ? 0.194 -13.375 -17.141 1 98.62 190 LEU B O 1
ATOM 3307 N N . THR B 1 191 ? -1.36 -13.117 -18.75 1 98.56 191 THR B N 1
ATOM 3308 C CA . THR B 1 191 ? -1.714 -14.531 -18.812 1 98.56 191 THR B CA 1
ATOM 3309 C C . THR B 1 191 ? -0.529 -15.367 -19.281 1 98.56 191 THR B C 1
ATOM 3311 O O . THR B 1 191 ? -0.242 -16.422 -18.719 1 98.56 191 THR B O 1
ATOM 3314 N N . GLU B 1 192 ? 0.134 -14.875 -20.25 1 98.38 192 GLU B N 1
ATOM 3315 C CA . GLU B 1 192 ? 1.313 -15.586 -20.734 1 98.38 192 GLU B CA 1
ATOM 3316 C C . GLU B 1 192 ? 2.404 -15.648 -19.67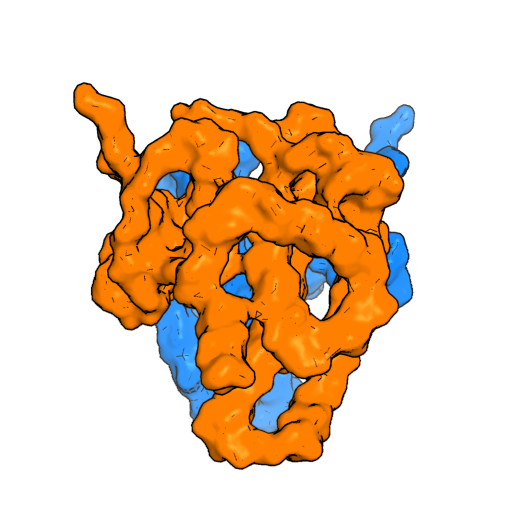2 1 98.38 192 GLU B C 1
ATOM 3318 O O . GLU B 1 192 ? 3.025 -16.688 -19.484 1 98.38 192 GLU B O 1
ATOM 3323 N N . TRP B 1 193 ? 2.668 -14.523 -19.031 1 98.75 193 TRP B N 1
ATOM 3324 C CA . TRP B 1 193 ? 3.604 -14.492 -17.906 1 98.75 193 TRP B CA 1
ATOM 3325 C C . TRP B 1 193 ? 3.215 -15.508 -16.844 1 98.75 193 TRP B C 1
ATOM 3327 O O . TRP B 1 193 ? 4.059 -16.281 -16.375 1 98.75 193 TRP B O 1
ATOM 3337 N N . TYR B 1 194 ? 1.948 -15.602 -16.516 1 98.62 194 TYR B N 1
ATOM 3338 C CA . TYR B 1 194 ? 1.449 -16.531 -15.492 1 98.62 194 TYR B CA 1
ATOM 3339 C C . TYR B 1 194 ? 1.733 -17.969 -15.883 1 98.62 194 TYR B C 1
ATOM 3341 O O . TYR B 1 194 ? 2.205 -18.766 -15.055 1 98.62 194 TYR B O 1
ATOM 3349 N N . LYS B 1 195 ? 1.45 -18.297 -17.109 1 98.12 195 LYS B N 1
ATOM 3350 C CA . LYS B 1 195 ? 1.594 -19.672 -17.578 1 98.12 195 LYS B CA 1
ATOM 3351 C C . LYS B 1 195 ? 3.045 -20.141 -17.5 1 98.12 195 LYS B C 1
ATOM 3353 O O . LYS B 1 195 ? 3.312 -21.297 -17.203 1 98.12 195 LYS B O 1
ATOM 3358 N N . GLN B 1 196 ? 3.895 -19.266 -17.734 1 97.88 196 GLN B N 1
ATOM 3359 C CA . GLN B 1 196 ? 5.309 -19.609 -17.641 1 97.88 196 GLN B CA 1
ATOM 3360 C C . GLN B 1 196 ? 5.793 -19.625 -16.203 1 97.88 196 GLN B C 1
ATOM 3362 O O . GLN B 1 196 ? 6.531 -20.516 -15.789 1 97.88 196 GLN B O 1
ATOM 3367 N N . PHE B 1 197 ? 5.375 -18.625 -15.438 1 98.69 197 PHE B N 1
ATOM 3368 C CA . PHE B 1 197 ? 5.855 -18.438 -14.07 1 98.69 197 PHE B CA 1
ATOM 3369 C C . PHE B 1 197 ? 5.398 -19.594 -13.18 1 98.69 197 PHE B C 1
ATOM 3371 O O . PHE B 1 197 ? 6.109 -19.984 -12.25 1 98.69 197 PHE B O 1
ATOM 3378 N N . LYS B 1 198 ? 4.254 -20.188 -13.484 1 98.19 198 LYS B N 1
ATOM 3379 C CA . LYS B 1 198 ? 3.648 -21.203 -12.625 1 98.19 198 LYS B CA 1
ATOM 3380 C C . LYS B 1 198 ? 4.5 -22.469 -12.586 1 98.19 198 LYS B C 1
ATOM 3382 O O . LYS B 1 198 ? 4.309 -23.312 -11.719 1 98.19 198 LYS B O 1
ATOM 3387 N N . GLU B 1 199 ? 5.461 -22.594 -13.492 1 98.38 199 GLU B N 1
ATOM 3388 C CA . GLU B 1 199 ? 6.285 -23.797 -13.602 1 98.38 199 GLU B CA 1
ATOM 3389 C C . GLU B 1 199 ? 7.535 -23.688 -12.734 1 98.38 199 GLU B C 1
ATOM 3391 O O . GLU B 1 199 ? 8.281 -24.656 -12.594 1 98.38 199 GLU B O 1
ATOM 3396 N N . ARG B 1 200 ? 7.75 -22.594 -12.172 1 98.44 200 ARG B N 1
ATOM 3397 C CA . ARG B 1 200 ? 8.938 -22.375 -11.352 1 98.44 200 ARG B CA 1
ATOM 3398 C C . ARG B 1 200 ? 8.906 -23.25 -10.109 1 98.44 200 ARG B C 1
ATOM 3400 O O . ARG B 1 200 ? 7.848 -23.469 -9.523 1 98.44 200 ARG B O 1
ATOM 3407 N N . GLU B 1 201 ? 10.039 -23.656 -9.648 1 98.25 201 GLU B N 1
ATOM 3408 C CA . GLU B 1 201 ? 10.18 -24.578 -8.531 1 98.25 201 GLU B CA 1
ATOM 3409 C C . GLU B 1 201 ? 9.578 -24 -7.258 1 98.25 201 GLU B C 1
ATOM 3411 O O . GLU B 1 201 ? 8.867 -24.703 -6.531 1 98.25 201 GLU B O 1
ATOM 3416 N N . GLU B 1 202 ? 9.867 -22.734 -6.941 1 98.56 202 GLU B N 1
ATOM 3417 C CA . GLU B 1 202 ? 9.375 -22.141 -5.703 1 98.56 202 GLU B CA 1
ATOM 3418 C C . GLU B 1 202 ? 7.863 -21.969 -5.742 1 98.56 202 GLU B C 1
ATOM 3420 O O . GLU B 1 202 ? 7.211 -21.922 -4.699 1 98.56 202 GLU B O 1
ATOM 3425 N N . VAL B 1 203 ? 7.305 -21.812 -6.973 1 98.69 203 VAL B N 1
ATOM 3426 C CA . VAL B 1 203 ? 5.859 -21.719 -7.133 1 98.69 203 VAL B CA 1
ATOM 3427 C C . VAL B 1 203 ? 5.215 -23.078 -6.82 1 98.69 203 VAL B C 1
ATOM 3429 O O . VAL B 1 203 ? 4.258 -23.141 -6.047 1 98.69 203 VAL B O 1
ATOM 3432 N N . ILE B 1 204 ? 5.77 -24.109 -7.34 1 98.56 204 ILE B N 1
ATOM 3433 C CA . ILE B 1 204 ? 5.262 -25.453 -7.133 1 98.56 204 ILE B CA 1
ATOM 3434 C C . ILE B 1 204 ? 5.398 -25.844 -5.66 1 98.56 204 ILE B C 1
ATOM 3436 O O . ILE B 1 204 ? 4.469 -26.391 -5.066 1 98.56 204 ILE B O 1
ATOM 3440 N N . HIS B 1 205 ? 6.492 -25.5 -5.094 1 98.06 205 HIS B N 1
ATOM 3441 C CA . HIS B 1 205 ? 6.785 -25.844 -3.705 1 98.06 205 HIS B CA 1
ATOM 3442 C C . HIS B 1 205 ? 5.777 -25.203 -2.756 1 98.06 205 HIS B C 1
ATOM 3444 O O . HIS B 1 205 ? 5.41 -25.812 -1.74 1 98.06 205 HIS B O 1
ATOM 3450 N N . THR B 1 206 ? 5.254 -23.984 -3.057 1 98.38 206 THR B N 1
ATOM 3451 C CA . THR B 1 206 ? 4.402 -23.234 -2.141 1 98.38 206 THR B CA 1
ATOM 3452 C C . THR B 1 206 ? 2.934 -23.391 -2.523 1 98.38 206 THR B C 1
ATOM 3454 O O . THR B 1 206 ? 2.072 -22.672 -1.991 1 98.38 206 THR B O 1
ATOM 3457 N N . TYR B 1 207 ? 2.596 -24.25 -3.398 1 98 207 TYR B N 1
ATOM 3458 C CA . TYR B 1 207 ? 1.262 -24.406 -3.971 1 98 207 TYR B CA 1
ATOM 3459 C C . TYR B 1 207 ? 0.3 -25.016 -2.961 1 98 207 TYR B C 1
ATOM 3461 O O . TYR B 1 207 ? -0.854 -24.594 -2.855 1 98 207 TYR B O 1
ATOM 3469 N N . PRO B 1 208 ? 0.81 -26.016 -2.139 1 97.62 208 PRO B N 1
ATOM 3470 C CA . PRO B 1 208 ? -0.135 -26.672 -1.24 1 97.62 208 PRO B CA 1
ATOM 3471 C C . PRO B 1 208 ? -0.829 -25.703 -0.286 1 97.62 208 PRO B C 1
ATOM 3473 O O . PRO B 1 208 ? -0.181 -24.828 0.279 1 97.62 208 PRO B O 1
ATOM 3476 N N . GLU B 1 209 ? -2.156 -25.766 -0.165 1 96.81 209 GLU B N 1
ATOM 3477 C CA . GLU B 1 209 ? -3.021 -25.078 0.786 1 96.81 209 GLU B CA 1
ATOM 3478 C C . GLU B 1 209 ? -3.289 -23.641 0.346 1 96.81 209 GLU B C 1
ATOM 3480 O O . GLU B 1 209 ? -3.912 -22.875 1.076 1 96.81 209 GLU B O 1
ATOM 3485 N N . THR B 1 210 ? -2.844 -23.234 -0.868 1 96.81 210 THR B N 1
ATOM 3486 C CA . THR B 1 210 ? -3.273 -21.969 -1.436 1 96.81 210 THR B CA 1
ATOM 3487 C C . THR B 1 210 ? -4.758 -22 -1.78 1 96.81 210 THR B C 1
ATOM 3489 O O . THR B 1 210 ? -5.387 -23.062 -1.744 1 96.81 210 THR B O 1
ATOM 3492 N N . ILE B 1 211 ? -5.266 -20.859 -2.09 1 94.25 211 ILE B N 1
ATOM 3493 C CA . ILE B 1 211 ? -6.664 -20.797 -2.498 1 94.25 211 ILE B CA 1
ATOM 3494 C C . ILE B 1 211 ? -6.871 -21.625 -3.766 1 94.25 211 ILE B C 1
ATOM 3496 O O . ILE B 1 211 ? -7.84 -22.375 -3.871 1 94.25 211 ILE B O 1
ATOM 3500 N N . ALA B 1 212 ? -5.969 -21.469 -4.711 1 94 212 ALA B N 1
ATOM 3501 C CA . ALA B 1 212 ? -6.043 -22.234 -5.957 1 94 212 ALA B CA 1
ATOM 3502 C C . ALA B 1 212 ? -6.008 -23.734 -5.684 1 94 212 ALA B C 1
ATOM 3504 O O . ALA B 1 212 ? -6.754 -24.5 -6.301 1 94 212 ALA B O 1
ATOM 3505 N N . ASP B 1 213 ? -5.129 -24.156 -4.773 1 95.62 213 ASP B N 1
ATOM 3506 C CA . ASP B 1 213 ? -5.023 -25.562 -4.402 1 95.62 213 ASP B CA 1
ATOM 3507 C C . ASP B 1 213 ? -6.324 -26.062 -3.779 1 95.62 213 ASP B C 1
ATOM 3509 O O . ASP B 1 213 ? -6.824 -27.125 -4.145 1 95.62 213 ASP B O 1
ATOM 3513 N N . GLN B 1 214 ? -6.875 -25.25 -2.865 1 93.31 214 GLN B N 1
ATOM 3514 C CA . GLN B 1 214 ? -8.109 -25.609 -2.174 1 93.31 214 GLN B CA 1
ATOM 3515 C C . GLN B 1 214 ? -9.273 -25.734 -3.156 1 93.31 214 GLN B C 1
ATOM 3517 O O . GLN B 1 214 ? -10.102 -26.641 -3.029 1 93.31 214 GLN B O 1
ATOM 3522 N N . ARG B 1 215 ? -9.297 -24.906 -4.113 1 92.12 215 ARG B N 1
ATOM 3523 C CA . ARG B 1 215 ? -10.367 -24.938 -5.105 1 92.12 215 ARG B CA 1
ATOM 3524 C C . ARG B 1 215 ? -10.242 -26.156 -6.016 1 92.12 215 ARG B C 1
ATOM 3526 O O . ARG B 1 215 ? -11.25 -26.766 -6.395 1 92.12 215 ARG B O 1
ATOM 3533 N N . LYS B 1 216 ? -9.062 -26.438 -6.406 1 88.81 216 LYS B N 1
ATOM 3534 C CA . LYS B 1 216 ? -8.828 -27.625 -7.238 1 88.81 216 LYS B CA 1
ATOM 3535 C C . LYS B 1 216 ? -9.297 -28.891 -6.531 1 88.81 216 LYS B C 1
ATOM 3537 O O . LYS B 1 216 ? -9.898 -29.766 -7.156 1 88.81 216 LYS B O 1
ATOM 3542 N N . LYS B 1 217 ? -9.141 -28.969 -5.215 1 87 217 LYS B N 1
ATOM 3543 C CA . LYS B 1 217 ? -9.5 -30.141 -4.43 1 87 217 LYS B CA 1
ATOM 3544 C C . LYS B 1 217 ? -11.016 -30.219 -4.223 1 87 217 LYS B C 1
ATOM 3546 O O . LYS B 1 217 ? -11.578 -31.312 -4.117 1 87 217 LYS B O 1
ATOM 3551 N N . SER B 1 218 ? -11.586 -29.016 -4.203 1 81.12 218 SER B N 1
ATOM 3552 C CA . SER B 1 218 ? -13.031 -28.984 -3.998 1 81.12 218 SER B CA 1
ATOM 3553 C C . SER B 1 218 ? -13.781 -29.359 -5.273 1 81.12 218 SER B C 1
ATOM 3555 O O . SER B 1 218 ? -14.93 -29.812 -5.215 1 81.12 218 SER B O 1
ATOM 3557 N N . ASN B 1 219 ? -13.102 -29.109 -6.383 1 73.19 219 ASN B N 1
ATOM 3558 C CA . ASN B 1 219 ? -13.734 -29.422 -7.656 1 73.19 219 ASN B CA 1
ATOM 3559 C C . ASN B 1 219 ? -13.477 -30.875 -8.07 1 73.19 219 ASN B C 1
ATOM 3561 O O . ASN B 1 219 ? -13.953 -31.312 -9.117 1 73.19 219 ASN B O 1
ATOM 3565 N N . LEU B 1 220 ? -12.594 -31.641 -7.344 1 63.47 220 LEU B N 1
ATOM 3566 C CA . LEU B 1 220 ? -12.383 -33.062 -7.543 1 63.47 220 LEU B CA 1
ATOM 3567 C C . LEU B 1 220 ? -13.359 -33.875 -6.707 1 63.47 220 LEU B C 1
ATOM 3569 O O . LEU B 1 220 ? -13.703 -33.5 -5.586 1 63.47 220 LEU B O 1
#

Foldseek 3Di:
DQFAKEKEEALQDLLSLLVQLVCVVLVNHHHYDYDAFPDPVQCVQPVRRHDIWMDGDPDIGDDSVRVLVCCCVPPNVQQQDPDPLLNVLLVVLLVLCVPPLVVLPCVLQLVVLVVCVVVVHDPVVSCVVSVVSLVSLLVSLLVLLVSQDPADLARSHPDHHSSRSSNQLSLLSRCLDPCVVVSCVSRVNVVSSNVVSCPDPSNVVSVPPHNSNVSVVVVD/DQFAKEKEEALQDLLSLLVQLVCVVLVNHHHYRYDAFPDPVQCVQPVRRHDIWMDTDPDIGDDSVRVLVCCCVPPNVQQQDPDPLLNVLLVVLLCLCVPPLVVLPCVLQLVVLVVCVVVPHDPVVSCVVSVVSLVSLLVSLLVLLVSQDPADLARSHPDHHSSRSSNQLSLLSRCLDPCNVVSCVSRVNVVSSNVVSCPDPSNVVSVPPHNSNVSVVVVD

pLDDT: mean 96.1, std 6.74, range [36.72, 98.94]

InterPro domains:
  IPR004045 Glutathione S-transferase, N-terminal [PF13417] (7-74)
  IPR004045 Glutathione S-transferase, N-terminal [PS50404] (3-79)
  IPR004046 Glutathione S-transferase, C-terminal [PF14497] (114-203)
  IPR010987 Glutathione S-transferase, C-terminal-like [PS50405] (83-220)
  IPR036249 Thioredoxin-like superfamily [SSF52833] (4-102)
  IPR036282 Glutathione S-transferase, C-terminal domain superfamily [SSF47616] (70-209)
  IPR040079 Glutathione transferase family [SFLDS00019] (7-200)
  IPR050983 Glutathione S-transferase Omega/HSP26 [PTHR43968] (4-209)

Solvent-accessible surface area (backbone atoms only — not comparable to full-atom values): 22767 Å² total; per-residue (Å²): 127,82,67,67,32,36,37,35,21,34,56,51,37,44,63,29,40,20,53,53,29,50,30,49,71,69,70,45,77,67,45,77,47,75,46,53,69,69,34,73,71,22,39,72,57,20,84,81,14,48,63,34,25,39,37,45,75,96,42,75,35,35,47,67,69,20,40,50,51,49,40,38,72,76,73,54,45,78,41,56,60,86,53,64,70,48,32,38,48,30,40,31,48,42,47,44,34,64,66,41,45,43,54,43,30,44,59,40,38,48,48,48,50,52,51,40,52,74,70,64,52,49,70,70,55,49,54,60,71,38,45,68,39,45,55,53,32,39,54,52,45,29,44,52,25,71,59,44,35,87,77,34,80,30,54,63,12,79,52,73,37,55,32,50,37,55,42,45,44,53,51,48,43,46,58,56,42,89,62,22,62,64,48,41,69,45,12,57,60,48,44,54,37,47,66,59,53,60,68,36,66,41,47,56,72,56,37,68,64,16,59,40,44,50,46,56,59,69,74,98,127,82,68,65,34,36,38,34,20,36,57,52,36,43,62,26,41,20,52,52,29,50,30,50,70,68,70,45,77,68,44,78,47,75,47,56,70,69,34,71,73,22,39,73,55,21,83,83,14,49,61,34,26,39,36,45,75,95,41,74,35,34,47,67,70,21,42,50,50,49,39,38,72,76,74,56,43,78,42,56,59,86,52,63,70,50,31,39,48,29,41,31,50,42,49,43,36,64,67,42,46,44,54,43,31,45,58,41,38,49,49,49,50,53,52,39,52,75,71,63,52,50,71,71,55,47,53,61,72,38,43,67,39,44,54,54,33,39,56,52,45,29,43,50,24,70,61,42,34,87,60,47,78,29,53,64,10,79,51,74,38,57,33,51,39,55,41,45,44,53,50,47,42,44,59,55,42,89,63,23,62,65,48,39,69,46,10,55,58,47,44,52,38,47,66,57,53,60,69,37,66,42,48,55,71,55,36,69,63,16,58,39,44,50,46,56,56,68,74,96

Organism: Mucor circinelloides f. circinelloides (strain 1006PhL) (NCBI:txid1220926)

Radius of gyration: 21.78 Å; Cα contacts (8 Å, |Δi|>4): 690; chains: 2; bounding box: 52×63×47 Å